Protein AF-A0A9X1UUW3-F1 (afdb_monomer_lite)

Secondary structure (DSSP, 8-state):
---------------------PPP--------------S----PPPPSS--S---B-S-EEETTS----PPPPPTT-BTTEEE-S-EEEE-SSPP-STTSPP-EEPBPSS-TTBBTT--B--TT-TT-EEEEETT-TTEEEB--EEE-SS-EE--EEEE-HHHHH--EETT-EEEEEEEEEEE-SS------EEEEE--GGG-EEEEEE-TTS-B-GGG----EEEEE-TTEEEEEEEBSS-TT-GGGGGEEEETTTTEEEE-S--SS--BPPPSEEEEGGG--SSTT--EEEE-TTS-EEEEEEEETTTS--SSEEEEEEEEE-S--TT-SS--EE--TT-EEEPP--------TT------S--EEEETTTTEEEEEEEEE------------------------

Structure (mmCIF, N/CA/C/O backbone):
data_AF-A0A9X1UUW3-F1
#
_entry.id   AF-A0A9X1UUW3-F1
#
loop_
_atom_site.group_PDB
_atom_site.id
_atom_site.type_symbol
_atom_site.label_atom_id
_atom_site.label_alt_id
_atom_site.label_comp_id
_atom_site.label_asym_id
_atom_site.label_entity_id
_atom_site.label_seq_id
_atom_site.pdbx_PDB_ins_code
_atom_site.Cartn_x
_atom_site.Cartn_y
_atom_site.Cartn_z
_atom_site.occupancy
_atom_site.B_iso_or_equiv
_atom_site.auth_seq_id
_atom_site.auth_comp_id
_atom_site.auth_asym_id
_atom_site.auth_atom_id
_atom_site.pdbx_PDB_model_num
ATOM 1 N N . MET A 1 1 ? -31.898 76.668 -15.099 1.00 36.47 1 MET A N 1
ATOM 2 C CA . MET A 1 1 ? -30.989 77.221 -14.068 1.00 36.47 1 MET A CA 1
ATOM 3 C C . MET A 1 1 ? -30.314 76.024 -13.413 1.00 36.47 1 MET A C 1
ATOM 5 O O . MET A 1 1 ? -30.986 75.347 -12.660 1.00 36.47 1 MET A O 1
ATOM 9 N N . LYS A 1 2 ? -29.194 75.471 -13.904 1.00 32.31 2 LYS A N 1
ATOM 10 C CA . LYS A 1 2 ? -27.795 75.962 -13.923 1.00 32.31 2 LYS A CA 1
ATOM 11 C C . LYS A 1 2 ? -27.327 76.510 -12.574 1.00 32.31 2 LYS A C 1
ATOM 13 O O . LYS A 1 2 ? -28.020 77.369 -12.048 1.00 32.31 2 LYS A O 1
ATOM 18 N N . PHE A 1 3 ? -26.129 76.051 -12.176 1.00 35.19 3 PHE A N 1
ATOM 19 C CA . PHE A 1 3 ? -25.320 76.288 -10.965 1.00 35.19 3 PHE A CA 1
ATOM 20 C C . PHE A 1 3 ? -25.298 75.047 -10.045 1.00 35.19 3 PHE A C 1
ATOM 22 O O . PHE A 1 3 ? -26.351 74.533 -9.716 1.00 35.19 3 PHE A O 1
ATOM 29 N N . PHE A 1 4 ? -24.172 74.455 -9.640 1.00 36.53 4 PHE A N 1
ATOM 30 C CA . PHE A 1 4 ? -22.791 74.931 -9.577 1.00 36.53 4 PHE A CA 1
ATOM 31 C C . PHE A 1 4 ? -21.811 73.777 -9.832 1.00 36.53 4 PHE A C 1
ATOM 33 O O . PHE A 1 4 ? -22.020 72.647 -9.404 1.00 36.53 4 PHE A O 1
ATOM 40 N N . ASN A 1 5 ? -20.744 74.106 -10.548 1.00 30.06 5 ASN A N 1
ATOM 41 C CA . ASN A 1 5 ? -19.620 73.249 -10.883 1.00 30.06 5 ASN A CA 1
ATOM 42 C C . ASN A 1 5 ? -18.495 73.467 -9.851 1.00 30.06 5 ASN A C 1
ATOM 44 O O . ASN A 1 5 ? -18.429 74.533 -9.236 1.00 30.06 5 ASN A O 1
ATOM 48 N N . THR A 1 6 ? -17.540 72.532 -9.821 1.00 32.22 6 THR A N 1
ATOM 49 C CA . THR A 1 6 ? -16.154 72.658 -9.310 1.00 32.22 6 THR A CA 1
ATOM 50 C C . THR A 1 6 ? -15.916 72.806 -7.802 1.00 32.22 6 THR A C 1
ATOM 52 O O . THR A 1 6 ? -16.119 73.875 -7.250 1.00 32.22 6 THR A O 1
ATOM 55 N N . PHE A 1 7 ? -15.243 71.813 -7.201 1.00 33.31 7 PHE A N 1
ATOM 56 C CA . PHE A 1 7 ? -14.024 72.074 -6.423 1.00 33.31 7 PHE A CA 1
ATOM 57 C C . PHE A 1 7 ? -13.068 70.868 -6.438 1.00 33.31 7 PHE A C 1
ATOM 59 O O . PHE A 1 7 ? -13.474 69.710 -6.410 1.00 33.31 7 PHE A O 1
ATOM 66 N N . ARG A 1 8 ? -11.780 71.186 -6.581 1.00 32.50 8 ARG A N 1
ATOM 67 C CA . ARG A 1 8 ? -10.626 70.295 -6.751 1.00 32.50 8 ARG A CA 1
ATOM 68 C C . ARG A 1 8 ? -10.105 69.765 -5.403 1.00 32.50 8 ARG A C 1
ATOM 70 O O . ARG A 1 8 ? -10.098 70.503 -4.430 1.00 32.50 8 ARG A O 1
ATOM 77 N N . LYS A 1 9 ? -9.575 68.534 -5.451 1.00 28.09 9 LYS A N 1
ATOM 78 C CA . LYS A 1 9 ? -8.333 67.990 -4.842 1.00 28.09 9 LYS A CA 1
ATOM 79 C C . LYS A 1 9 ? -7.758 68.661 -3.575 1.00 28.09 9 LYS A C 1
ATOM 81 O O . LYS A 1 9 ? -7.273 69.775 -3.697 1.00 28.09 9 LYS A O 1
ATOM 86 N N . THR A 1 10 ? -7.668 67.885 -2.479 1.00 29.88 10 THR A N 1
ATOM 87 C CA . THR A 1 10 ? -6.488 67.520 -1.624 1.00 29.88 10 THR A CA 1
ATOM 88 C C . THR A 1 10 ? -7.012 67.118 -0.234 1.00 29.88 10 THR A C 1
ATOM 90 O O . THR A 1 10 ? -7.621 67.944 0.426 1.00 29.88 10 THR A O 1
ATOM 93 N N . ALA A 1 11 ? -7.018 65.833 0.135 1.00 27.17 11 ALA A N 1
ATOM 94 C CA . ALA A 1 11 ? -5.960 65.080 0.836 1.00 27.17 11 ALA A CA 1
ATOM 95 C C . ALA A 1 11 ? -6.249 64.954 2.352 1.00 27.17 11 ALA A C 1
ATOM 97 O O . ALA A 1 11 ? -6.713 65.910 2.957 1.00 27.17 11 ALA A O 1
ATOM 98 N N . ILE A 1 12 ? -5.864 63.799 2.922 1.00 29.11 12 ILE A N 1
ATOM 99 C CA . ILE A 1 12 ? -5.675 63.484 4.359 1.00 29.11 12 ILE A CA 1
ATOM 100 C C . ILE A 1 12 ? -6.842 62.743 5.064 1.00 29.11 12 ILE A C 1
ATOM 102 O O . ILE A 1 12 ? -7.765 63.341 5.597 1.00 29.11 12 ILE A O 1
ATOM 106 N N . LEU A 1 13 ? -6.671 61.410 5.107 1.00 25.09 13 LEU A N 1
ATOM 107 C CA . LEU A 1 13 ? -6.538 60.583 6.323 1.00 25.09 13 LEU A CA 1
ATOM 108 C C . LEU A 1 13 ? -7.792 60.150 7.119 1.00 25.09 13 LEU A C 1
ATOM 110 O O . LEU A 1 13 ? -8.532 60.958 7.661 1.00 25.09 13 LEU A O 1
ATOM 114 N N . ALA A 1 14 ? -7.853 58.824 7.300 1.00 25.06 14 ALA A N 1
ATOM 115 C CA . ALA A 1 14 ? -8.456 58.065 8.401 1.00 25.06 14 ALA A CA 1
ATOM 116 C C . ALA A 1 14 ? -9.987 58.051 8.554 1.00 25.06 14 ALA A C 1
ATOM 118 O O . ALA A 1 14 ? -10.568 58.884 9.233 1.00 25.06 14 ALA A O 1
ATOM 119 N N . MET A 1 15 ? -10.606 56.989 8.033 1.00 27.41 15 MET A N 1
ATOM 120 C CA . MET A 1 15 ? -11.449 56.030 8.774 1.00 27.41 15 MET A CA 1
ATOM 121 C C . MET A 1 15 ? -12.343 55.314 7.770 1.00 27.41 15 MET A C 1
ATOM 123 O O . MET A 1 15 ? -13.319 55.889 7.309 1.00 27.41 15 MET A O 1
ATOM 127 N N . LEU A 1 16 ? -12.004 54.068 7.452 1.00 29.06 16 LEU A N 1
ATOM 128 C CA . LEU A 1 16 ? -12.957 53.001 7.139 1.00 29.06 16 LEU A CA 1
ATOM 129 C C . LEU A 1 16 ? -12.163 51.690 7.107 1.00 29.06 16 LEU A C 1
ATOM 131 O O . LEU A 1 16 ? -11.809 51.160 6.059 1.00 29.06 16 LEU A O 1
ATOM 135 N N . MET A 1 17 ? -11.823 51.217 8.308 1.00 26.77 17 MET A N 1
ATOM 136 C CA . MET A 1 17 ? -11.746 49.783 8.559 1.00 26.77 17 MET A CA 1
ATOM 137 C C . MET A 1 17 ? -13.181 49.270 8.691 1.00 26.77 17 MET A C 1
ATOM 139 O O . MET A 1 17 ? -13.965 49.882 9.416 1.00 26.77 17 MET A O 1
ATOM 143 N N . ILE A 1 18 ? -13.490 48.181 7.989 1.00 33.41 18 ILE A N 1
ATOM 144 C CA . ILE A 1 18 ? -14.095 46.920 8.471 1.00 33.41 18 ILE A CA 1
ATOM 145 C C . ILE A 1 18 ? -14.423 46.110 7.197 1.00 33.41 18 ILE A C 1
ATOM 147 O O . ILE A 1 18 ? -15.259 46.538 6.408 1.00 33.41 18 ILE A O 1
ATOM 151 N N . PHE A 1 19 ? -13.521 45.194 6.802 1.00 26.83 19 PHE A N 1
ATOM 152 C CA . PHE A 1 19 ? -13.622 43.714 6.912 1.00 26.83 19 PHE A CA 1
ATOM 153 C C . PHE A 1 19 ? -14.745 43.134 6.016 1.00 26.83 19 PHE A C 1
ATOM 155 O O . PHE A 1 19 ? -15.886 43.558 6.131 1.00 26.83 19 PHE A O 1
ATOM 162 N N . PHE A 1 20 ? -14.529 42.216 5.065 1.00 28.72 20 PHE A N 1
ATOM 163 C CA . PHE A 1 20 ? -13.783 40.947 5.100 1.00 28.72 20 PHE A CA 1
ATOM 164 C C . PHE A 1 20 ? -13.345 40.547 3.663 1.00 28.72 20 PHE A C 1
ATOM 166 O O . PHE A 1 20 ? -14.151 40.598 2.739 1.00 28.72 20 PHE A O 1
ATOM 173 N N . THR A 1 21 ? -12.035 40.436 3.403 1.00 30.75 21 THR A N 1
ATOM 174 C CA . THR A 1 21 ? -11.243 39.188 3.222 1.00 30.75 21 THR A CA 1
ATOM 175 C C . THR A 1 21 ? -11.519 38.400 1.934 1.00 30.75 21 THR A C 1
ATOM 177 O O . THR A 1 21 ? -12.375 37.520 1.894 1.00 30.75 21 THR A O 1
ATOM 180 N N . GLY A 1 22 ? -10.702 38.659 0.909 1.00 25.22 22 GLY A N 1
ATOM 181 C CA . GLY A 1 22 ? -10.221 37.594 0.030 1.00 25.22 22 GLY A CA 1
ATOM 182 C C . GLY A 1 22 ? -9.043 36.921 0.730 1.00 25.22 22 GLY A C 1
ATOM 183 O O . GLY A 1 22 ? -8.157 37.624 1.211 1.00 25.22 22 GLY A O 1
ATOM 184 N N . CYS A 1 23 ? -9.078 35.596 0.855 1.00 24.11 23 CYS A N 1
ATOM 185 C CA . CYS A 1 23 ? -7.956 34.834 1.386 1.00 24.11 23 CYS A CA 1
ATOM 186 C C . CYS A 1 23 ? -7.031 34.481 0.222 1.00 24.11 23 CYS A C 1
ATOM 188 O O . CYS A 1 23 ? -7.434 33.809 -0.731 1.00 24.11 23 CYS A O 1
ATOM 190 N N . GLU A 1 24 ? -5.823 35.025 0.298 1.00 29.81 24 GLU A N 1
ATOM 191 C CA . GLU A 1 24 ? -4.675 34.688 -0.525 1.00 29.81 24 GLU A CA 1
ATOM 192 C C . GLU A 1 24 ? -4.335 33.201 -0.370 1.00 29.81 24 GLU A C 1
ATOM 194 O O . GLU A 1 24 ? -4.554 32.594 0.678 1.00 29.81 24 GLU A O 1
ATOM 199 N N . LYS A 1 25 ? -3.800 32.620 -1.447 1.00 27.27 25 LYS A N 1
ATOM 200 C CA . LYS A 1 25 ? -3.092 31.344 -1.399 1.00 27.27 25 LYS A CA 1
ATOM 201 C C . LYS A 1 25 ? -1.880 31.531 -0.486 1.00 27.27 25 LYS A C 1
ATOM 203 O O . LYS A 1 25 ? -0.915 32.172 -0.892 1.00 27.27 25 LYS A O 1
ATOM 208 N N . GLU A 1 26 ? -1.939 30.993 0.724 1.00 27.48 26 GLU A N 1
ATOM 209 C CA . GLU A 1 26 ? -0.745 30.812 1.543 1.00 27.48 26 GLU A CA 1
ATOM 210 C C . GLU A 1 26 ? 0.043 29.625 0.984 1.00 27.48 26 GLU A C 1
ATOM 212 O O . GLU A 1 26 ? -0.280 28.458 1.202 1.00 27.48 26 GLU A O 1
ATOM 217 N N . GLU A 1 27 ? 1.077 29.955 0.213 1.00 28.78 27 GLU A N 1
ATOM 218 C CA . GLU A 1 27 ? 2.251 29.114 0.021 1.00 28.78 27 GLU A CA 1
ATOM 219 C C . GLU A 1 27 ? 2.901 28.908 1.398 1.00 28.78 27 GLU A C 1
ATOM 221 O O . GLU A 1 27 ? 3.612 29.768 1.916 1.00 28.78 27 GLU A O 1
ATOM 226 N N . LEU A 1 28 ? 2.592 27.781 2.038 1.00 24.81 28 LEU A N 1
ATOM 227 C CA . LEU A 1 28 ? 3.236 27.365 3.277 1.00 24.81 28 LEU A CA 1
ATOM 228 C C . LEU A 1 28 ? 4.598 26.753 2.943 1.00 24.81 28 LEU A C 1
ATOM 230 O O . LEU A 1 28 ? 4.688 25.651 2.404 1.00 24.81 28 LEU A O 1
ATOM 234 N N . ASN A 1 29 ? 5.639 27.518 3.276 1.00 26.28 29 ASN A N 1
ATOM 235 C CA . ASN A 1 29 ? 7.049 27.146 3.321 1.00 26.28 29 ASN A CA 1
ATOM 236 C C . ASN A 1 29 ? 7.274 25.667 3.686 1.00 26.28 29 ASN A C 1
ATOM 238 O O . ASN A 1 29 ? 7.191 25.279 4.853 1.00 26.28 29 ASN A O 1
ATOM 242 N N . GLN A 1 30 ? 7.662 24.867 2.693 1.00 28.95 30 GLN A N 1
ATOM 243 C CA . GLN A 1 30 ? 8.438 23.644 2.891 1.00 28.95 30 GLN A CA 1
ATOM 244 C C . GLN A 1 30 ? 9.898 24.037 3.159 1.00 28.95 30 GLN A C 1
ATOM 246 O O . GLN A 1 30 ? 10.763 23.924 2.295 1.00 28.95 30 GLN A O 1
ATOM 251 N N . GLU A 1 31 ? 10.176 24.534 4.363 1.00 29.08 31 GLU A N 1
ATOM 252 C CA . GLU A 1 31 ? 11.545 24.637 4.866 1.00 29.08 31 GLU A CA 1
ATOM 253 C C . GLU A 1 31 ? 11.855 23.425 5.755 1.00 29.08 31 GLU A C 1
ATOM 255 O O . GLU A 1 31 ? 11.334 23.279 6.857 1.00 29.08 31 GLU A O 1
ATOM 260 N N . GLN A 1 32 ? 12.706 22.556 5.202 1.00 31.47 32 GLN A N 1
ATOM 261 C CA . GLN A 1 32 ? 13.788 21.815 5.858 1.00 31.47 32 GLN A CA 1
ATOM 262 C C . GLN A 1 32 ? 13.478 21.049 7.157 1.00 31.47 32 GLN A C 1
ATOM 264 O O . GLN A 1 32 ? 13.509 21.586 8.261 1.00 31.47 32 GLN A O 1
ATOM 269 N N . PHE A 1 33 ? 13.435 19.724 7.025 1.00 28.89 33 PHE A N 1
ATOM 270 C CA . PHE A 1 33 ? 14.165 18.851 7.945 1.00 28.89 33 PHE A CA 1
ATOM 271 C C . PHE A 1 33 ? 15.251 18.129 7.140 1.00 28.89 33 PHE A C 1
ATOM 273 O O . PHE A 1 33 ? 15.048 17.046 6.605 1.00 28.89 33 PHE A O 1
ATOM 280 N N . GLU A 1 34 ? 16.400 18.792 6.989 1.00 29.78 34 GLU A N 1
ATOM 281 C CA . GLU A 1 34 ? 17.647 18.123 6.622 1.00 29.78 34 GLU A CA 1
ATOM 282 C C . GLU A 1 34 ? 18.142 17.400 7.879 1.00 29.78 34 GLU A C 1
ATOM 284 O O . GLU A 1 34 ? 18.567 18.039 8.844 1.00 29.78 34 GLU A O 1
ATOM 289 N N . TYR A 1 35 ? 18.069 16.069 7.890 1.00 29.83 35 TYR A N 1
ATOM 290 C CA . TYR A 1 35 ? 18.937 15.300 8.771 1.00 29.83 35 TYR A CA 1
ATOM 291 C C . TYR A 1 35 ? 20.356 15.453 8.223 1.00 29.83 35 TYR A C 1
ATOM 293 O O . TYR A 1 35 ? 20.645 15.128 7.072 1.00 29.83 35 TYR A O 1
ATOM 301 N N . GLN A 1 36 ? 21.213 16.078 9.021 1.00 28.09 36 GLN A N 1
ATOM 302 C CA . GLN A 1 36 ? 22.556 16.469 8.635 1.00 28.09 36 GLN A CA 1
ATOM 303 C C . GLN A 1 36 ? 23.489 15.254 8.752 1.00 28.09 36 GLN A C 1
ATOM 305 O O . GLN A 1 36 ? 24.253 15.147 9.706 1.00 28.09 36 GLN A O 1
ATOM 310 N N . THR A 1 37 ? 23.437 14.335 7.786 1.00 32.25 37 THR A N 1
ATOM 311 C CA . THR A 1 37 ? 24.520 13.371 7.554 1.00 32.25 37 THR A CA 1
ATOM 312 C C . THR A 1 37 ? 25.551 14.023 6.648 1.00 32.25 37 THR A C 1
ATOM 314 O O . THR A 1 37 ? 25.334 14.315 5.474 1.00 32.25 37 THR A O 1
ATOM 317 N N . THR A 1 38 ? 26.695 14.347 7.234 1.00 31.14 38 THR A N 1
ATOM 318 C CA . THR A 1 38 ? 27.854 14.865 6.520 1.00 31.14 38 THR A CA 1
ATOM 319 C C . THR A 1 38 ? 28.553 13.735 5.771 1.00 31.14 38 THR A C 1
ATOM 321 O O . THR A 1 38 ? 29.557 13.257 6.271 1.00 31.14 38 THR A O 1
ATOM 324 N N . GLU A 1 39 ? 28.067 13.351 4.589 1.00 30.06 39 GLU A N 1
ATOM 325 C CA . GLU A 1 39 ? 28.889 12.858 3.471 1.00 30.06 39 GLU A CA 1
ATOM 326 C C . GLU A 1 39 ? 28.221 13.252 2.144 1.00 30.06 39 GLU A C 1
ATOM 328 O O . GLU A 1 39 ? 27.009 13.149 1.963 1.00 30.06 39 GLU A O 1
ATOM 333 N N . ALA A 1 40 ? 29.012 13.821 1.236 1.00 30.80 40 ALA A N 1
ATOM 334 C CA . ALA A 1 40 ? 28.548 14.438 0.003 1.00 30.80 40 ALA A CA 1
ATOM 335 C C . ALA A 1 40 ? 28.162 13.382 -1.046 1.00 30.80 40 ALA A C 1
ATOM 337 O O . ALA A 1 40 ? 28.913 13.140 -1.988 1.00 30.80 40 ALA A O 1
ATOM 338 N N . PHE A 1 41 ? 26.974 12.796 -0.918 1.00 34.94 41 PHE A N 1
ATOM 339 C CA . PHE A 1 41 ? 26.324 12.138 -2.045 1.00 34.94 41 PHE A CA 1
ATOM 340 C C . PHE A 1 41 ? 25.781 13.217 -2.985 1.00 34.94 41 PHE A C 1
ATOM 342 O O . PHE A 1 41 ? 25.045 14.123 -2.582 1.00 34.94 41 PHE A O 1
ATOM 349 N N . LEU A 1 42 ? 26.229 13.175 -4.240 1.00 31.75 42 LEU A N 1
ATOM 350 C CA . LEU A 1 42 ? 25.769 14.053 -5.310 1.00 31.75 42 LEU A CA 1
ATOM 351 C C . LEU A 1 42 ? 24.235 14.021 -5.348 1.00 31.75 42 LEU A C 1
ATOM 353 O O . LEU A 1 42 ? 23.643 12.991 -5.647 1.00 31.75 42 LEU A O 1
ATOM 357 N N . LYS A 1 43 ? 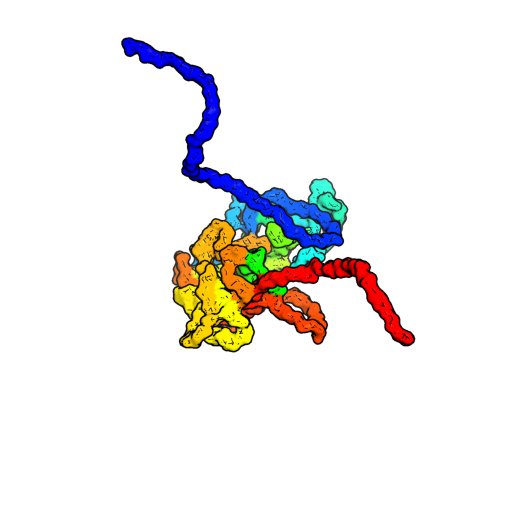23.593 15.155 -5.030 1.00 33.72 43 LYS A N 1
ATOM 358 C CA . LYS A 1 43 ? 22.144 15.345 -5.183 1.00 33.72 43 LYS A CA 1
ATOM 359 C C . LYS A 1 43 ? 21.805 15.228 -6.672 1.00 33.72 43 LYS A C 1
ATOM 361 O O . LYS A 1 43 ? 21.830 16.230 -7.389 1.00 33.72 43 LYS A O 1
ATOM 366 N N . VAL A 1 44 ? 21.516 14.018 -7.146 1.00 39.62 44 VAL A N 1
ATOM 367 C CA . VAL A 1 44 ? 20.904 13.828 -8.459 1.00 39.62 44 VAL A CA 1
ATOM 368 C C . VAL A 1 44 ? 19.493 14.398 -8.363 1.00 39.62 44 VAL A C 1
ATOM 370 O O . VAL A 1 44 ? 18.722 14.079 -7.459 1.00 39.62 44 VAL A O 1
ATOM 373 N N . LYS A 1 45 ? 19.197 15.367 -9.226 1.00 35.56 45 LYS A N 1
ATOM 374 C CA . LYS A 1 45 ? 17.942 16.111 -9.189 1.00 35.56 45 LYS A CA 1
ATOM 375 C C . LYS A 1 45 ? 16.831 15.200 -9.711 1.00 35.56 45 LYS A C 1
ATOM 377 O O . LYS A 1 45 ? 16.900 14.779 -10.860 1.00 35.56 45 LYS A O 1
ATOM 382 N N . ALA A 1 46 ? 15.813 14.940 -8.890 1.00 41.38 46 ALA A N 1
ATOM 383 C CA . ALA A 1 46 ? 14.595 14.268 -9.336 1.00 41.38 46 ALA A CA 1
ATOM 384 C C . ALA A 1 46 ? 14.018 14.974 -10.588 1.00 41.38 46 ALA A C 1
ATOM 386 O O . ALA A 1 46 ? 14.155 16.204 -10.702 1.00 41.38 46 ALA A O 1
ATOM 387 N N . PRO A 1 47 ? 13.391 14.236 -11.526 1.00 42.06 47 PRO A N 1
ATOM 388 C CA . PRO A 1 47 ? 12.798 14.816 -12.726 1.00 42.06 47 PRO A CA 1
ATOM 389 C C . PRO A 1 47 ? 11.904 16.015 -12.396 1.00 42.06 47 PRO A C 1
ATOM 391 O O . PRO A 1 47 ? 11.174 16.037 -11.404 1.00 42.06 47 PRO A O 1
ATOM 394 N N . ALA A 1 48 ? 11.998 17.056 -13.220 1.00 42.31 48 ALA A N 1
ATOM 395 C CA . ALA A 1 48 ? 11.266 18.291 -13.003 1.00 42.31 48 ALA A CA 1
ATOM 396 C C . ALA A 1 48 ? 9.774 18.098 -13.325 1.00 42.31 48 ALA A C 1
ATOM 398 O O . ALA A 1 48 ? 9.413 17.997 -14.492 1.00 42.31 48 ALA A O 1
ATOM 399 N N . VAL A 1 49 ? 8.943 18.181 -12.278 1.00 42.28 49 VAL A N 1
ATOM 400 C CA . VAL A 1 49 ? 7.468 18.245 -12.289 1.00 42.28 49 VAL A CA 1
ATOM 401 C C . VAL A 1 49 ? 6.789 16.899 -12.576 1.00 42.28 49 VAL A C 1
ATOM 403 O O . VAL A 1 49 ? 6.859 16.376 -13.683 1.00 42.28 49 VAL A O 1
ATOM 406 N N . GLU A 1 50 ? 6.071 16.372 -11.577 1.00 55.03 50 GLU A N 1
ATOM 407 C CA . GLU A 1 50 ? 5.135 15.256 -11.761 1.00 55.03 50 GLU A CA 1
ATOM 408 C C . GLU A 1 50 ? 4.123 15.630 -12.852 1.00 55.03 50 GLU A C 1
ATOM 410 O O . GLU A 1 50 ? 3.359 16.587 -12.713 1.00 55.03 50 GLU A O 1
ATOM 415 N N . SER A 1 51 ? 4.168 14.913 -13.974 1.00 66.19 51 SER A N 1
ATOM 416 C CA . SER A 1 51 ? 3.343 15.215 -15.152 1.00 66.19 51 SER A CA 1
ATOM 417 C C . SER A 1 51 ? 2.143 14.277 -15.285 1.00 66.19 51 SER A C 1
ATOM 419 O O . SER A 1 51 ? 1.213 14.571 -16.039 1.00 66.19 51 SER A O 1
ATOM 421 N N . ALA A 1 52 ? 2.146 13.170 -14.535 1.00 83.38 52 ALA A N 1
ATOM 422 C CA . ALA A 1 52 ? 1.085 12.176 -14.477 1.00 83.38 52 ALA A CA 1
ATOM 423 C C . ALA A 1 52 ? 1.051 11.456 -13.112 1.00 83.38 52 ALA A C 1
ATOM 425 O O . ALA A 1 52 ? 1.991 11.557 -12.326 1.00 83.38 52 ALA A O 1
ATOM 426 N N . GLY A 1 53 ? -0.035 10.722 -12.841 1.00 87.50 53 GLY A N 1
ATOM 427 C CA . GLY A 1 53 ? -0.163 9.869 -11.653 1.00 87.50 53 GLY A CA 1
ATOM 428 C C . GLY A 1 53 ? 0.684 8.591 -11.724 1.00 87.50 53 GLY A C 1
ATOM 429 O O . GLY A 1 53 ? 1.345 8.319 -12.729 1.00 87.50 53 GLY A O 1
ATOM 430 N N . ASN A 1 54 ? 0.640 7.791 -10.657 1.00 93.25 54 ASN A N 1
ATOM 431 C CA . ASN A 1 54 ? 1.309 6.489 -10.614 1.00 93.25 54 ASN A CA 1
ATOM 432 C C . ASN A 1 54 ? 0.684 5.499 -11.609 1.00 93.25 54 ASN A C 1
ATOM 434 O O . ASN A 1 54 ? -0.503 5.582 -11.930 1.00 93.25 54 ASN A O 1
ATOM 438 N N . ASN A 1 55 ? 1.508 4.580 -12.104 1.00 96.12 55 ASN A N 1
ATOM 439 C CA . ASN A 1 55 ? 1.074 3.444 -12.904 1.00 96.12 55 ASN A CA 1
ATOM 440 C C . ASN A 1 55 ? 0.748 2.280 -11.963 1.00 96.12 55 ASN A C 1
ATOM 442 O O . ASN A 1 55 ? 1.270 2.215 -10.851 1.00 96.12 55 ASN A O 1
ATOM 446 N N . LEU A 1 56 ? -0.105 1.358 -12.399 1.00 96.88 56 LEU A N 1
ATOM 447 C CA . LEU A 1 56 ? -0.356 0.138 -11.639 1.00 96.88 56 LEU A CA 1
ATOM 448 C C . LEU A 1 56 ? 0.689 -0.904 -12.052 1.00 96.88 56 LEU A C 1
ATOM 450 O O . LEU A 1 56 ? 0.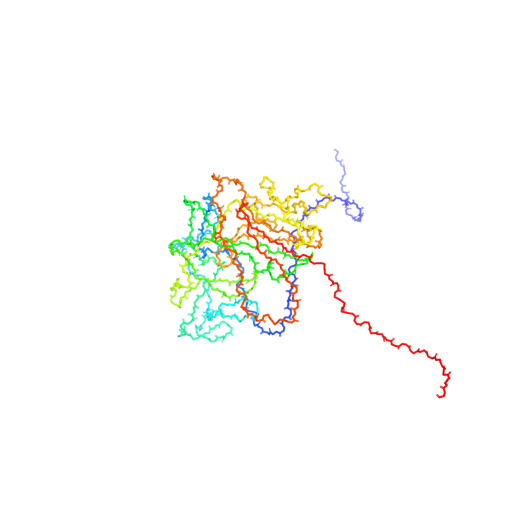684 -1.357 -13.193 1.00 96.88 56 LEU A O 1
ATOM 454 N N . SER A 1 57 ? 1.580 -1.277 -11.139 1.00 97.50 57 SER A N 1
ATOM 455 C CA . SER A 1 57 ? 2.644 -2.263 -11.383 1.00 97.50 57 SER A CA 1
ATOM 456 C C . SER A 1 57 ? 2.387 -3.588 -10.680 1.00 97.50 57 SER A C 1
ATOM 458 O O . SER A 1 57 ? 2.832 -4.625 -11.164 1.00 97.50 57 SER A O 1
ATOM 460 N N . PHE A 1 58 ? 1.670 -3.556 -9.558 1.00 97.88 58 PHE A N 1
ATOM 461 C CA . PHE A 1 58 ? 1.328 -4.725 -8.761 1.00 97.88 58 PHE A CA 1
ATOM 462 C C . PHE A 1 58 ? -0.130 -5.127 -9.024 1.00 97.88 58 PHE A C 1
ATOM 464 O O . PHE A 1 58 ? -0.973 -4.231 -9.146 1.00 97.88 58 PHE A O 1
ATOM 471 N N . PRO A 1 59 ? -0.454 -6.429 -9.120 1.00 98.31 59 PRO A N 1
ATOM 472 C CA . PRO A 1 59 ? -1.819 -6.864 -9.370 1.00 98.31 59 PRO A CA 1
ATOM 473 C C . PRO A 1 59 ? -2.797 -6.384 -8.292 1.00 98.31 59 PRO A C 1
ATOM 475 O O . PRO A 1 59 ? -2.416 -6.182 -7.136 1.00 98.31 59 PRO A O 1
ATOM 478 N N . VAL A 1 60 ? -4.070 -6.218 -8.649 1.00 98.31 60 VAL A N 1
ATOM 479 C CA . VAL A 1 60 ? -5.113 -5.819 -7.691 1.00 98.31 60 VAL A CA 1
ATOM 480 C C . VAL A 1 60 ? -6.424 -6.572 -7.894 1.00 98.31 60 VAL A C 1
ATOM 482 O O . VAL A 1 60 ? -6.867 -6.808 -9.021 1.00 98.31 60 VAL A O 1
ATOM 485 N N . ILE A 1 61 ? -7.070 -6.902 -6.780 1.00 98.38 61 ILE A N 1
ATOM 486 C CA . ILE A 1 61 ? -8.424 -7.445 -6.722 1.00 98.38 61 ILE A CA 1
ATOM 487 C C . ILE A 1 61 ? -9.361 -6.377 -6.150 1.00 98.38 61 ILE A C 1
ATOM 489 O O . ILE A 1 61 ? -9.154 -5.873 -5.045 1.00 98.38 61 ILE A O 1
ATOM 493 N N . TRP A 1 62 ? -10.410 -6.036 -6.900 1.00 97.75 62 TRP A N 1
ATOM 494 C CA . TRP A 1 62 ? -11.495 -5.163 -6.446 1.00 97.75 62 TRP A CA 1
ATOM 495 C C . TRP A 1 62 ? -12.560 -6.022 -5.758 1.00 97.75 62 TRP A C 1
ATOM 497 O O . TRP A 1 62 ? -13.435 -6.596 -6.416 1.00 97.75 62 TRP A O 1
ATOM 507 N N . ALA A 1 63 ? -12.462 -6.149 -4.437 1.00 97.38 63 ALA A N 1
ATOM 508 C CA . ALA A 1 63 ? -13.150 -7.196 -3.692 1.00 97.38 63 ALA A CA 1
ATOM 509 C C . ALA A 1 63 ? -14.681 -7.089 -3.747 1.00 97.38 63 ALA A C 1
ATOM 511 O O . ALA A 1 63 ? -15.354 -8.100 -3.919 1.00 97.38 63 ALA A O 1
ATOM 512 N N . GLU A 1 64 ? -15.252 -5.881 -3.684 1.00 96.25 64 GLU A N 1
ATOM 513 C CA . GLU A 1 64 ? -16.710 -5.682 -3.797 1.00 96.25 64 GLU A CA 1
ATOM 514 C C . GLU A 1 64 ? -17.173 -5.282 -5.207 1.00 96.25 64 GLU A C 1
ATOM 516 O O . GLU A 1 64 ? -18.270 -4.750 -5.389 1.00 96.25 64 GLU A O 1
ATOM 521 N N . GLY A 1 65 ? -16.337 -5.502 -6.226 1.00 92.62 65 GLY A N 1
ATOM 522 C CA . GLY A 1 65 ? -16.667 -5.186 -7.619 1.00 92.62 65 GLY A CA 1
ATOM 523 C C . GLY A 1 65 ? -16.709 -3.689 -7.945 1.00 92.62 65 GLY A C 1
ATOM 524 O O . GLY A 1 65 ? -17.197 -3.296 -9.009 1.00 92.62 65 GLY A O 1
ATOM 525 N N . ILE A 1 66 ? -16.203 -2.850 -7.039 1.00 92.06 66 ILE A N 1
ATOM 526 C CA . ILE A 1 66 ? -16.047 -1.409 -7.229 1.00 92.06 66 ILE A CA 1
ATOM 527 C C . ILE A 1 66 ? -14.560 -1.106 -7.357 1.00 92.06 66 ILE A C 1
ATOM 529 O O . ILE A 1 66 ? -13.815 -1.141 -6.379 1.00 92.06 66 ILE A O 1
ATOM 533 N N . ALA A 1 67 ? -14.141 -0.773 -8.572 1.00 92.25 67 ALA A N 1
ATOM 534 C CA . ALA A 1 67 ? -12.772 -0.373 -8.840 1.00 92.25 67 ALA A CA 1
ATOM 535 C C . ALA A 1 67 ? -12.529 1.095 -8.467 1.00 92.25 67 ALA A C 1
ATOM 537 O O . ALA A 1 67 ? -13.378 1.965 -8.693 1.00 92.25 67 ALA A O 1
ATOM 538 N N . LYS A 1 68 ? -11.325 1.389 -7.968 1.00 89.75 68 LYS A N 1
ATOM 539 C CA . LYS A 1 68 ? -10.830 2.766 -7.897 1.00 89.75 68 LYS A CA 1
ATOM 540 C C . LYS A 1 68 ? -10.477 3.251 -9.306 1.00 89.75 68 LYS A C 1
ATOM 542 O O . LYS A 1 68 ? -9.992 2.489 -10.137 1.00 89.75 68 LYS A O 1
ATOM 547 N N . THR A 1 69 ? -10.663 4.543 -9.568 1.00 91.06 69 THR A N 1
ATOM 548 C CA . THR A 1 69 ? -10.164 5.166 -10.800 1.00 91.06 69 THR A CA 1
ATOM 549 C C . THR A 1 69 ? -8.639 5.070 -10.865 1.00 91.06 69 THR A C 1
ATOM 551 O O . THR A 1 69 ? -7.942 5.693 -10.062 1.00 91.06 69 THR A O 1
ATOM 554 N N . LEU A 1 70 ? -8.135 4.311 -11.837 1.00 92.94 70 LEU A N 1
ATOM 555 C CA . LEU A 1 70 ? -6.717 4.242 -12.180 1.00 92.94 70 LEU A CA 1
ATOM 556 C C . LEU A 1 70 ? -6.309 5.396 -13.105 1.00 92.94 70 LEU A C 1
ATOM 558 O O . LEU A 1 70 ? -7.144 6.151 -13.615 1.00 92.94 70 LEU A O 1
ATOM 562 N N . ARG A 1 71 ? -4.999 5.539 -13.328 1.00 91.50 71 ARG A N 1
ATOM 563 C CA . ARG A 1 71 ? -4.456 6.502 -14.287 1.00 91.50 71 ARG A CA 1
ATOM 564 C C . ARG A 1 71 ? -5.030 6.224 -15.676 1.00 91.50 71 ARG A C 1
ATOM 566 O O . ARG A 1 71 ? -4.925 5.120 -16.189 1.00 91.50 71 ARG A O 1
ATOM 573 N N . THR A 1 72 ? -5.566 7.257 -16.321 1.00 90.12 72 THR A N 1
ATOM 574 C CA . THR A 1 72 ? -6.064 7.138 -17.693 1.00 90.12 72 THR A CA 1
ATOM 575 C C . THR A 1 72 ? -4.926 6.769 -18.655 1.00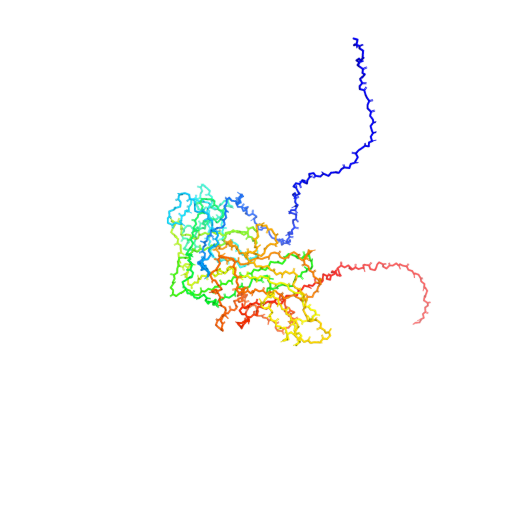 90.12 72 THR A C 1
ATOM 577 O O . THR A 1 72 ? -3.933 7.506 -18.705 1.00 90.12 72 THR A O 1
ATOM 580 N N . PRO A 1 73 ? -5.076 5.700 -19.461 1.00 90.31 73 PRO A N 1
ATOM 581 C CA . PRO A 1 73 ? -4.100 5.354 -20.484 1.00 90.31 73 PRO A CA 1
ATOM 582 C C . PRO A 1 73 ? -3.909 6.502 -21.490 1.00 90.31 73 PRO A C 1
ATOM 584 O O . PRO A 1 73 ? -4.896 7.106 -21.932 1.00 90.31 73 PRO A O 1
ATOM 587 N N . PRO A 1 74 ? -2.667 6.825 -21.890 1.00 88.31 74 PRO A N 1
ATOM 588 C CA . PRO A 1 74 ? -2.427 7.752 -22.987 1.00 88.31 74 PRO A CA 1
ATOM 589 C C . PRO A 1 74 ? -2.989 7.181 -24.297 1.00 88.31 74 PRO A C 1
ATOM 591 O O . PRO A 1 74 ? -3.043 5.971 -24.494 1.00 88.31 74 PRO A O 1
ATOM 594 N N . ALA A 1 75 ? -3.383 8.056 -25.228 1.00 86.06 75 ALA A N 1
ATOM 595 C CA . ALA A 1 75 ? -4.047 7.657 -26.478 1.00 86.06 75 ALA A CA 1
ATOM 596 C C . ALA A 1 75 ? -3.220 6.701 -27.363 1.00 86.06 75 ALA A C 1
ATOM 598 O O . ALA A 1 75 ? -3.777 6.051 -28.246 1.00 86.06 75 ALA A O 1
ATOM 599 N N . ASN A 1 76 ? -1.908 6.641 -27.134 1.00 83.75 76 ASN A N 1
ATOM 600 C CA . ASN A 1 76 ? -0.960 5.850 -27.907 1.00 83.75 76 ASN A CA 1
ATOM 601 C C . ASN A 1 76 ? -0.587 4.535 -27.196 1.00 83.75 76 ASN A C 1
ATOM 603 O O . ASN A 1 76 ? 0.132 3.727 -27.784 1.00 83.75 76 ASN A O 1
ATOM 607 N N . ALA A 1 77 ? -1.047 4.318 -25.954 1.00 85.62 77 ALA A N 1
ATOM 608 C CA . ALA A 1 77 ? -0.794 3.074 -25.241 1.00 85.62 77 ALA A CA 1
ATOM 609 C C . ALA A 1 77 ? -1.415 1.909 -26.009 1.00 85.62 77 ALA A C 1
ATOM 611 O O . ALA A 1 77 ? -2.594 1.931 -26.370 1.00 85.62 77 ALA A O 1
ATOM 612 N N . THR A 1 78 ? -0.603 0.889 -26.253 1.00 83.69 78 THR A N 1
ATOM 613 C CA . THR A 1 78 ? -1.027 -0.339 -26.925 1.00 83.69 78 THR A CA 1
ATOM 614 C C . THR A 1 78 ? -0.991 -1.453 -25.894 1.00 83.69 78 THR A C 1
ATOM 616 O O . THR A 1 78 ? -0.010 -1.569 -25.167 1.00 83.69 78 THR A O 1
ATOM 619 N N . ASP A 1 79 ? -2.077 -2.220 -25.781 1.00 84.06 79 ASP A N 1
ATOM 620 C CA . ASP A 1 79 ? -2.209 -3.322 -24.815 1.00 84.06 79 ASP A CA 1
ATOM 621 C C . ASP A 1 79 ? -1.873 -2.924 -23.364 1.00 84.06 79 ASP A C 1
ATOM 623 O O . ASP A 1 79 ? -1.312 -3.699 -22.597 1.00 84.06 79 ASP A O 1
ATOM 627 N N . GLY A 1 80 ? -2.211 -1.685 -22.986 1.00 82.69 80 GLY A N 1
ATOM 628 C CA . GLY A 1 80 ? -1.965 -1.174 -21.638 1.00 82.69 80 GLY A CA 1
ATOM 629 C C . GLY A 1 80 ? -0.505 -0.823 -21.348 1.00 82.69 80 GLY A C 1
ATOM 630 O O . GLY A 1 80 ? -0.160 -0.708 -20.181 1.00 82.69 80 GLY A O 1
ATOM 631 N N . LEU A 1 81 ? 0.339 -0.629 -22.371 1.00 93.69 81 LEU A N 1
ATOM 632 C CA . LEU A 1 81 ? 1.762 -0.305 -22.229 1.00 93.69 81 LEU A CA 1
ATOM 633 C C . LEU A 1 81 ? 2.196 0.843 -23.164 1.00 93.69 81 LEU A C 1
ATOM 635 O O . LEU A 1 81 ? 1.808 0.908 -24.334 1.00 93.69 81 LEU A O 1
ATOM 639 N N . GLN A 1 82 ? 3.040 1.740 -22.653 1.00 94.56 82 GLN A N 1
ATOM 640 C CA . GLN A 1 82 ? 3.781 2.757 -23.404 1.00 94.56 82 GLN A CA 1
ATOM 641 C C . GLN A 1 82 ? 5.087 3.084 -22.664 1.00 94.56 82 GLN A C 1
ATOM 643 O O . GLN A 1 82 ? 5.041 3.456 -21.498 1.00 94.56 82 GLN A O 1
ATOM 648 N N . LEU A 1 83 ? 6.239 2.981 -23.333 1.00 94.88 83 LEU A N 1
ATOM 649 C CA . LEU A 1 83 ? 7.567 3.239 -22.752 1.00 94.88 83 LEU A CA 1
ATOM 650 C C . LEU A 1 83 ? 8.360 4.214 -23.637 1.00 94.88 83 LEU A C 1
ATOM 652 O O . LEU A 1 83 ? 9.336 3.846 -24.287 1.00 94.88 83 LEU A O 1
ATOM 656 N N . GLU A 1 84 ? 7.890 5.459 -23.722 1.00 93.12 84 GLU A N 1
ATOM 657 C CA . GLU A 1 84 ? 8.480 6.508 -24.574 1.00 93.12 84 GLU A CA 1
ATOM 658 C C . GLU A 1 84 ? 9.094 7.667 -23.768 1.00 93.12 84 GLU A C 1
ATOM 660 O O . GLU A 1 84 ? 9.614 8.622 -24.349 1.00 93.12 84 GLU A O 1
ATOM 665 N N . GLY A 1 85 ? 8.998 7.612 -22.438 1.00 93.06 85 GLY A N 1
ATOM 666 C CA . GLY A 1 85 ? 9.423 8.663 -21.521 1.00 93.06 85 GLY A CA 1
ATOM 667 C C . GLY A 1 85 ? 10.838 8.496 -20.980 1.00 93.06 85 GLY A C 1
ATOM 668 O O . GLY A 1 85 ? 11.693 7.815 -21.554 1.00 93.06 85 GLY A O 1
ATOM 669 N N . VAL A 1 86 ? 11.088 9.156 -19.848 1.00 94.62 86 VAL A N 1
ATOM 670 C CA . VAL A 1 86 ? 12.381 9.115 -19.158 1.00 94.62 86 VAL A CA 1
ATOM 671 C C . VAL A 1 86 ? 12.675 7.701 -18.656 1.00 94.62 86 VAL A C 1
ATOM 673 O O . VAL A 1 86 ? 11.809 7.021 -18.103 1.00 94.62 86 VAL A O 1
ATOM 676 N N . TRP A 1 87 ? 13.925 7.273 -18.808 1.00 96.25 87 TRP A N 1
ATOM 677 C CA . TRP A 1 87 ? 14.445 6.034 -18.241 1.00 96.25 87 TRP A CA 1
ATOM 678 C C . TRP A 1 87 ? 15.850 6.249 -17.682 1.00 96.25 87 TRP A C 1
ATOM 680 O O . TRP A 1 87 ? 16.567 7.152 -18.117 1.00 96.25 87 TRP A O 1
ATOM 690 N N . TRP A 1 88 ? 16.214 5.447 -16.685 1.00 96.88 88 TRP A N 1
ATOM 691 C CA . TRP A 1 88 ? 17.509 5.484 -16.000 1.00 96.88 88 TRP A CA 1
ATOM 692 C C . TRP A 1 88 ? 18.200 4.129 -16.108 1.00 96.88 88 TRP A C 1
ATOM 694 O O . TRP A 1 88 ? 17.526 3.109 -16.253 1.00 96.88 88 TRP A O 1
ATOM 704 N N . TYR A 1 89 ? 19.529 4.103 -16.043 1.00 97.38 89 TYR A N 1
ATOM 705 C CA . TYR A 1 89 ? 20.241 2.854 -15.786 1.00 97.38 89 TYR A CA 1
ATOM 706 C C . TYR A 1 89 ? 20.036 2.466 -14.324 1.00 97.38 89 TYR A C 1
ATOM 708 O O . TYR A 1 89 ? 20.114 3.331 -13.452 1.00 97.38 89 TYR A O 1
ATOM 716 N N . VAL A 1 90 ? 19.797 1.183 -14.066 1.00 96.06 90 VAL A N 1
ATOM 717 C CA . VAL A 1 90 ? 19.734 0.603 -12.718 1.00 96.06 90 VAL A CA 1
ATOM 718 C C . VAL A 1 90 ? 20.504 -0.712 -12.691 1.00 96.06 90 VAL A C 1
ATOM 720 O O . VAL A 1 90 ? 20.542 -1.431 -13.691 1.00 96.06 90 VAL A O 1
ATOM 723 N N . TRP A 1 91 ? 21.142 -1.010 -11.566 1.00 94.44 91 TRP A N 1
ATOM 724 C CA . TRP A 1 91 ? 21.912 -2.237 -11.354 1.00 94.44 91 TRP A CA 1
ATOM 725 C C . TRP A 1 91 ? 21.908 -2.609 -9.869 1.00 94.44 91 TRP A C 1
ATOM 727 O O . TRP A 1 91 ? 21.277 -1.929 -9.065 1.00 94.44 91 TRP A O 1
ATOM 737 N N . GLY A 1 92 ? 22.590 -3.693 -9.499 1.00 90.94 92 GLY A N 1
ATOM 738 C CA . GLY A 1 92 ? 22.777 -4.072 -8.096 1.00 90.94 92 GLY A CA 1
ATOM 739 C C . GLY A 1 92 ? 21.481 -4.362 -7.329 1.00 90.94 92 GLY A C 1
ATOM 740 O O . GLY A 1 92 ? 20.425 -4.643 -7.902 1.00 90.94 92 GLY A O 1
ATOM 741 N N . GLU A 1 93 ? 21.577 -4.316 -6.006 1.00 88.44 93 GLU A N 1
ATOM 742 C CA . GLU A 1 93 ? 20.466 -4.603 -5.093 1.00 88.44 93 GLU A CA 1
ATOM 743 C C . GLU A 1 93 ? 19.532 -3.393 -4.935 1.00 88.44 93 GLU A C 1
ATOM 745 O O . GLU A 1 93 ? 19.904 -2.257 -5.231 1.00 88.44 93 GLU A O 1
ATOM 750 N N . GLU A 1 94 ? 18.286 -3.641 -4.533 1.00 86.19 94 GLU A N 1
ATOM 751 C CA . GLU A 1 94 ? 17.361 -2.563 -4.163 1.00 86.19 94 GLU A CA 1
ATOM 752 C C . GLU A 1 94 ? 17.842 -1.919 -2.854 1.00 86.19 94 GLU A C 1
ATOM 754 O O . GLU A 1 94 ? 18.176 -2.647 -1.919 1.00 86.19 94 GLU A O 1
ATOM 759 N N . PRO A 1 95 ? 17.876 -0.581 -2.750 1.00 85.00 95 PRO A N 1
ATOM 760 C CA . PRO A 1 95 ? 18.203 0.066 -1.491 1.00 85.00 95 PRO A CA 1
ATOM 761 C C . PRO A 1 95 ? 17.061 -0.155 -0.489 1.00 85.00 95 PRO A C 1
ATOM 763 O O . PRO A 1 95 ? 15.891 0.043 -0.820 1.00 85.00 95 PRO A O 1
ATOM 766 N N . ILE A 1 96 ? 17.410 -0.553 0.733 1.00 79.12 96 ILE A N 1
ATOM 767 C CA . ILE A 1 96 ? 16.439 -0.877 1.790 1.00 79.12 96 ILE A CA 1
ATOM 768 C C . ILE A 1 96 ? 16.074 0.390 2.574 1.00 79.12 96 ILE A C 1
ATOM 770 O O . ILE A 1 96 ? 14.921 0.588 2.946 1.00 79.12 96 ILE A O 1
ATOM 774 N N . ASP A 1 97 ? 17.040 1.293 2.761 1.00 80.88 97 ASP A N 1
ATOM 775 C CA . ASP A 1 97 ? 16.877 2.513 3.548 1.00 80.88 97 ASP A CA 1
ATOM 776 C C . ASP A 1 97 ? 17.674 3.709 2.979 1.00 80.88 97 ASP A C 1
ATOM 778 O O . ASP A 1 97 ? 18.521 3.545 2.094 1.00 80.88 97 ASP A O 1
ATOM 782 N N . PRO A 1 98 ? 17.472 4.936 3.500 1.00 83.81 98 PRO A N 1
ATOM 783 C CA . PRO A 1 98 ? 18.212 6.113 3.048 1.00 83.81 98 PRO A CA 1
ATOM 784 C C . PRO A 1 98 ? 19.734 6.085 3.225 1.00 83.81 98 PRO A C 1
ATOM 786 O O . PRO A 1 98 ? 20.409 6.946 2.654 1.00 83.81 98 PRO A O 1
ATOM 789 N N . ALA A 1 99 ? 20.276 5.164 4.025 1.00 83.56 99 ALA A N 1
ATOM 790 C CA . ALA A 1 99 ? 21.715 4.968 4.182 1.00 83.56 99 ALA A CA 1
ATOM 791 C C . ALA A 1 99 ? 22.287 4.002 3.129 1.00 83.56 99 ALA A C 1
ATOM 793 O O . ALA A 1 99 ? 23.496 4.011 2.875 1.00 83.56 99 ALA A O 1
ATOM 794 N N . SER A 1 100 ? 21.426 3.210 2.491 1.00 83.56 100 SER A N 1
ATOM 795 C CA . SER A 1 100 ? 21.777 2.236 1.469 1.00 83.56 100 SER A CA 1
ATOM 796 C C . SER A 1 100 ? 22.296 2.917 0.195 1.00 83.56 100 SER A C 1
ATOM 798 O O . SER A 1 100 ? 21.802 3.976 -0.212 1.00 83.56 100 SER A O 1
ATOM 800 N N . PRO A 1 101 ? 23.296 2.322 -0.480 1.00 86.88 101 PRO A N 1
ATOM 801 C CA . PRO A 1 101 ? 23.777 2.835 -1.754 1.00 86.88 101 PRO A CA 1
ATOM 802 C C . PRO A 1 101 ? 22.671 2.778 -2.815 1.00 86.88 101 PRO A C 1
ATOM 804 O O . PRO A 1 101 ? 21.995 1.768 -2.978 1.00 86.88 101 PRO A O 1
ATOM 807 N N . ILE A 1 102 ? 22.525 3.860 -3.581 1.00 88.75 102 ILE A N 1
ATOM 808 C CA . ILE A 1 102 ? 21.605 3.909 -4.721 1.00 88.75 102 ILE A CA 1
ATOM 809 C C . ILE A 1 102 ? 22.359 3.460 -5.975 1.00 88.75 102 ILE A C 1
ATOM 811 O O . ILE A 1 102 ? 23.325 4.101 -6.394 1.00 88.75 102 ILE A O 1
ATOM 815 N N . PHE A 1 103 ? 21.901 2.371 -6.587 1.00 92.44 103 PHE A N 1
ATOM 816 C CA . PHE A 1 103 ? 22.496 1.785 -7.790 1.00 92.44 103 PHE A CA 1
ATOM 817 C C . PHE A 1 103 ? 21.724 2.171 -9.053 1.00 92.44 103 PHE A C 1
ATOM 819 O O . PHE A 1 103 ? 21.092 1.348 -9.719 1.00 92.44 103 PHE A O 1
ATOM 826 N N . SER A 1 104 ? 21.765 3.461 -9.372 1.00 95.19 104 SER A N 1
ATOM 827 C CA . SER A 1 104 ? 21.108 4.012 -10.552 1.00 95.19 104 SER A CA 1
ATOM 828 C C . SER A 1 104 ? 21.819 5.256 -11.081 1.00 95.19 104 SER A C 1
ATOM 830 O O . SER A 1 104 ? 22.576 5.920 -10.369 1.00 95.19 104 SER A O 1
ATOM 832 N N . CYS A 1 105 ? 21.555 5.607 -12.339 1.00 94.69 105 CYS A N 1
ATOM 833 C CA . CYS A 1 105 ? 21.956 6.899 -12.881 1.00 94.69 105 CYS A CA 1
ATOM 834 C C . CYS A 1 105 ? 21.132 7.309 -14.111 1.00 94.69 105 CYS A C 1
ATOM 836 O O . CYS A 1 105 ? 20.639 6.475 -14.876 1.00 94.69 105 CYS A O 1
ATOM 838 N N . GLU A 1 106 ? 21.042 8.615 -14.353 1.00 94.81 106 GLU A N 1
ATOM 839 C CA . GLU A 1 106 ? 20.477 9.146 -15.594 1.00 94.81 106 GLU A CA 1
ATOM 840 C C . GLU A 1 106 ? 21.464 8.933 -16.760 1.00 94.81 106 GLU A C 1
ATOM 842 O O . GLU A 1 106 ? 22.651 9.256 -16.619 1.00 94.81 106 GLU A O 1
ATOM 847 N N . PRO A 1 107 ? 21.024 8.419 -17.923 1.00 95.00 107 PRO A N 1
ATOM 848 C CA . PRO A 1 107 ? 21.905 8.185 -19.062 1.00 95.00 107 PRO A CA 1
ATOM 849 C C . PRO A 1 107 ? 22.444 9.495 -19.647 1.00 95.00 107 PRO A C 1
ATOM 851 O O . PRO A 1 107 ? 21.740 10.500 -19.757 1.00 95.00 107 PRO A O 1
ATOM 854 N N . ASN A 1 108 ? 23.699 9.491 -20.100 1.00 94.25 108 ASN A N 1
ATOM 855 C CA . ASN A 1 108 ? 24.238 10.628 -20.834 1.00 94.25 108 ASN A CA 1
ATOM 856 C C . ASN A 1 108 ? 23.623 10.694 -22.249 1.00 94.25 108 ASN A C 1
ATOM 858 O O . ASN A 1 108 ? 23.685 9.709 -22.988 1.00 94.25 108 ASN A O 1
ATOM 862 N N . PRO A 1 109 ? 23.115 11.858 -22.696 1.00 90.88 109 PRO A N 1
ATOM 863 C CA . PRO A 1 109 ? 22.446 11.978 -23.995 1.00 90.88 109 PRO A CA 1
ATOM 864 C C . PRO A 1 109 ? 23.386 11.837 -25.205 1.00 90.88 109 PRO A C 1
ATOM 866 O O . PRO A 1 109 ? 22.915 11.725 -26.335 1.00 90.88 109 PRO A O 1
ATOM 869 N N . VAL A 1 110 ? 24.707 11.889 -25.001 1.00 93.44 110 VAL A N 1
ATOM 870 C CA . VAL A 1 110 ? 25.716 11.850 -26.072 1.00 93.44 110 VAL A CA 1
ATOM 871 C C . VAL A 1 110 ? 26.504 10.541 -26.075 1.00 93.44 110 VAL A C 1
ATOM 873 O O . VAL A 1 110 ? 26.871 10.062 -27.148 1.00 93.44 110 VAL A O 1
ATOM 876 N N . ASN A 1 111 ? 26.791 9.968 -24.903 1.00 91.62 111 ASN A N 1
ATOM 877 C CA . ASN A 1 111 ? 27.606 8.760 -24.785 1.00 91.62 111 ASN A CA 1
ATOM 878 C C . ASN A 1 111 ? 26.904 7.690 -23.932 1.00 91.62 111 ASN A C 1
ATOM 880 O O . ASN A 1 111 ? 26.901 7.826 -22.714 1.00 91.62 111 ASN A O 1
ATOM 884 N N . PRO A 1 112 ? 26.399 6.593 -24.523 1.00 88.69 112 PRO A N 1
ATOM 885 C CA . PRO A 1 112 ? 25.667 5.565 -23.780 1.00 88.69 112 PRO A CA 1
ATOM 886 C C . PRO A 1 112 ? 26.520 4.794 -22.759 1.00 88.69 112 PRO A C 1
ATOM 888 O O . PRO A 1 112 ? 25.951 4.133 -21.900 1.00 88.69 112 PRO A O 1
ATOM 891 N N . LEU A 1 113 ? 27.856 4.887 -22.828 1.00 93.62 113 LEU A N 1
ATOM 892 C CA . LEU A 1 113 ? 28.788 4.296 -21.853 1.00 93.62 113 LEU A CA 1
ATOM 893 C C . LEU A 1 113 ? 28.971 5.152 -20.592 1.00 93.62 113 LEU A C 1
ATOM 895 O O . LEU A 1 113 ? 29.781 4.814 -19.729 1.00 93.62 113 LEU A O 1
ATOM 899 N N . LEU A 1 114 ? 28.293 6.298 -20.520 1.00 94.00 114 LEU A N 1
ATOM 900 C CA . LEU A 1 114 ? 28.361 7.216 -19.397 1.00 94.00 114 LEU A CA 1
ATOM 901 C C . LEU A 1 114 ? 26.958 7.583 -18.927 1.00 94.00 114 LEU A C 1
ATOM 903 O O . LEU A 1 114 ? 26.022 7.732 -19.713 1.00 94.00 114 LEU A O 1
ATOM 907 N N . CYS A 1 115 ? 26.857 7.827 -17.635 1.00 94.56 115 CYS A N 1
ATOM 908 C CA . CYS A 1 115 ? 25.761 8.552 -17.027 1.00 94.56 115 CYS A CA 1
ATOM 909 C C . CYS A 1 115 ? 25.976 10.070 -17.165 1.00 94.56 115 CYS A C 1
ATOM 911 O O . CYS A 1 115 ? 27.062 10.553 -17.521 1.00 94.56 115 CYS A O 1
ATOM 913 N N . LEU A 1 116 ? 24.946 10.859 -16.868 1.00 92.88 116 LEU A N 1
ATOM 914 C CA . LEU A 1 116 ? 25.027 12.320 -16.883 1.00 92.88 116 LEU A CA 1
ATOM 915 C C . LEU A 1 116 ? 26.087 12.851 -15.898 1.00 92.88 116 LEU A C 1
ATOM 917 O O . LEU A 1 116 ? 26.816 13.794 -16.217 1.00 92.88 116 LEU A O 1
ATOM 921 N N . ASP A 1 117 ? 26.235 12.190 -14.751 1.00 90.50 117 ASP A N 1
ATOM 922 C CA . ASP A 1 117 ? 27.225 12.477 -13.705 1.00 90.50 117 ASP A CA 1
ATOM 923 C C . ASP A 1 117 ? 28.646 11.949 -14.007 1.00 90.50 117 ASP A C 1
ATOM 925 O O . ASP A 1 117 ? 29.542 12.100 -13.180 1.00 90.50 117 ASP A O 1
ATOM 929 N N . GLN A 1 118 ? 28.875 11.406 -15.211 1.00 92.12 118 GLN A N 1
ATOM 930 C CA . GLN A 1 118 ? 30.125 10.778 -15.666 1.00 92.12 118 GLN A CA 1
ATOM 931 C C . GLN A 1 118 ? 30.433 9.398 -15.062 1.00 92.12 118 GLN A C 1
ATOM 933 O O . GLN A 1 118 ? 31.519 8.869 -15.319 1.00 92.12 118 GLN A O 1
ATOM 938 N N . THR A 1 119 ? 29.499 8.785 -14.329 1.00 91.69 119 THR A N 1
ATOM 939 C CA . THR A 1 119 ? 29.611 7.376 -13.933 1.00 91.69 119 THR A CA 1
ATOM 940 C C . THR A 1 119 ? 29.737 6.500 -15.182 1.00 91.69 119 THR A C 1
ATOM 942 O O . THR A 1 119 ? 29.048 6.715 -16.181 1.00 91.69 119 THR A O 1
ATOM 945 N N . GLN A 1 120 ? 30.674 5.551 -15.162 1.00 94.56 120 GLN A N 1
ATOM 946 C CA . GLN A 1 120 ? 30.904 4.636 -16.279 1.00 94.56 120 GLN A CA 1
ATOM 947 C C . GLN A 1 120 ? 29.935 3.464 -16.219 1.00 94.56 120 GLN A C 1
ATOM 949 O O . GLN A 1 120 ? 29.735 2.882 -15.159 1.00 94.56 120 GLN A O 1
ATOM 954 N N . ILE A 1 121 ? 29.392 3.103 -17.377 1.00 95.00 121 ILE A N 1
ATOM 955 C CA . ILE A 1 121 ? 28.460 1.994 -17.534 1.00 95.00 121 ILE A CA 1
ATOM 956 C C . ILE A 1 121 ? 29.119 0.894 -18.364 1.00 95.00 121 ILE A C 1
ATOM 958 O O . ILE A 1 121 ? 29.589 1.143 -19.479 1.00 95.00 121 ILE A O 1
ATOM 962 N N . ASP A 1 122 ? 29.132 -0.327 -17.829 1.00 92.88 122 ASP A N 1
ATOM 963 C CA . ASP A 1 122 ? 29.476 -1.522 -18.596 1.00 92.88 122 ASP A CA 1
ATOM 964 C C . ASP A 1 122 ? 28.210 -2.107 -19.224 1.00 92.88 122 ASP A C 1
ATOM 966 O O . ASP A 1 122 ? 27.425 -2.785 -18.571 1.00 92.88 122 ASP A O 1
ATOM 970 N N . LEU A 1 123 ? 28.019 -1.863 -20.521 1.00 91.94 123 LEU A N 1
ATOM 971 C CA . LEU A 1 123 ? 26.871 -2.386 -21.270 1.00 91.94 123 LEU A CA 1
ATOM 972 C C . LEU A 1 123 ? 26.874 -3.918 -21.417 1.00 91.94 123 LEU A C 1
ATOM 974 O O . LEU A 1 123 ? 25.918 -4.464 -21.959 1.00 91.94 123 LEU A O 1
ATOM 978 N N . ASN A 1 124 ? 27.941 -4.605 -20.995 1.00 92.00 124 ASN A N 1
ATOM 979 C CA . ASN A 1 124 ? 28.003 -6.066 -20.987 1.00 92.00 124 ASN A CA 1
ATOM 980 C C . ASN A 1 124 ? 27.697 -6.665 -19.610 1.00 92.00 124 ASN A C 1
ATOM 982 O O . ASN A 1 124 ? 27.731 -7.890 -19.482 1.00 92.00 124 ASN A O 1
ATOM 986 N N . ASP A 1 125 ? 27.440 -5.839 -18.593 1.00 92.88 125 ASP A N 1
ATOM 987 C CA . ASP A 1 125 ? 27.042 -6.321 -17.277 1.00 92.88 125 ASP A CA 1
ATOM 988 C C . ASP A 1 125 ? 25.644 -6.964 -17.368 1.00 92.88 125 ASP A C 1
ATOM 990 O O . ASP A 1 125 ? 24.677 -6.276 -17.708 1.00 92.88 125 ASP A O 1
ATOM 994 N N . PRO A 1 126 ? 25.498 -8.272 -17.077 1.00 89.62 126 PRO A N 1
ATOM 995 C CA . PRO A 1 126 ? 24.194 -8.931 -17.085 1.00 89.62 126 PRO A CA 1
ATOM 996 C C . PRO A 1 126 ? 23.238 -8.405 -16.001 1.00 89.62 126 PRO A C 1
ATOM 998 O O . PRO A 1 126 ? 22.045 -8.686 -16.073 1.00 89.62 126 PRO A O 1
ATOM 1001 N N . GLY A 1 127 ? 23.741 -7.676 -14.999 1.00 92.31 127 GLY A N 1
ATOM 1002 C CA . GLY A 1 127 ? 22.950 -7.022 -13.958 1.00 92.31 127 GLY A CA 1
ATOM 1003 C C . GLY A 1 127 ? 22.527 -5.588 -14.289 1.00 92.31 127 GLY A C 1
ATOM 1004 O O . GLY A 1 127 ? 21.942 -4.930 -13.429 1.00 92.31 127 GLY A O 1
ATOM 1005 N N . LEU A 1 128 ? 22.828 -5.085 -15.492 1.00 95.94 128 LEU A N 1
ATOM 1006 C CA . LEU A 1 128 ? 22.460 -3.738 -15.919 1.00 95.94 128 LEU A CA 1
ATOM 1007 C C . LEU A 1 128 ? 21.112 -3.728 -16.646 1.00 95.94 128 LEU A C 1
ATOM 1009 O O . LEU A 1 128 ? 20.917 -4.389 -17.667 1.00 95.94 128 LEU A O 1
ATOM 1013 N N . PHE A 1 129 ? 20.212 -2.877 -16.169 1.00 96.94 129 PHE A N 1
ATOM 1014 C CA . PHE A 1 129 ? 18.863 -2.726 -16.699 1.00 96.94 129 PHE A CA 1
ATOM 1015 C C . PHE A 1 129 ? 18.530 -1.262 -16.981 1.00 96.94 129 PHE A C 1
ATOM 1017 O O . PHE A 1 129 ? 19.240 -0.336 -16.575 1.00 96.94 129 PHE A O 1
ATOM 1024 N N . LYS A 1 130 ? 17.406 -1.052 -17.667 1.00 97.50 130 LYS A N 1
ATOM 1025 C CA . LYS A 1 130 ? 16.727 0.244 -17.722 1.00 97.50 130 LYS A CA 1
ATOM 1026 C C . LYS A 1 130 ? 15.555 0.240 -16.750 1.00 97.50 130 LYS A C 1
ATOM 1028 O O . LYS A 1 130 ? 14.848 -0.757 -16.658 1.00 97.50 130 LYS A O 1
ATOM 1033 N N . ALA A 1 131 ? 15.314 1.369 -16.097 1.00 97.62 131 ALA A N 1
ATOM 1034 C CA . ALA A 1 131 ? 14.100 1.640 -15.341 1.00 97.62 131 ALA A CA 1
ATOM 1035 C C . ALA A 1 131 ? 13.354 2.815 -15.983 1.00 97.62 131 ALA A C 1
ATOM 1037 O O . ALA A 1 131 ? 13.816 3.955 -15.918 1.00 97.62 131 ALA A O 1
ATOM 1038 N N . PHE A 1 132 ? 12.212 2.548 -16.619 1.00 97.31 132 PHE A N 1
ATOM 1039 C CA . PHE A 1 132 ? 11.337 3.584 -17.173 1.00 97.31 132 PHE A CA 1
ATOM 1040 C C . PHE A 1 132 ? 10.561 4.255 -16.047 1.00 97.31 132 PHE A C 1
ATOM 1042 O O . PHE A 1 132 ? 9.741 3.627 -15.384 1.00 97.31 132 PHE A O 1
ATOM 1049 N N . VAL A 1 133 ? 10.842 5.533 -15.821 1.00 95.31 133 VAL A N 1
ATOM 1050 C CA . VAL A 1 133 ? 10.417 6.270 -14.630 1.00 95.31 133 VAL A CA 1
ATOM 1051 C C . VAL A 1 133 ? 8.893 6.403 -14.571 1.00 95.31 133 VAL A C 1
ATOM 1053 O O . VAL A 1 133 ? 8.242 6.749 -15.561 1.00 95.31 133 VAL A O 1
ATOM 1056 N N . GLN A 1 134 ? 8.318 6.141 -13.396 1.00 92.81 134 GLN A N 1
ATOM 1057 C CA . GLN A 1 134 ? 6.902 6.373 -13.117 1.00 92.81 134 GLN A CA 1
ATOM 1058 C C . GLN A 1 134 ? 6.578 7.875 -13.008 1.00 92.81 134 GLN A C 1
ATOM 1060 O O . GLN A 1 134 ? 7.471 8.705 -12.866 1.00 92.81 134 GLN A O 1
ATOM 1065 N N . LYS A 1 135 ? 5.289 8.245 -13.074 1.00 89.25 135 LYS A N 1
ATOM 1066 C CA . LYS A 1 135 ? 4.795 9.641 -13.061 1.00 89.25 135 LYS A CA 1
ATOM 1067 C C . LYS A 1 135 ? 5.257 10.486 -14.263 1.00 89.25 135 LYS A C 1
ATOM 1069 O O . LYS A 1 135 ? 5.062 11.707 -14.300 1.00 89.25 135 LYS A O 1
ATOM 1074 N N . ASP A 1 136 ? 5.816 9.831 -15.279 1.00 92.25 136 ASP A N 1
ATOM 1075 C CA . ASP A 1 136 ? 6.105 10.398 -16.593 1.00 92.25 136 ASP A CA 1
ATOM 1076 C C . ASP A 1 136 ? 4.899 10.184 -17.527 1.00 92.25 136 ASP A C 1
ATOM 1078 O O . ASP A 1 136 ? 4.367 9.076 -17.651 1.00 92.25 136 ASP A O 1
ATOM 1082 N N . ALA A 1 137 ? 4.432 11.250 -18.180 1.00 90.88 137 ALA A N 1
ATOM 1083 C CA . ALA A 1 137 ? 3.277 11.217 -19.077 1.00 90.88 137 ALA A CA 1
ATOM 1084 C C . ALA A 1 137 ? 3.447 10.276 -20.288 1.00 90.88 137 ALA A C 1
ATOM 1086 O O . ALA A 1 137 ? 2.443 9.805 -20.824 1.00 90.88 137 ALA A O 1
ATOM 1087 N N . LEU A 1 138 ? 4.686 10.000 -20.701 1.00 92.88 138 LEU A N 1
ATOM 1088 C CA . LEU A 1 138 ? 5.051 9.137 -21.828 1.00 92.88 138 LEU A CA 1
ATOM 1089 C C . LEU A 1 138 ? 5.387 7.699 -21.407 1.00 92.88 138 LEU A C 1
ATOM 1091 O O . LEU A 1 138 ? 5.632 6.853 -22.268 1.00 92.88 138 LEU A O 1
ATOM 1095 N N . ASN A 1 139 ? 5.371 7.420 -20.102 1.00 95.06 139 ASN A N 1
ATOM 1096 C CA . ASN A 1 139 ? 5.484 6.077 -19.554 1.00 95.06 139 ASN A CA 1
ATOM 1097 C C . ASN A 1 139 ? 4.162 5.652 -18.907 1.00 95.06 139 ASN A C 1
ATOM 1099 O O . ASN A 1 139 ? 3.719 6.239 -17.914 1.00 95.06 139 ASN A O 1
ATOM 1103 N N . PHE A 1 140 ? 3.543 4.608 -19.442 1.00 96.19 140 PHE A N 1
ATOM 1104 C CA . PHE A 1 140 ? 2.305 4.026 -18.942 1.00 96.19 140 PHE A CA 1
ATOM 1105 C C . PHE A 1 140 ? 2.399 2.505 -18.926 1.00 96.19 140 PHE A C 1
ATOM 1107 O O . PHE A 1 140 ? 2.883 1.901 -19.880 1.00 96.19 140 PHE A O 1
ATOM 1114 N N . TRP A 1 141 ? 1.903 1.899 -17.858 1.00 96.69 141 TRP A N 1
ATOM 1115 C CA . TRP A 1 141 ? 1.665 0.466 -17.769 1.00 96.69 141 TRP A CA 1
ATOM 1116 C C . TRP A 1 141 ? 0.547 0.207 -16.758 1.00 96.69 141 TRP A C 1
ATOM 1118 O O . TRP A 1 141 ? 0.321 1.015 -15.851 1.00 96.69 141 TRP A O 1
ATOM 1128 N N . GLU A 1 142 ? -0.158 -0.906 -16.919 1.00 96.38 142 GLU A N 1
ATOM 1129 C CA . GLU A 1 142 ? -1.215 -1.322 -15.999 1.00 96.38 142 GLU A CA 1
ATOM 1130 C C . GLU A 1 142 ? -1.165 -2.837 -15.787 1.00 96.38 142 GLU A C 1
ATOM 1132 O O . GLU A 1 142 ? -1.320 -3.615 -16.731 1.00 96.38 142 GLU A O 1
ATOM 1137 N N . ALA A 1 143 ? -0.883 -3.249 -14.551 1.00 97.25 143 ALA A N 1
ATOM 1138 C CA . ALA A 1 143 ? -0.865 -4.642 -14.123 1.00 97.25 143 ALA A CA 1
ATOM 1139 C C . ALA A 1 143 ? -2.268 -5.265 -14.148 1.00 97.25 143 ALA A C 1
ATOM 1141 O O . ALA A 1 143 ? -3.281 -4.587 -14.350 1.00 97.25 143 ALA A O 1
ATOM 1142 N N . PHE A 1 144 ? -2.327 -6.577 -13.917 1.00 97.38 144 PHE A N 1
ATOM 1143 C CA . PHE A 1 144 ? -3.593 -7.282 -13.778 1.00 97.38 144 PHE A CA 1
ATOM 1144 C C . PHE A 1 144 ? -4.480 -6.601 -12.732 1.00 97.38 144 PHE A C 1
ATOM 1146 O O . PHE A 1 144 ? -4.067 -6.368 -11.597 1.00 97.38 144 PHE A O 1
ATOM 1153 N N . ASN A 1 145 ? -5.717 -6.311 -13.114 1.00 97.12 145 ASN A N 1
ATOM 1154 C CA . ASN A 1 145 ? -6.731 -5.852 -12.188 1.00 97.12 145 ASN A CA 1
ATOM 1155 C C . ASN A 1 145 ? -8.086 -6.441 -12.564 1.00 97.12 145 ASN A C 1
ATOM 1157 O O . ASN A 1 145 ? -8.460 -6.453 -13.739 1.00 97.12 145 ASN A O 1
ATOM 1161 N N . ALA A 1 146 ? -8.808 -6.961 -11.576 1.00 97.00 146 ALA A N 1
ATOM 1162 C CA . ALA A 1 146 ? -10.101 -7.589 -11.803 1.00 97.00 146 ALA A CA 1
ATOM 1163 C C . ALA A 1 146 ? -11.015 -7.452 -10.587 1.00 97.00 146 ALA A C 1
ATOM 1165 O O . ALA A 1 146 ? -10.564 -7.359 -9.448 1.00 97.00 146 ALA A O 1
ATOM 1166 N N . ASN A 1 147 ? -12.320 -7.454 -10.847 1.00 97.44 147 ASN A N 1
ATOM 1167 C CA . ASN A 1 147 ? -13.310 -7.611 -9.791 1.00 97.44 147 ASN A CA 1
ATOM 1168 C C . ASN A 1 147 ? -13.283 -9.054 -9.288 1.00 97.44 147 ASN A C 1
ATOM 1170 O O . ASN A 1 147 ? -13.170 -9.977 -10.097 1.00 97.44 147 ASN A O 1
ATOM 1174 N N . ALA A 1 148 ? -13.432 -9.239 -7.979 1.00 96.44 148 ALA A N 1
ATOM 1175 C CA . ALA A 1 148 ? -13.597 -10.570 -7.418 1.00 96.44 148 ALA A CA 1
ATOM 1176 C C . ALA A 1 148 ? -14.924 -11.194 -7.883 1.00 96.44 148 ALA A C 1
ATOM 1178 O O . ALA A 1 148 ? -15.960 -10.526 -7.926 1.00 96.44 148 ALA A O 1
ATOM 1179 N N . GLU A 1 149 ? -14.886 -12.478 -8.237 1.00 93.88 149 GLU A N 1
ATOM 1180 C CA . GLU A 1 149 ? -16.087 -13.266 -8.554 1.00 93.88 149 GLU A CA 1
ATOM 1181 C C . GLU A 1 149 ? -16.606 -14.046 -7.334 1.00 93.88 149 GLU A C 1
ATOM 1183 O O . GLU A 1 149 ? -17.779 -14.407 -7.284 1.00 93.88 149 GLU A O 1
ATOM 1188 N N . GLU A 1 150 ? -15.742 -14.261 -6.341 1.00 94.88 150 GLU A N 1
ATOM 1189 C CA . GLU A 1 150 ? -15.982 -15.019 -5.111 1.00 94.88 150 GLU A CA 1
ATOM 1190 C C . GLU A 1 150 ? -15.530 -14.192 -3.890 1.00 94.88 150 GLU A C 1
ATOM 1192 O O . GLU A 1 150 ? -14.907 -13.137 -4.069 1.00 94.88 150 GLU A O 1
ATOM 1197 N N . PRO A 1 151 ? -15.840 -14.617 -2.651 1.00 97.25 151 PRO A N 1
ATOM 1198 C CA . PRO A 1 151 ? -15.277 -14.008 -1.449 1.00 97.25 151 PRO A CA 1
ATOM 1199 C C . PRO A 1 151 ? -13.752 -13.946 -1.485 1.00 97.25 151 PRO A C 1
ATOM 1201 O O . PRO A 1 151 ? -13.100 -14.945 -1.783 1.00 97.25 151 PRO A O 1
ATOM 1204 N N . VAL A 1 152 ? -13.213 -12.774 -1.153 1.00 98.19 152 VAL A N 1
ATOM 1205 C CA . VAL A 1 152 ? -11.776 -12.523 -1.050 1.00 98.19 152 VAL A CA 1
ATOM 1206 C C . VAL A 1 152 ? -11.330 -12.807 0.374 1.00 98.19 152 VAL A C 1
ATOM 1208 O O . VAL A 1 152 ? -11.816 -12.182 1.325 1.00 98.19 152 VAL A O 1
ATOM 1211 N N . TYR A 1 153 ? -10.394 -13.739 0.511 1.00 98.19 153 TYR A N 1
ATOM 1212 C CA . TYR A 1 153 ? -9.754 -14.052 1.780 1.00 98.19 153 TYR A CA 1
ATOM 1213 C C . TYR A 1 153 ? -8.350 -13.468 1.761 1.00 98.19 153 TYR A C 1
ATOM 1215 O O . TYR A 1 153 ? -7.525 -13.845 0.938 1.00 98.19 153 TYR A O 1
ATOM 1223 N N . VAL A 1 154 ? -8.092 -12.509 2.644 1.00 98.50 154 VAL A N 1
ATOM 1224 C CA . VAL A 1 154 ? -6.775 -11.877 2.727 1.00 98.50 154 VAL A CA 1
ATOM 1225 C C . VAL A 1 154 ? -5.796 -12.884 3.322 1.00 98.50 154 VAL A C 1
ATOM 1227 O O . VAL A 1 154 ? -6.027 -13.387 4.420 1.00 98.50 154 VAL A O 1
ATOM 1230 N N . ASP A 1 155 ? -4.696 -13.149 2.630 1.00 98.44 155 ASP A N 1
ATOM 1231 C CA . ASP A 1 155 ? -3.629 -14.024 3.117 1.00 98.44 155 ASP A CA 1
ATOM 1232 C C . ASP A 1 155 ? -2.604 -13.242 3.931 1.00 98.44 155 ASP A C 1
ATOM 1234 O O . ASP A 1 155 ? -2.133 -13.730 4.954 1.00 98.44 155 ASP A O 1
ATOM 1238 N N . PHE A 1 156 ? -2.297 -12.007 3.519 1.00 98.06 156 PHE A N 1
ATOM 1239 C CA . PHE A 1 156 ? -1.285 -11.199 4.187 1.00 98.06 156 PHE A CA 1
ATOM 1240 C C . PHE A 1 156 ? -1.711 -9.758 4.436 1.00 98.06 156 PHE A C 1
ATOM 1242 O O . PHE A 1 156 ? -2.389 -9.132 3.619 1.00 98.06 156 PHE A O 1
ATOM 1249 N N . ILE A 1 157 ? -1.242 -9.216 5.553 1.00 97.12 157 ILE A N 1
ATOM 1250 C CA . ILE A 1 157 ? -1.395 -7.820 5.948 1.00 97.12 157 ILE A CA 1
ATOM 1251 C C . ILE A 1 157 ? -0.003 -7.232 6.157 1.00 97.12 157 ILE A C 1
ATOM 1253 O O . ILE A 1 157 ? 0.817 -7.818 6.849 1.00 97.12 157 ILE A O 1
ATOM 1257 N N . ASP A 1 158 ? 0.250 -6.068 5.583 1.00 94.19 158 ASP A N 1
ATOM 1258 C CA . ASP A 1 158 ? 1.513 -5.330 5.676 1.00 94.19 158 ASP A CA 1
ATOM 1259 C C . ASP A 1 158 ? 1.196 -3.962 6.282 1.00 94.19 158 ASP A C 1
ATOM 1261 O O . ASP A 1 158 ? 0.560 -3.112 5.642 1.00 94.19 158 ASP A O 1
ATOM 1265 N N . TRP A 1 159 ? 1.535 -3.812 7.563 1.00 91.81 159 TRP A N 1
ATOM 1266 C CA . TRP A 1 159 ? 1.487 -2.540 8.273 1.00 91.81 159 TRP A CA 1
ATOM 1267 C C . TRP A 1 159 ? 2.771 -1.780 7.958 1.00 91.81 159 TRP A C 1
ATOM 1269 O O . TRP A 1 159 ? 3.855 -2.323 8.088 1.00 91.81 159 TRP A O 1
ATOM 1279 N N . GLY A 1 160 ? 2.663 -0.516 7.547 1.00 83.00 160 GLY A N 1
ATOM 1280 C CA . GLY A 1 160 ? 3.851 0.229 7.128 1.00 83.00 160 GLY A CA 1
ATOM 1281 C C . GLY A 1 160 ? 4.906 0.351 8.236 1.00 83.00 160 GLY A C 1
ATOM 1282 O O . GLY A 1 160 ? 4.596 0.828 9.331 1.00 83.00 160 GLY A O 1
ATOM 1283 N N . ASP A 1 161 ? 6.160 0.043 7.892 1.00 68.12 161 ASP A N 1
ATOM 1284 C CA . ASP A 1 161 ? 7.334 -0.076 8.779 1.00 68.12 161 ASP A CA 1
ATOM 1285 C C . ASP A 1 161 ? 7.497 1.058 9.811 1.00 68.12 161 ASP A C 1
ATOM 1287 O O . ASP A 1 161 ? 7.986 0.869 10.925 1.00 68.12 161 ASP A O 1
ATOM 1291 N N . ASN A 1 162 ? 7.085 2.285 9.473 1.00 75.69 162 ASN A N 1
ATOM 1292 C CA . ASN A 1 162 ? 7.221 3.433 10.375 1.00 75.69 162 ASN A CA 1
ATOM 1293 C C . ASN A 1 162 ? 6.332 3.330 11.630 1.00 75.69 162 ASN A C 1
ATOM 1295 O O . ASN A 1 162 ? 6.633 3.961 12.643 1.00 75.69 162 ASN A O 1
ATOM 1299 N N . LEU A 1 163 ? 5.211 2.606 11.571 1.00 81.56 163 LEU A N 1
ATOM 1300 C CA . LEU A 1 163 ? 4.371 2.382 12.752 1.00 81.56 163 LEU A CA 1
ATOM 1301 C C . LEU A 1 163 ? 4.981 1.343 13.700 1.00 81.56 163 LEU A C 1
ATOM 1303 O O . LEU A 1 163 ? 4.736 1.401 14.905 1.00 81.56 163 LEU A O 1
ATOM 1307 N N . GLU A 1 164 ? 5.798 0.444 13.163 1.00 77.06 164 GLU A N 1
ATOM 1308 C CA . GLU A 1 164 ? 6.383 -0.691 13.877 1.00 77.06 164 GLU A CA 1
ATOM 1309 C C . GLU A 1 164 ? 7.741 -0.360 14.507 1.00 77.06 164 GLU A C 1
ATOM 1311 O O . GLU A 1 164 ? 8.117 -0.970 15.498 1.00 77.06 164 GLU A O 1
ATOM 1316 N N . SER A 1 165 ? 8.456 0.643 13.987 1.00 72.19 165 SER A N 1
ATOM 1317 C CA . SER A 1 165 ? 9.868 0.890 14.330 1.00 72.19 165 SER A CA 1
ATOM 1318 C C . SER A 1 165 ? 10.129 2.067 15.278 1.00 72.19 165 SER A C 1
ATOM 1320 O O . SER A 1 165 ? 11.187 2.129 15.915 1.00 72.19 165 SER A O 1
ATOM 1322 N N . ILE A 1 166 ? 9.217 3.044 15.387 1.00 76.75 166 ILE A N 1
ATOM 1323 C CA . ILE A 1 166 ? 9.482 4.283 16.138 1.00 76.75 166 ILE A CA 1
ATOM 1324 C C . ILE A 1 166 ? 8.321 4.758 17.010 1.00 76.75 166 ILE A C 1
ATOM 1326 O O . ILE A 1 166 ? 7.150 4.706 16.639 1.00 76.75 166 ILE A O 1
ATOM 1330 N N . ASP A 1 167 ? 8.684 5.350 18.147 1.00 81.81 167 ASP A N 1
ATOM 1331 C CA . ASP A 1 167 ? 7.765 6.148 18.949 1.00 81.81 167 ASP A CA 1
ATOM 1332 C C . ASP A 1 167 ? 7.617 7.551 18.364 1.00 81.81 167 ASP A C 1
ATOM 1334 O O . ASP A 1 167 ? 8.583 8.224 17.977 1.00 81.81 167 ASP A O 1
ATOM 1338 N N . TRP A 1 168 ? 6.383 8.037 18.358 1.00 86.00 168 TRP A N 1
ATOM 1339 C CA . TRP A 1 168 ? 6.047 9.316 17.754 1.00 86.00 168 TRP A CA 1
ATOM 1340 C C . TRP A 1 168 ? 5.871 10.402 18.808 1.00 86.00 168 TRP A C 1
ATOM 1342 O O . TRP A 1 168 ? 5.687 10.150 19.994 1.00 86.00 168 TRP A O 1
ATOM 1352 N N . THR A 1 169 ? 5.914 11.662 18.380 1.00 89.12 169 THR A N 1
ATOM 1353 C CA . THR A 1 169 ? 5.754 12.808 19.282 1.00 89.12 169 THR A CA 1
ATOM 1354 C C . THR A 1 169 ? 4.521 13.615 18.913 1.00 89.12 169 THR A C 1
ATOM 1356 O O . THR A 1 169 ? 4.062 13.596 17.772 1.00 89.12 169 THR A O 1
ATOM 1359 N N . LEU A 1 170 ? 4.069 14.475 19.825 1.00 89.25 170 LEU A N 1
ATOM 1360 C CA . LEU A 1 170 ? 2.990 15.440 19.562 1.00 89.25 170 LEU A CA 1
ATOM 1361 C C . LEU A 1 170 ? 3.292 16.462 18.444 1.00 89.25 170 LEU A C 1
ATOM 1363 O O . LEU A 1 170 ? 2.447 17.286 18.099 1.00 89.25 170 LEU A O 1
ATOM 1367 N N . LYS A 1 171 ? 4.506 16.460 17.880 1.00 88.12 171 LYS A N 1
ATOM 1368 C CA . LYS A 1 171 ? 4.887 17.298 16.732 1.00 88.12 171 LYS A CA 1
ATOM 1369 C C . LYS A 1 171 ? 5.005 16.515 15.424 1.00 88.12 171 LYS A C 1
ATOM 1371 O O . LYS A 1 171 ? 5.323 17.134 14.405 1.00 88.12 171 LYS A O 1
ATOM 1376 N N . SER A 1 172 ? 4.790 15.206 15.461 1.00 87.94 172 SER A N 1
ATOM 1377 C CA . SER A 1 172 ? 4.943 14.320 14.317 1.00 87.94 172 SER A CA 1
ATOM 1378 C C . SER A 1 172 ? 3.764 14.420 13.348 1.00 87.94 172 SER A C 1
ATOM 1380 O O . SER A 1 172 ? 2.664 14.839 13.709 1.00 87.94 172 SER A O 1
ATOM 1382 N N . GLN A 1 173 ? 4.017 14.027 12.104 1.00 88.50 173 GLN A N 1
ATOM 1383 C CA . GLN A 1 173 ? 2.981 13.594 11.175 1.00 88.50 173 GLN A CA 1
ATOM 1384 C C . GLN A 1 173 ? 3.139 12.086 11.046 1.00 88.50 173 GLN A C 1
ATOM 1386 O O . GLN A 1 173 ? 4.124 11.631 10.467 1.00 88.50 173 GLN A O 1
ATOM 1391 N N . VAL A 1 174 ? 2.225 11.339 11.652 1.00 88.69 174 VAL A N 1
ATOM 1392 C CA . VAL A 1 174 ? 2.252 9.877 11.632 1.00 88.69 174 VAL A CA 1
ATOM 1393 C C . VAL A 1 174 ? 1.571 9.430 10.347 1.00 88.69 174 VAL A C 1
ATOM 1395 O O . VAL A 1 174 ? 0.447 9.844 10.066 1.00 88.69 174 VAL A O 1
ATOM 1398 N N . ARG A 1 175 ? 2.255 8.631 9.534 1.00 87.25 175 ARG A N 1
ATOM 1399 C CA . ARG A 1 175 ? 1.639 8.005 8.362 1.00 87.25 175 ARG A CA 1
ATOM 1400 C C . ARG A 1 175 ? 1.131 6.644 8.779 1.00 87.25 175 ARG A C 1
ATOM 1402 O O . ARG A 1 175 ? 1.914 5.823 9.238 1.00 87.25 175 ARG A O 1
ATOM 1409 N N . THR A 1 176 ? -0.168 6.435 8.643 1.00 89.88 176 THR A N 1
ATOM 1410 C CA . THR A 1 176 ? -0.761 5.118 8.823 1.00 89.88 176 THR A CA 1
ATOM 1411 C C . THR A 1 176 ? -0.930 4.508 7.448 1.00 89.88 176 THR A C 1
ATOM 1413 O O . THR A 1 176 ? -1.677 5.052 6.634 1.00 89.88 176 THR A O 1
ATOM 1416 N N . GLU A 1 177 ? -0.227 3.417 7.187 1.00 91.12 177 GLU A N 1
ATOM 1417 C CA . GLU A 1 177 ? -0.201 2.754 5.888 1.00 91.12 177 GLU A CA 1
ATOM 1418 C C . GLU A 1 177 ? -0.512 1.269 6.092 1.00 91.12 177 GLU A C 1
ATOM 1420 O O . GLU A 1 177 ? -0.015 0.669 7.044 1.00 91.12 177 GLU A O 1
ATOM 1425 N N . LEU A 1 178 ? -1.371 0.708 5.241 1.00 94.31 178 LEU A N 1
ATOM 1426 C CA . LEU A 1 178 ? -1.748 -0.704 5.281 1.00 94.31 178 LEU A CA 1
ATOM 1427 C C . LEU A 1 178 ? -1.890 -1.242 3.860 1.00 94.31 178 LEU A C 1
ATOM 1429 O O . LEU A 1 178 ? -2.527 -0.609 3.010 1.00 94.31 178 LEU A O 1
ATOM 1433 N N . VAL A 1 179 ? -1.360 -2.432 3.611 1.00 96.81 179 VAL A N 1
ATOM 1434 C CA . VAL A 1 179 ? -1.606 -3.188 2.384 1.00 96.81 179 VAL A CA 1
ATOM 1435 C C . VAL A 1 179 ? -2.173 -4.555 2.736 1.00 96.81 179 VAL A C 1
ATOM 1437 O O . VAL A 1 179 ? -1.733 -5.202 3.679 1.00 96.81 179 VAL A O 1
ATOM 1440 N N . LEU A 1 180 ? -3.175 -4.976 1.973 1.00 98.38 180 LEU A N 1
ATOM 1441 C CA . LEU A 1 180 ? -3.775 -6.301 2.059 1.00 98.38 180 LEU A CA 1
ATOM 1442 C C . LEU A 1 180 ? -3.355 -7.091 0.825 1.00 98.38 180 LEU A C 1
ATOM 1444 O O . LEU A 1 180 ? -3.390 -6.527 -0.271 1.00 98.38 180 LEU A O 1
ATOM 1448 N N . TYR A 1 181 ? -3.018 -8.368 0.977 1.00 98.38 181 TYR A N 1
ATOM 1449 C CA . TYR A 1 181 ? -2.675 -9.247 -0.138 1.00 98.38 181 TYR A CA 1
ATOM 1450 C C . TYR A 1 181 ? -3.481 -10.539 -0.126 1.00 98.38 181 TYR A C 1
ATOM 1452 O O . TYR A 1 181 ? -3.807 -11.077 0.929 1.00 98.38 181 TYR A O 1
ATOM 1460 N N . GLU A 1 182 ? -3.726 -11.055 -1.322 1.00 98.12 182 GLU A N 1
ATOM 1461 C CA . GLU A 1 182 ? -4.227 -12.401 -1.581 1.00 98.12 182 GLU A CA 1
ATOM 1462 C C . GLU A 1 182 ? -3.249 -13.112 -2.524 1.00 98.12 182 GLU A C 1
ATOM 1464 O O . GLU A 1 182 ? -2.718 -12.514 -3.470 1.00 98.12 182 GLU A O 1
ATOM 1469 N N . VAL A 1 183 ? -2.979 -14.384 -2.248 1.00 97.75 183 VAL A N 1
ATOM 1470 C CA . VAL A 1 183 ? -2.153 -15.259 -3.073 1.00 97.75 183 VAL A CA 1
ATOM 1471 C C . VAL A 1 183 ? -2.956 -15.695 -4.288 1.00 97.75 183 VAL A C 1
ATOM 1473 O O . VAL A 1 183 ? -4.040 -16.271 -4.201 1.00 97.75 183 VAL A O 1
ATOM 1476 N N . MET A 1 184 ? -2.381 -15.475 -5.462 1.00 96.44 184 MET A N 1
ATOM 1477 C CA . MET A 1 184 ? -3.008 -15.822 -6.721 1.00 96.44 184 MET A CA 1
ATOM 1478 C C . MET A 1 184 ? -2.853 -17.323 -7.003 1.00 96.44 184 MET A C 1
ATOM 1480 O O . MET A 1 184 ? -1.744 -17.859 -6.946 1.00 96.44 184 MET A O 1
ATOM 1484 N N . PRO A 1 185 ? -3.926 -18.028 -7.410 1.00 95.00 185 PRO A N 1
ATOM 1485 C CA . PRO A 1 185 ? -3.855 -19.458 -7.728 1.00 95.00 185 PRO A CA 1
ATOM 1486 C C . PRO A 1 185 ? -2.992 -19.757 -8.965 1.00 95.00 185 PRO A C 1
ATOM 1488 O O . PRO A 1 185 ? -2.574 -20.897 -9.180 1.00 95.00 185 PRO A O 1
ATOM 1491 N N . ALA A 1 186 ? -2.750 -18.746 -9.800 1.00 96.00 186 ALA A N 1
ATOM 1492 C CA . ALA A 1 186 ? -1.803 -18.775 -10.899 1.00 96.00 186 ALA A CA 1
ATOM 1493 C C . ALA A 1 186 ? -1.189 -17.377 -11.079 1.00 96.00 186 ALA A C 1
ATOM 1495 O O . ALA A 1 186 ? -1.906 -16.394 -10.883 1.00 96.00 186 ALA A O 1
ATOM 1496 N N . PRO A 1 187 ? 0.082 -17.287 -11.512 1.00 96.81 187 PRO A N 1
ATOM 1497 C CA . PRO A 1 187 ? 0.721 -16.029 -11.876 1.00 96.81 187 PRO A CA 1
ATOM 1498 C C . PRO A 1 187 ? -0.137 -15.149 -12.791 1.00 96.81 187 PRO A C 1
ATOM 1500 O O . PRO A 1 187 ? -0.601 -15.602 -13.844 1.00 96.81 187 PRO A O 1
ATOM 1503 N N . VAL A 1 188 ? -0.312 -13.886 -12.410 1.00 97.62 188 VAL A N 1
ATOM 1504 C CA . VAL A 1 188 ? -0.959 -12.842 -13.217 1.00 97.62 188 VAL A CA 1
ATOM 1505 C C . VAL A 1 188 ? 0.046 -11.767 -13.638 1.00 97.62 188 VAL A C 1
ATOM 1507 O O . VAL A 1 188 ? 1.203 -11.775 -13.234 1.00 97.62 188 VAL A O 1
ATOM 1510 N N . LEU A 1 189 ? -0.370 -10.839 -14.503 1.00 97.44 189 LEU A N 1
ATOM 1511 C CA . LEU A 1 189 ? 0.519 -9.784 -14.991 1.00 97.44 189 LEU A CA 1
ATOM 1512 C C . LEU A 1 189 ? 0.929 -8.835 -13.855 1.00 97.44 189 LEU A C 1
ATOM 1514 O O . LEU A 1 189 ? 0.100 -8.064 -13.374 1.00 97.44 189 LEU A O 1
ATOM 1518 N N . GLN A 1 190 ? 2.215 -8.835 -13.516 1.00 97.75 190 GLN A N 1
ATOM 1519 C CA . GLN A 1 190 ? 2.880 -7.872 -12.640 1.00 97.75 190 GLN A CA 1
ATOM 1520 C C . GLN A 1 190 ? 4.069 -7.260 -13.387 1.00 97.75 190 GLN A C 1
ATOM 1522 O O . GLN A 1 190 ? 4.740 -7.939 -14.162 1.00 97.75 190 GLN A O 1
ATOM 1527 N N . TYR A 1 191 ? 4.340 -5.977 -13.162 1.00 97.50 191 TYR A N 1
ATOM 1528 C CA . TYR A 1 191 ? 5.498 -5.303 -13.739 1.00 97.50 191 TYR A CA 1
ATOM 1529 C C . TYR A 1 191 ? 6.631 -5.198 -12.711 1.00 97.50 191 TYR A C 1
ATOM 1531 O O . TYR A 1 191 ? 6.386 -4.750 -11.587 1.00 97.50 191 TYR A O 1
ATOM 1539 N N . PRO A 1 192 ? 7.870 -5.571 -13.080 1.00 96.38 192 PRO A N 1
ATOM 1540 C CA . PRO A 1 192 ? 9.025 -5.444 -12.199 1.00 96.38 192 PRO A CA 1
ATOM 1541 C C . PRO A 1 192 ? 9.357 -3.966 -12.005 1.00 96.38 192 PRO A C 1
ATOM 1543 O O . PRO A 1 192 ? 9.607 -3.244 -12.972 1.00 96.38 192 PRO A O 1
ATOM 1546 N N . MET A 1 193 ? 9.345 -3.515 -10.756 1.00 95.75 193 MET A N 1
ATOM 1547 C CA . MET A 1 193 ? 9.674 -2.141 -10.391 1.00 95.75 193 MET A CA 1
ATOM 1548 C C . MET A 1 193 ? 11.063 -2.086 -9.777 1.00 95.75 193 MET A C 1
ATOM 1550 O O . MET A 1 193 ? 11.451 -2.991 -9.045 1.00 95.75 193 MET A O 1
ATOM 1554 N N . ARG A 1 194 ? 11.796 -1.020 -10.094 1.00 94.81 194 ARG A N 1
ATOM 1555 C CA . ARG A 1 194 ? 13.116 -0.738 -9.540 1.00 94.81 194 ARG A CA 1
ATOM 1556 C C . ARG A 1 194 ? 13.174 0.643 -8.924 1.00 94.81 194 ARG A C 1
ATOM 1558 O O . ARG A 1 194 ? 12.725 1.603 -9.562 1.00 94.81 194 ARG A O 1
ATOM 1565 N N . HIS A 1 195 ? 13.791 0.752 -7.749 1.00 93.88 195 HIS A N 1
ATOM 1566 C CA . HIS A 1 195 ? 14.144 2.051 -7.180 1.00 93.88 195 HIS A CA 1
ATOM 1567 C C . HIS A 1 195 ? 15.085 2.794 -8.135 1.00 93.88 195 HIS A C 1
ATOM 1569 O O . HIS A 1 195 ? 16.046 2.234 -8.667 1.00 93.88 195 HIS A O 1
ATOM 1575 N N . VAL A 1 196 ? 14.774 4.063 -8.387 1.00 94.19 196 VAL A N 1
ATOM 1576 C CA . VAL A 1 196 ? 15.569 4.946 -9.241 1.00 94.19 196 VAL A CA 1
ATOM 1577 C C . VAL A 1 196 ? 16.247 6.003 -8.390 1.00 94.19 196 VAL A C 1
ATOM 1579 O O . VAL A 1 196 ? 17.453 6.174 -8.488 1.00 94.19 196 VAL A O 1
ATOM 1582 N N . THR A 1 197 ? 15.521 6.768 -7.581 1.00 91.56 197 THR A N 1
ATOM 1583 C CA . THR A 1 197 ? 16.142 7.823 -6.769 1.00 91.56 197 THR A CA 1
ATOM 1584 C C . THR A 1 197 ? 15.213 8.312 -5.666 1.00 91.56 197 THR A C 1
ATOM 1586 O O . THR A 1 197 ? 14.015 8.049 -5.692 1.00 91.56 197 THR A O 1
ATOM 1589 N N . GLY A 1 198 ? 15.767 9.093 -4.739 1.00 88.38 198 GLY A N 1
ATOM 1590 C CA . GLY A 1 198 ? 15.017 9.782 -3.695 1.00 88.38 198 GLY A CA 1
ATOM 1591 C C . GLY A 1 198 ? 14.418 8.856 -2.638 1.00 88.38 198 GLY A C 1
ATOM 1592 O O . GLY A 1 198 ? 14.550 7.638 -2.689 1.00 88.38 198 GLY A O 1
ATOM 1593 N N . TRP A 1 199 ? 13.768 9.483 -1.660 1.00 83.50 199 TRP A N 1
ATOM 1594 C CA . TRP A 1 199 ? 13.152 8.822 -0.508 1.00 83.50 199 TRP A CA 1
ATOM 1595 C C . TRP A 1 199 ? 11.858 9.528 -0.111 1.00 83.50 199 TRP A C 1
ATOM 1597 O O . TRP A 1 199 ? 11.700 10.739 -0.341 1.00 83.50 199 TRP A O 1
ATOM 1607 N N . GLY A 1 200 ? 10.934 8.784 0.501 1.00 80.06 200 GLY A N 1
ATOM 1608 C CA . GLY A 1 200 ? 9.641 9.299 0.943 1.00 80.06 200 GLY A CA 1
ATOM 1609 C C . GLY A 1 200 ? 8.907 10.030 -0.184 1.00 80.06 200 GLY A C 1
ATOM 1610 O O . GLY A 1 200 ? 8.644 9.477 -1.243 1.00 80.06 200 GLY A O 1
ATOM 1611 N N . ILE A 1 201 ? 8.611 11.319 0.002 1.00 76.25 201 ILE A N 1
ATOM 1612 C CA . ILE A 1 201 ? 7.879 12.112 -1.009 1.00 76.25 201 ILE A CA 1
ATOM 1613 C C . ILE A 1 201 ? 8.657 12.353 -2.311 1.00 76.25 201 ILE A C 1
ATOM 1615 O O . ILE A 1 201 ? 8.069 12.776 -3.300 1.00 76.25 201 ILE A O 1
ATOM 1619 N N . THR A 1 202 ? 9.976 12.157 -2.297 1.00 84.56 202 THR A N 1
ATOM 1620 C CA . THR A 1 202 ? 10.840 12.329 -3.476 1.00 84.56 202 THR A CA 1
ATOM 1621 C C . THR A 1 202 ? 11.218 11.005 -4.121 1.00 84.56 202 THR A C 1
ATOM 1623 O O . THR A 1 202 ? 11.995 11.008 -5.071 1.00 84.56 202 THR A O 1
ATOM 1626 N N . GLU A 1 203 ? 10.711 9.893 -3.587 1.00 88.94 203 GLU A N 1
ATOM 1627 C CA . GLU A 1 203 ? 11.009 8.560 -4.083 1.00 88.94 203 GLU A CA 1
ATOM 1628 C C . GLU A 1 203 ? 10.485 8.383 -5.511 1.00 88.94 203 GLU A C 1
ATOM 1630 O O . GLU A 1 203 ? 9.372 8.793 -5.858 1.00 88.94 203 GLU A O 1
ATOM 1635 N N . VAL A 1 204 ? 11.314 7.768 -6.346 1.00 91.12 204 VAL A N 1
ATOM 1636 C CA . VAL A 1 204 ? 11.037 7.479 -7.746 1.00 91.12 204 VAL A CA 1
ATOM 1637 C C . VAL A 1 204 ? 11.390 6.028 -8.004 1.00 91.12 204 VAL A C 1
ATOM 1639 O O . VAL A 1 204 ? 12.511 5.599 -7.742 1.00 91.12 204 VAL A O 1
ATOM 1642 N N . HIS A 1 205 ? 10.441 5.304 -8.586 1.00 95.00 205 HIS A N 1
ATOM 1643 C CA . HIS A 1 205 ? 10.636 3.961 -9.119 1.00 95.00 205 HIS A CA 1
ATOM 1644 C C . HIS A 1 205 ? 10.357 3.944 -10.619 1.00 95.00 205 HIS A C 1
ATOM 1646 O O . HIS A 1 205 ? 9.710 4.852 -11.158 1.00 95.00 205 HIS A O 1
ATOM 1652 N N . GLY A 1 206 ? 10.821 2.902 -11.298 1.00 96.38 206 GLY A N 1
ATOM 1653 C CA . GLY A 1 206 ? 10.548 2.692 -12.712 1.00 96.38 206 GLY A CA 1
ATOM 1654 C C . GLY A 1 206 ? 10.396 1.227 -13.095 1.00 96.38 206 GLY A C 1
ATOM 1655 O O . GLY A 1 206 ? 10.895 0.341 -12.410 1.00 96.38 206 GLY A O 1
ATOM 1656 N N . LEU A 1 207 ? 9.713 0.992 -14.213 1.00 97.50 207 LEU A N 1
ATOM 1657 C CA . LEU A 1 207 ? 9.516 -0.336 -14.786 1.00 97.50 207 LEU A CA 1
ATOM 1658 C C . LEU A 1 207 ? 10.831 -0.855 -15.374 1.00 97.50 207 LEU A C 1
ATOM 1660 O O . LEU A 1 207 ? 11.449 -0.185 -16.206 1.00 97.50 207 LEU A O 1
ATOM 1664 N N . GLN A 1 208 ? 11.237 -2.054 -14.961 1.00 97.38 208 GLN A N 1
ATOM 1665 C CA . GLN A 1 208 ? 12.498 -2.671 -15.354 1.00 97.38 208 GLN A CA 1
ATOM 1666 C C . GLN A 1 208 ? 12.421 -3.361 -16.722 1.00 97.38 208 GLN A C 1
ATOM 1668 O O . GLN A 1 208 ? 11.595 -4.250 -16.955 1.00 97.38 208 GLN A O 1
ATOM 1673 N N . THR A 1 209 ? 13.363 -3.026 -17.601 1.00 97.75 209 THR A N 1
ATOM 1674 C CA . THR A 1 209 ? 13.620 -3.744 -18.854 1.00 97.75 209 THR A CA 1
ATOM 1675 C C . THR A 1 209 ? 15.096 -4.090 -18.987 1.00 97.75 209 THR A C 1
ATOM 1677 O O . THR A 1 209 ? 15.953 -3.461 -18.365 1.00 97.75 209 THR A O 1
ATOM 1680 N N . ASP A 1 210 ? 15.423 -5.037 -19.863 1.00 96.31 210 ASP A N 1
ATOM 1681 C CA . ASP A 1 210 ? 16.790 -5.138 -20.373 1.00 96.31 210 ASP A CA 1
ATOM 1682 C C . ASP A 1 210 ? 17.159 -3.897 -21.214 1.00 96.31 210 ASP A C 1
ATOM 1684 O O . ASP A 1 210 ? 16.363 -2.968 -21.421 1.00 96.31 210 ASP A O 1
ATOM 1688 N N . LEU A 1 211 ? 18.397 -3.865 -21.707 1.00 95.06 211 LEU A N 1
ATOM 1689 C CA . LEU A 1 211 ? 18.890 -2.761 -22.527 1.00 95.06 211 LEU A CA 1
ATOM 1690 C C . LEU A 1 211 ? 18.188 -2.654 -23.891 1.00 95.06 211 LEU A C 1
ATOM 1692 O O . LEU A 1 211 ? 18.151 -1.556 -24.456 1.00 95.06 211 LEU A O 1
ATOM 1696 N N . ASP A 1 212 ? 17.592 -3.737 -24.389 1.00 94.31 212 ASP A N 1
ATOM 1697 C CA . ASP A 1 212 ? 16.849 -3.779 -25.653 1.00 94.31 212 ASP A CA 1
ATOM 1698 C C . ASP A 1 212 ? 15.375 -3.361 -25.489 1.00 94.31 212 ASP A C 1
ATOM 1700 O O . ASP A 1 212 ? 14.694 -3.094 -26.480 1.00 94.31 212 ASP A O 1
ATOM 1704 N N . GLY A 1 213 ? 14.898 -3.218 -24.248 1.00 93.19 213 GLY A N 1
ATOM 1705 C CA . GLY A 1 213 ? 13.536 -2.798 -23.919 1.00 93.19 213 GLY A CA 1
ATOM 1706 C C . GLY A 1 213 ? 12.571 -3.952 -23.640 1.00 93.19 213 GLY A C 1
ATOM 1707 O O . GLY A 1 213 ? 11.370 -3.712 -23.536 1.00 93.19 213 GLY A O 1
ATOM 1708 N N . ASN A 1 214 ? 13.057 -5.188 -23.494 1.00 95.81 214 ASN A N 1
ATOM 1709 C CA . ASN A 1 214 ? 12.214 -6.309 -23.087 1.00 95.81 214 ASN A CA 1
ATOM 1710 C C . ASN A 1 214 ? 11.996 -6.278 -21.572 1.00 95.81 214 ASN A C 1
ATOM 1712 O O . ASN A 1 214 ? 12.942 -6.184 -20.785 1.00 95.81 214 ASN A O 1
ATOM 1716 N N . ILE A 1 215 ? 10.739 -6.386 -21.158 1.00 96.94 215 ILE A N 1
ATOM 1717 C CA . ILE A 1 215 ? 10.343 -6.356 -19.748 1.00 96.94 215 ILE A CA 1
ATOM 1718 C C . ILE A 1 215 ? 10.826 -7.623 -19.039 1.00 96.94 215 ILE A C 1
ATOM 1720 O O . ILE A 1 215 ? 10.679 -8.729 -19.558 1.00 96.94 215 ILE A O 1
ATOM 1724 N N . GLN A 1 216 ? 11.384 -7.457 -17.841 1.00 95.56 216 GLN A N 1
ATOM 1725 C CA . GLN A 1 216 ? 11.976 -8.544 -17.055 1.00 95.56 216 GLN A CA 1
ATOM 1726 C C . GLN A 1 216 ? 10.948 -9.201 -16.119 1.00 95.56 216 GLN A C 1
ATOM 1728 O O . GLN A 1 216 ? 11.074 -9.124 -14.899 1.00 95.56 216 GLN A O 1
ATOM 1733 N N . PHE A 1 217 ? 9.908 -9.822 -16.685 1.00 94.25 217 PHE A N 1
ATOM 1734 C CA . PHE A 1 217 ? 8.799 -10.412 -15.913 1.00 94.25 217 PHE A CA 1
ATOM 1735 C C . PHE A 1 217 ? 9.229 -11.485 -14.903 1.00 94.25 217 PHE A C 1
ATOM 1737 O O . PHE A 1 217 ? 8.555 -11.668 -13.898 1.00 94.25 217 PHE A O 1
ATOM 1744 N N . ASP A 1 218 ? 10.375 -12.137 -15.105 1.00 92.06 218 ASP A N 1
ATOM 1745 C CA . ASP A 1 218 ? 10.917 -13.107 -14.144 1.00 92.06 218 ASP A CA 1
ATOM 1746 C C . ASP A 1 218 ? 11.234 -12.477 -12.768 1.00 92.06 218 ASP A C 1
ATOM 1748 O O . ASP A 1 218 ? 11.281 -13.186 -11.767 1.00 92.06 218 ASP A O 1
ATOM 1752 N N . ASN A 1 219 ? 11.388 -11.147 -12.694 1.00 90.00 219 ASN A N 1
ATOM 1753 C CA . ASN A 1 219 ? 11.586 -10.394 -11.445 1.00 90.00 219 ASN A CA 1
ATOM 1754 C C . ASN A 1 219 ? 10.264 -9.935 -10.795 1.00 90.00 219 ASN A C 1
ATOM 1756 O O . ASN A 1 219 ? 10.274 -9.167 -9.836 1.00 90.00 219 ASN A O 1
ATOM 1760 N N . ALA A 1 220 ? 9.125 -10.349 -11.348 1.00 93.19 220 ALA A N 1
ATOM 1761 C CA . ALA A 1 220 ? 7.785 -9.974 -10.920 1.00 93.19 220 ALA A CA 1
ATOM 1762 C C . ALA A 1 220 ? 6.837 -11.170 -11.125 1.00 93.19 220 ALA A C 1
ATOM 1764 O O . ALA A 1 220 ? 6.096 -11.203 -12.110 1.00 93.19 220 ALA A O 1
ATOM 1765 N N . PRO A 1 221 ? 6.871 -12.170 -10.225 1.00 93.25 221 PRO A N 1
ATOM 1766 C CA . PRO A 1 221 ? 6.211 -13.454 -10.445 1.00 93.25 221 PRO A CA 1
ATOM 1767 C C . PRO A 1 221 ? 4.686 -13.355 -10.549 1.00 93.25 221 PRO A C 1
ATOM 1769 O O . PRO A 1 221 ? 4.081 -14.252 -11.130 1.00 93.25 221 PRO A O 1
ATOM 1772 N N . GLY A 1 222 ? 4.057 -12.298 -10.020 1.00 96.00 222 GLY A N 1
ATOM 1773 C CA . GLY A 1 222 ? 2.609 -12.109 -10.118 1.00 96.00 222 GLY A CA 1
ATOM 1774 C C . GLY A 1 222 ? 1.809 -13.159 -9.354 1.00 96.00 222 GLY A C 1
ATOM 1775 O O . GLY A 1 222 ? 0.679 -13.464 -9.726 1.00 96.00 222 GLY A O 1
ATOM 1776 N N . ASP A 1 223 ? 2.404 -13.747 -8.322 1.00 97.31 223 ASP A N 1
ATOM 1777 C CA . ASP A 1 223 ? 1.812 -14.757 -7.447 1.00 97.31 223 ASP A CA 1
ATOM 1778 C C . ASP A 1 223 ? 0.969 -14.152 -6.318 1.00 97.31 223 ASP A C 1
ATOM 1780 O O . ASP A 1 223 ? 0.323 -14.889 -5.578 1.00 97.31 223 ASP A O 1
ATOM 1784 N N . GLN A 1 224 ? 0.926 -12.825 -6.206 1.00 96.81 224 GLN A N 1
ATOM 1785 C CA . GLN A 1 224 ? 0.117 -12.094 -5.238 1.00 96.81 224 GLN A CA 1
ATOM 1786 C C . GLN A 1 224 ? -0.579 -10.902 -5.895 1.00 96.81 224 GLN A C 1
ATOM 1788 O O . GLN A 1 224 ? -0.068 -10.294 -6.839 1.00 96.81 224 GLN A O 1
ATOM 1793 N N . ALA A 1 225 ? -1.739 -10.537 -5.358 1.00 98.19 225 ALA A N 1
ATOM 1794 C CA . ALA A 1 225 ? -2.439 -9.306 -5.686 1.00 98.19 225 ALA A CA 1
ATOM 1795 C C . ALA A 1 225 ? -2.733 -8.509 -4.420 1.00 98.19 225 ALA A C 1
ATOM 1797 O O . ALA A 1 225 ? -3.034 -9.074 -3.373 1.00 98.19 225 ALA A O 1
ATOM 1798 N N . THR A 1 226 ? -2.681 -7.184 -4.528 1.00 98.50 226 THR A N 1
ATOM 1799 C CA . THR A 1 226 ? -3.226 -6.316 -3.483 1.00 98.50 226 THR A CA 1
ATOM 1800 C C . THR A 1 226 ? -4.748 -6.376 -3.475 1.00 98.50 226 THR A C 1
ATOM 1802 O O . THR A 1 226 ? -5.383 -6.418 -4.528 1.00 98.50 226 THR A O 1
ATOM 1805 N N . VAL A 1 227 ? -5.351 -6.352 -2.293 1.00 98.44 227 VAL A N 1
ATOM 1806 C CA . VAL A 1 227 ? -6.805 -6.376 -2.132 1.00 98.44 227 VAL A CA 1
ATOM 1807 C C . VAL A 1 227 ? -7.305 -4.969 -1.841 1.00 98.44 227 VAL A C 1
ATOM 1809 O O . VAL A 1 227 ? -6.876 -4.317 -0.889 1.00 98.44 227 VAL A O 1
ATOM 1812 N N . TYR A 1 228 ? -8.250 -4.509 -2.659 1.00 98.00 228 TYR A N 1
ATOM 1813 C CA . TYR A 1 228 ? -8.998 -3.286 -2.418 1.00 98.00 228 TYR A CA 1
ATOM 1814 C C . TYR A 1 228 ? -10.439 -3.612 -2.029 1.00 98.00 228 TYR A C 1
ATOM 1816 O O . TYR A 1 228 ? -11.235 -4.070 -2.850 1.00 98.00 228 TYR A O 1
ATOM 1824 N N . SER A 1 229 ? -10.775 -3.286 -0.788 1.00 97.06 229 SER A N 1
ATOM 1825 C CA . SER A 1 229 ? -12.129 -3.164 -0.274 1.00 97.06 229 SER A CA 1
ATOM 1826 C C . SER A 1 229 ? -12.591 -1.704 -0.154 1.00 97.06 229 SER A C 1
ATOM 1828 O O . SER A 1 229 ? -11.879 -0.837 0.361 1.00 97.06 229 SER A O 1
ATOM 1830 N N . THR A 1 230 ? -13.829 -1.448 -0.577 1.00 94.81 230 THR A N 1
ATOM 1831 C CA . THR A 1 230 ? -14.583 -0.195 -0.357 1.00 94.81 230 THR A CA 1
ATOM 1832 C C . THR A 1 230 ? -15.209 -0.093 1.036 1.00 94.81 230 THR A C 1
ATOM 1834 O O . THR A 1 230 ? -15.728 0.964 1.416 1.00 94.81 230 THR A O 1
ATOM 1837 N N . HIS A 1 231 ? -15.170 -1.187 1.796 1.00 95.88 231 HIS A N 1
ATOM 1838 C CA . HIS A 1 231 ? -15.697 -1.271 3.152 1.00 95.88 231 HIS A CA 1
ATOM 1839 C C . HIS A 1 231 ? -14.655 -0.905 4.210 1.00 95.88 231 HIS A C 1
ATOM 1841 O O . HIS A 1 231 ? -15.001 -0.790 5.381 1.00 95.88 231 HIS A O 1
ATOM 1847 N N . THR A 1 232 ? -13.394 -0.698 3.825 1.00 96.56 232 THR A N 1
ATOM 1848 C CA . THR A 1 232 ? -12.325 -0.394 4.776 1.00 96.56 232 THR A CA 1
ATOM 1849 C C . THR A 1 232 ? -12.578 0.918 5.517 1.00 96.56 232 THR A C 1
ATOM 1851 O O . THR A 1 232 ? -12.883 1.952 4.911 1.00 96.56 232 THR A O 1
ATOM 1854 N N . ARG A 1 233 ? -12.365 0.885 6.831 1.00 96.31 233 ARG A N 1
ATOM 1855 C CA . ARG A 1 233 ? -12.431 2.025 7.741 1.00 96.31 233 ARG A CA 1
ATOM 1856 C C . ARG A 1 233 ? -11.203 2.076 8.634 1.00 96.31 233 ARG A C 1
ATOM 1858 O O . ARG A 1 233 ? -10.753 1.046 9.130 1.00 96.31 233 ARG A O 1
ATOM 1865 N N . LEU A 1 234 ? -10.731 3.295 8.874 1.00 97.06 234 LEU A N 1
ATOM 1866 C CA . LEU A 1 234 ? -9.700 3.607 9.854 1.00 97.06 234 LEU A CA 1
ATOM 1867 C C . LEU A 1 234 ? -10.333 4.252 11.090 1.00 97.06 234 LEU A C 1
ATOM 1869 O O . LEU A 1 234 ? -10.951 5.315 10.977 1.00 97.06 234 LEU A O 1
ATOM 1873 N N . THR A 1 235 ? -10.123 3.648 12.258 1.00 97.62 235 THR A N 1
ATOM 1874 C CA . THR A 1 235 ? -10.490 4.210 13.565 1.00 97.62 235 THR A CA 1
ATOM 1875 C C . THR A 1 235 ? -9.233 4.460 14.401 1.00 97.62 235 THR A C 1
ATOM 1877 O O . THR A 1 235 ? -8.355 3.604 14.474 1.00 97.62 235 THR A O 1
ATOM 1880 N N . ILE A 1 236 ? -9.135 5.636 15.030 1.00 97.38 236 ILE A N 1
ATOM 1881 C CA . ILE A 1 236 ? -8.050 5.995 15.957 1.00 97.38 236 ILE A CA 1
ATOM 1882 C C . ILE A 1 236 ? -8.663 6.397 17.298 1.00 97.38 236 ILE A C 1
ATOM 1884 O O . ILE A 1 236 ? -9.472 7.328 17.356 1.00 97.38 236 ILE A O 1
ATOM 1888 N N . GLN A 1 237 ? -8.255 5.726 18.373 1.00 97.81 237 GLN A N 1
ATOM 1889 C CA . GLN A 1 237 ? -8.729 5.962 19.740 1.00 97.81 237 GLN A CA 1
ATOM 1890 C C . GLN A 1 237 ? -7.552 6.053 20.713 1.00 97.81 237 GLN A C 1
ATOM 1892 O O . GLN A 1 237 ? -6.565 5.336 20.570 1.00 97.81 237 GLN A O 1
ATOM 1897 N N . LYS A 1 238 ? -7.650 6.931 21.715 1.00 96.94 238 LYS A N 1
ATOM 1898 C CA . LYS A 1 238 ? -6.664 7.000 22.798 1.00 96.94 238 LYS A CA 1
ATOM 1899 C C . LYS A 1 238 ? -6.973 5.958 23.872 1.00 96.94 238 LYS A C 1
ATOM 1901 O O . LYS A 1 238 ? -8.116 5.872 24.327 1.00 96.94 238 LYS A O 1
ATOM 1906 N N . LEU A 1 239 ? -5.943 5.237 24.305 1.00 96.50 239 LEU A N 1
ATOM 1907 C CA . LEU A 1 239 ? -5.973 4.399 25.497 1.00 96.50 239 LEU A CA 1
ATOM 1908 C C . LEU A 1 239 ? -5.723 5.267 26.738 1.00 96.50 239 LEU A C 1
ATOM 1910 O O . LEU A 1 239 ? -4.867 6.156 26.748 1.00 96.50 239 LEU A O 1
ATOM 1914 N N . ASN A 1 240 ? -6.494 5.025 27.792 1.00 94.81 240 ASN A N 1
ATOM 1915 C CA . ASN A 1 240 ? -6.354 5.710 29.080 1.00 94.81 240 ASN A CA 1
ATOM 1916 C C . ASN A 1 240 ? -5.540 4.902 30.098 1.00 94.81 240 ASN A C 1
ATOM 1918 O O . ASN A 1 240 ? -5.277 5.388 31.200 1.00 94.81 240 ASN A O 1
ATOM 1922 N N . ILE A 1 241 ? -5.153 3.687 29.723 1.00 92.56 241 ILE A N 1
ATOM 1923 C CA . ILE A 1 241 ? -4.284 2.784 30.472 1.00 92.56 241 ILE A CA 1
ATOM 1924 C C . ILE A 1 241 ? -3.075 2.417 29.607 1.00 92.56 241 ILE A C 1
ATOM 1926 O O . ILE A 1 241 ? -3.022 2.776 28.429 1.00 92.56 241 ILE A O 1
ATOM 1930 N N . ASP A 1 242 ? -2.092 1.747 30.203 1.00 90.81 242 ASP A N 1
ATOM 1931 C CA . ASP A 1 242 ? -0.953 1.222 29.451 1.00 90.81 242 ASP A CA 1
ATOM 1932 C C . ASP A 1 242 ? -1.417 0.086 28.521 1.00 90.81 242 ASP A C 1
ATOM 1934 O O . ASP A 1 242 ? -2.271 -0.714 28.904 1.00 90.81 242 ASP A O 1
ATOM 1938 N N . ARG A 1 243 ? -0.875 0.024 27.299 1.00 89.88 243 ARG A N 1
ATOM 1939 C CA . ARG A 1 243 ? -1.235 -1.000 26.300 1.00 89.88 243 ARG A CA 1
ATOM 1940 C C . ARG A 1 243 ? -0.963 -2.448 26.743 1.00 89.88 243 ARG A C 1
ATOM 1942 O O . ARG A 1 243 ? -1.558 -3.355 26.171 1.00 89.88 243 ARG A O 1
ATOM 1949 N N . ASP A 1 244 ? -0.130 -2.653 27.764 1.00 89.50 244 ASP A N 1
ATOM 1950 C CA . ASP A 1 244 ? 0.159 -3.968 28.354 1.00 89.50 244 ASP A CA 1
ATOM 1951 C C . ASP A 1 244 ? -0.706 -4.280 29.598 1.00 89.50 244 ASP A C 1
ATOM 1953 O O . ASP A 1 244 ? -0.515 -5.302 30.267 1.00 89.50 244 ASP A O 1
ATOM 1957 N N . ASP A 1 245 ? -1.643 -3.397 29.961 1.00 91.44 245 ASP A N 1
ATOM 1958 C CA . ASP A 1 245 ? -2.512 -3.585 31.122 1.00 91.44 245 ASP A CA 1
ATOM 1959 C C . ASP A 1 245 ? -3.543 -4.712 30.872 1.00 91.44 245 ASP A C 1
ATOM 1961 O O . ASP A 1 245 ? -4.209 -4.724 29.835 1.00 91.44 245 ASP A O 1
ATOM 1965 N N . PRO A 1 246 ? -3.749 -5.653 31.816 1.00 90.25 246 PRO A N 1
ATOM 1966 C CA . PRO A 1 246 ? -4.722 -6.738 31.660 1.00 90.25 246 PRO A CA 1
ATOM 1967 C C . PRO A 1 246 ? -6.171 -6.291 31.420 1.00 90.25 246 PRO A C 1
ATOM 1969 O O . PRO A 1 246 ? -6.972 -7.081 30.925 1.00 90.25 246 PRO A O 1
ATOM 1972 N N . LEU A 1 247 ? -6.538 -5.054 31.773 1.00 89.81 247 LEU A N 1
ATOM 1973 C CA . LEU A 1 247 ? -7.867 -4.511 31.477 1.00 89.81 247 LEU A CA 1
ATOM 1974 C C . LEU A 1 247 ? -8.103 -4.317 29.970 1.00 89.81 247 LEU A C 1
ATOM 1976 O O . LEU A 1 247 ? -9.247 -4.149 29.558 1.00 89.81 247 LEU A O 1
ATOM 1980 N N . MET A 1 248 ? -7.068 -4.393 29.128 1.00 90.62 248 MET A N 1
ATOM 1981 C CA . MET A 1 248 ? -7.215 -4.351 27.670 1.00 90.62 248 MET A CA 1
ATOM 1982 C C . MET A 1 248 ? -8.081 -5.496 27.120 1.00 90.62 248 MET A C 1
ATOM 1984 O O . MET A 1 248 ? -8.777 -5.294 26.124 1.00 90.62 248 MET A O 1
ATOM 1988 N N . ASP A 1 249 ? -8.111 -6.653 27.793 1.00 88.75 249 ASP A N 1
ATOM 1989 C CA . ASP A 1 249 ? -8.908 -7.828 27.398 1.00 88.75 249 ASP A CA 1
ATOM 1990 C C . ASP A 1 249 ? -10.430 -7.595 27.489 1.00 88.75 249 ASP A C 1
ATOM 1992 O O . ASP A 1 249 ? -11.214 -8.411 27.002 1.00 88.75 249 ASP A O 1
ATOM 1996 N N . GLN A 1 250 ? -10.873 -6.503 28.126 1.00 88.88 250 GLN A N 1
ATOM 1997 C CA . GLN A 1 250 ? -12.296 -6.178 28.276 1.00 88.88 250 GLN A CA 1
ATOM 1998 C C . GLN A 1 250 ? -12.863 -5.332 27.131 1.00 88.88 250 GLN A C 1
ATOM 2000 O O . GLN A 1 250 ? -14.079 -5.127 27.058 1.00 88.88 250 GLN A O 1
ATOM 2005 N N . LEU A 1 251 ? -11.993 -4.799 26.268 1.00 93.44 251 LEU A N 1
ATOM 2006 C CA . LEU A 1 251 ? -12.416 -4.019 25.115 1.00 93.44 251 LEU A CA 1
ATOM 2007 C C . LEU A 1 251 ? -13.138 -4.924 24.118 1.00 93.44 251 LEU A C 1
ATOM 2009 O O . LEU A 1 251 ? -12.592 -5.937 23.687 1.00 93.44 251 LEU A O 1
ATOM 2013 N N . GLU A 1 252 ? -14.335 -4.525 23.691 1.00 94.12 252 GLU A N 1
ATOM 2014 C CA . GLU A 1 252 ? -15.005 -5.172 22.560 1.00 94.12 252 GLU A CA 1
ATOM 2015 C C . GLU A 1 252 ? -15.206 -4.179 21.423 1.00 94.12 252 GLU A C 1
ATOM 2017 O O . GLU A 1 252 ? -15.331 -2.964 21.616 1.00 94.12 252 GLU A O 1
ATOM 2022 N N . TRP A 1 253 ? -15.242 -4.718 20.212 1.00 96.31 253 TRP A N 1
ATOM 2023 C CA . TRP A 1 253 ? -15.530 -3.952 19.017 1.00 96.31 253 TRP A CA 1
ATOM 2024 C C . TRP A 1 253 ? -17.041 -3.766 18.844 1.00 96.31 253 TRP A C 1
ATOM 2026 O O . TRP A 1 253 ? -17.787 -4.724 18.635 1.00 96.31 253 TRP A O 1
ATOM 2036 N N . ASP A 1 254 ? -17.502 -2.518 18.876 1.00 95.62 254 ASP A N 1
ATOM 2037 C CA . ASP A 1 254 ? -18.857 -2.153 18.476 1.00 95.62 254 ASP A CA 1
ATOM 2038 C C . ASP A 1 254 ? -18.894 -1.904 16.966 1.00 95.62 254 ASP A C 1
ATOM 2040 O O . ASP A 1 254 ? -18.718 -0.781 16.486 1.00 95.62 254 ASP A O 1
ATOM 2044 N N . ALA A 1 255 ? -19.159 -2.964 16.203 1.00 93.25 255 ALA A N 1
ATOM 2045 C CA . ALA A 1 255 ? -19.235 -2.906 14.745 1.00 93.25 255 ALA A CA 1
ATOM 2046 C C . ALA A 1 255 ? -20.324 -1.957 14.207 1.00 93.25 255 ALA A C 1
ATOM 2048 O O . ALA A 1 255 ? -20.250 -1.545 13.052 1.00 93.25 255 ALA A O 1
ATOM 2049 N N . ALA A 1 256 ? -21.342 -1.603 15.004 1.00 91.69 256 ALA A N 1
ATOM 2050 C CA . ALA A 1 256 ? -22.391 -0.686 14.559 1.00 91.69 256 ALA A CA 1
ATOM 2051 C C . ALA A 1 256 ? -21.930 0.779 14.578 1.00 91.69 256 ALA A C 1
ATOM 2053 O O . ALA A 1 256 ? -22.423 1.583 13.784 1.00 91.69 256 ALA A O 1
ATOM 2054 N N . ASN A 1 257 ? -21.000 1.114 15.475 1.00 93.38 257 ASN A N 1
ATOM 2055 C CA . ASN A 1 257 ? -20.415 2.451 15.605 1.00 93.38 257 ASN A CA 1
ATOM 2056 C C . ASN A 1 257 ? -18.940 2.508 15.169 1.00 93.38 257 ASN A C 1
ATOM 2058 O O . ASN A 1 257 ? -18.326 3.574 15.215 1.00 93.38 257 ASN A O 1
ATOM 2062 N N . SER A 1 258 ? -18.386 1.376 14.733 1.00 95.31 258 SER A N 1
ATOM 2063 C CA . SER A 1 258 ? -17.010 1.205 14.269 1.00 95.31 258 SER A CA 1
ATOM 2064 C C . SER A 1 258 ? -15.971 1.748 15.251 1.00 95.31 258 SER A C 1
ATOM 2066 O O . SER A 1 258 ? -15.093 2.547 14.891 1.00 95.31 258 SER A O 1
ATOM 2068 N N . MET A 1 259 ? -16.101 1.331 16.509 1.00 96.81 259 MET A N 1
ATOM 2069 C CA . MET A 1 259 ? -15.229 1.749 17.598 1.00 96.81 259 MET A CA 1
ATOM 2070 C C . MET A 1 259 ? -15.073 0.671 18.665 1.00 96.81 259 MET A C 1
ATOM 2072 O O . MET A 1 259 ? -15.962 -0.147 18.880 1.00 96.81 259 MET A O 1
ATOM 2076 N N . TRP A 1 260 ? -13.962 0.726 19.387 1.00 97.00 260 TRP A N 1
ATOM 2077 C CA . TRP A 1 260 ? -13.775 -0.038 20.613 1.00 97.00 260 TRP A CA 1
ATOM 2078 C C . TRP A 1 260 ? -14.555 0.600 21.759 1.00 97.00 260 TRP A C 1
ATOM 2080 O O . TRP A 1 260 ? -14.495 1.821 21.947 1.00 97.00 260 TRP A O 1
ATOM 2090 N N . ILE A 1 261 ? -15.256 -0.226 22.529 1.00 94.38 261 ILE A N 1
ATOM 2091 C CA . ILE A 1 261 ? -15.991 0.170 23.728 1.00 94.38 261 ILE A CA 1
ATOM 2092 C C . ILE A 1 261 ? -15.489 -0.595 24.947 1.00 94.38 261 ILE A C 1
ATOM 2094 O O . ILE A 1 261 ? -14.985 -1.713 24.851 1.00 94.38 261 ILE A O 1
ATOM 2098 N N . ASP A 1 262 ? -15.656 0.037 26.099 1.00 88.88 262 ASP A N 1
ATOM 2099 C CA . ASP A 1 262 ? -15.429 -0.564 27.401 1.00 88.88 262 ASP A CA 1
ATOM 2100 C C . ASP A 1 262 ? -16.745 -1.179 27.902 1.00 88.88 262 ASP A C 1
ATOM 2102 O O . ASP A 1 262 ? -17.742 -0.466 28.047 1.00 88.88 262 ASP A O 1
ATOM 2106 N N . ASN A 1 263 ? -16.782 -2.498 28.105 1.00 73.75 263 ASN A N 1
ATOM 2107 C CA . ASN A 1 263 ? -18.013 -3.217 28.456 1.00 73.75 263 ASN A CA 1
ATOM 2108 C C . ASN A 1 263 ? -18.225 -3.443 29.950 1.00 73.75 263 ASN A C 1
ATOM 2110 O O . ASN A 1 263 ? -19.229 -4.050 30.341 1.00 73.75 263 ASN A O 1
ATOM 2114 N N . VAL A 1 264 ? -17.316 -2.970 30.799 1.00 68.00 264 VAL A N 1
ATOM 2115 C CA . VAL A 1 264 ? -17.435 -3.166 32.243 1.00 68.00 264 VAL A CA 1
ATOM 2116 C C . VAL A 1 264 ? -17.965 -1.885 32.887 1.00 68.00 264 VAL A C 1
ATOM 2118 O O . VAL A 1 264 ? -17.530 -0.785 32.570 1.00 68.00 264 VAL A O 1
ATOM 2121 N N . GLU A 1 265 ? -18.901 -2.014 33.836 1.00 63.25 265 GLU A N 1
ATOM 2122 C CA . GLU A 1 265 ? -19.376 -0.903 34.688 1.00 63.25 265 GLU A CA 1
ATOM 2123 C C . GLU A 1 265 ? -18.287 -0.377 35.657 1.00 63.25 265 GLU A C 1
ATOM 2125 O O . GLU A 1 265 ? -18.602 0.283 36.651 1.00 63.25 265 GLU A O 1
ATOM 2130 N N . ASP A 1 266 ? -17.013 -0.687 35.408 1.00 62.59 266 ASP A N 1
ATOM 2131 C CA . ASP A 1 266 ? -15.897 -0.232 36.223 1.00 62.59 266 ASP A CA 1
ATOM 2132 C C . ASP A 1 266 ? -15.748 1.294 36.128 1.00 62.59 266 ASP A C 1
ATOM 2134 O O . ASP A 1 266 ? -16.054 1.936 35.124 1.00 62.59 266 ASP A O 1
ATOM 2138 N N . GLU A 1 267 ? -15.271 1.911 37.211 1.00 69.12 267 GLU A N 1
ATOM 2139 C CA . GLU A 1 267 ? -15.080 3.368 37.269 1.00 69.12 267 GLU A CA 1
ATOM 2140 C C . GLU A 1 267 ? -13.937 3.862 36.356 1.00 69.12 267 GLU A C 1
ATOM 2142 O O . GLU A 1 267 ? -13.780 5.072 36.166 1.00 69.12 267 GLU A O 1
ATOM 2147 N N . VAL A 1 268 ? -13.120 2.949 35.814 1.00 80.44 268 VAL A N 1
ATOM 2148 C CA . VAL A 1 268 ? -11.939 3.263 35.002 1.00 80.44 268 VAL A CA 1
ATOM 2149 C C . VAL A 1 268 ? -12.271 3.087 33.528 1.00 80.44 268 VAL A C 1
ATOM 2151 O O . VAL A 1 268 ? -12.340 1.974 33.034 1.00 80.44 268 VAL A O 1
ATOM 2154 N N . LEU A 1 269 ? -12.426 4.206 32.824 1.00 88.00 269 LEU A N 1
ATOM 2155 C CA . LEU A 1 269 ? -12.598 4.227 31.374 1.00 88.00 269 LEU A CA 1
ATOM 2156 C C . LEU A 1 269 ? -11.300 3.796 30.680 1.00 88.00 269 LEU A C 1
ATOM 2158 O O . LEU A 1 269 ? -10.340 4.566 30.696 1.00 88.00 269 LEU A O 1
ATOM 2162 N N . VAL A 1 270 ? -11.278 2.633 30.027 1.00 93.31 270 VAL A N 1
ATOM 2163 C CA . VAL A 1 270 ? -10.073 2.098 29.357 1.00 93.31 270 VAL A CA 1
ATOM 2164 C C . VAL A 1 270 ? -9.731 2.822 28.055 1.00 93.31 270 VAL A C 1
ATOM 2166 O O . VAL A 1 270 ? -8.560 3.085 27.780 1.00 93.31 270 VAL A O 1
ATOM 2169 N N . ILE A 1 271 ? -10.738 3.190 27.263 1.00 95.44 271 ILE A N 1
ATOM 2170 C CA . ILE A 1 271 ? -10.552 3.765 25.926 1.00 95.44 271 ILE A CA 1
ATOM 2171 C C . ILE A 1 271 ? -11.478 4.960 25.694 1.00 95.44 271 ILE A C 1
ATOM 2173 O O . ILE A 1 271 ? -12.634 4.970 26.121 1.00 95.44 271 ILE A O 1
ATOM 2177 N N . ASN A 1 272 ? -10.973 5.987 25.014 1.00 95.62 272 ASN A N 1
ATOM 2178 C CA . ASN A 1 272 ? -11.769 7.158 24.655 1.00 95.62 272 ASN A CA 1
ATOM 2179 C C . ASN A 1 272 ? -12.631 6.916 23.414 1.00 95.62 272 ASN A C 1
ATOM 2181 O O . ASN A 1 272 ? -12.447 5.957 22.665 1.00 95.62 272 ASN A O 1
ATOM 2185 N N . GLN A 1 273 ? -13.564 7.836 23.171 1.00 95.75 273 GLN A N 1
ATOM 2186 C CA . GLN A 1 273 ? -14.276 7.910 21.895 1.00 95.75 273 GLN A CA 1
ATOM 2187 C C . GLN A 1 273 ? -13.288 8.110 20.727 1.00 95.75 273 GLN A C 1
ATOM 2189 O O . GLN A 1 273 ? -12.196 8.647 20.937 1.00 95.75 273 GLN A O 1
ATOM 2194 N N . PRO A 1 274 ? -13.652 7.717 19.493 1.00 96.56 274 PRO A N 1
ATOM 2195 C CA . PRO A 1 274 ? -12.791 7.903 18.334 1.00 96.56 274 PRO A CA 1
ATOM 2196 C C . PRO A 1 274 ? -12.400 9.361 18.116 1.00 96.56 274 PRO A C 1
ATOM 2198 O O . PRO A 1 274 ? -13.252 10.240 17.983 1.00 96.56 274 PRO A O 1
ATOM 2201 N N . LEU A 1 275 ? -11.095 9.596 17.994 1.00 95.06 275 LEU A N 1
ATOM 2202 C CA . LEU A 1 275 ? -10.563 10.838 17.434 1.00 95.06 275 LEU A CA 1
ATOM 2203 C C . LEU A 1 275 ? -10.828 10.905 15.935 1.00 95.06 275 LEU A C 1
ATOM 2205 O O . LEU A 1 275 ? -11.091 11.969 15.378 1.00 95.06 275 LEU A O 1
ATOM 2209 N N . LEU A 1 276 ? -10.751 9.742 15.297 1.00 94.06 276 LEU A N 1
ATOM 2210 C CA . LEU A 1 276 ? -11.020 9.533 13.891 1.00 94.06 276 LEU A CA 1
ATOM 2211 C C . LEU A 1 276 ? -11.803 8.234 13.744 1.00 94.06 276 LEU A C 1
ATOM 2213 O O . LEU A 1 276 ? -11.447 7.234 14.359 1.00 94.06 276 LEU A O 1
ATOM 2217 N N . SER A 1 277 ? -12.826 8.249 12.899 1.00 94.69 277 SER A N 1
ATOM 2218 C CA . SER A 1 277 ? -13.444 7.048 12.341 1.00 94.69 277 SER A CA 1
ATOM 2219 C C . SER A 1 277 ? -13.910 7.403 10.938 1.00 94.69 277 SER A C 1
ATOM 2221 O O . SER A 1 277 ? -14.888 8.132 10.769 1.00 94.69 277 SER A O 1
ATOM 2223 N N . ASN A 1 278 ? -13.145 7.009 9.925 1.00 93.50 278 ASN A N 1
ATOM 2224 C CA . ASN A 1 278 ? -13.383 7.393 8.533 1.00 93.50 278 ASN A CA 1
ATOM 2225 C C . ASN A 1 278 ? -13.396 6.150 7.657 1.00 93.50 278 ASN A C 1
ATOM 2227 O O . ASN A 1 278 ? -12.424 5.393 7.646 1.00 93.50 278 ASN A O 1
ATOM 2231 N N . ALA A 1 279 ? -14.475 5.964 6.903 1.00 92.38 279 ALA A N 1
ATOM 2232 C CA . ALA A 1 279 ? -14.511 4.951 5.864 1.00 92.38 279 ALA A CA 1
ATOM 2233 C C . ALA A 1 279 ? -13.927 5.481 4.558 1.00 92.38 279 ALA A C 1
ATOM 2235 O O . ALA A 1 279 ? -14.037 6.661 4.224 1.00 92.38 279 ALA A O 1
ATOM 2236 N N . ILE A 1 280 ? -13.353 4.580 3.768 1.00 90.62 280 ILE A N 1
ATOM 2237 C CA . ILE A 1 280 ? -12.732 4.942 2.495 1.00 90.62 280 ILE A CA 1
ATOM 2238 C C . ILE A 1 280 ? -13.720 5.552 1.492 1.00 90.62 280 ILE A C 1
ATOM 2240 O O . ILE A 1 280 ? -13.358 6.412 0.695 1.00 90.62 280 ILE A O 1
ATOM 2244 N N . HIS A 1 281 ? -14.988 5.149 1.533 1.00 85.50 281 HIS A N 1
ATOM 2245 C CA . HIS A 1 281 ? -16.023 5.697 0.656 1.00 85.50 281 HIS A CA 1
ATOM 2246 C C . HIS A 1 281 ? -16.509 7.094 1.087 1.00 85.50 281 HIS A C 1
ATOM 2248 O O . HIS A 1 281 ? -17.242 7.743 0.342 1.00 85.50 281 HIS A O 1
ATOM 2254 N N . GLU A 1 282 ? -16.114 7.559 2.276 1.00 85.62 282 GLU A N 1
ATOM 2255 C CA . GLU A 1 282 ? -16.336 8.926 2.767 1.00 85.62 282 GLU A CA 1
ATOM 2256 C C . GLU A 1 282 ? -15.182 9.863 2.363 1.00 85.62 282 GLU A C 1
ATOM 2258 O O . GLU A 1 282 ? -15.238 11.067 2.624 1.00 85.62 282 GLU A O 1
ATOM 2263 N N . ALA A 1 283 ? -14.133 9.322 1.729 1.00 77.00 283 ALA A N 1
ATOM 2264 C CA . ALA A 1 283 ? -12.950 10.071 1.341 1.00 77.00 283 ALA A CA 1
ATOM 2265 C C . ALA A 1 283 ? -13.260 11.171 0.316 1.00 77.00 283 ALA A C 1
ATOM 2267 O O . ALA A 1 283 ? -14.094 11.023 -0.580 1.0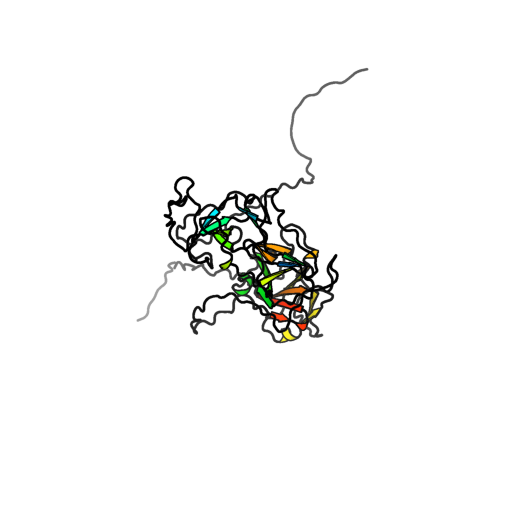0 77.00 283 ALA A O 1
ATOM 2268 N N . ALA A 1 284 ? -12.503 12.262 0.408 1.00 64.75 284 ALA A N 1
ATOM 2269 C CA . ALA A 1 284 ? -12.411 13.285 -0.623 1.00 64.75 284 ALA A CA 1
ATOM 2270 C C . ALA A 1 284 ? -10.938 13.562 -0.966 1.00 64.75 284 ALA A C 1
ATOM 2272 O O . ALA A 1 284 ? -10.023 13.069 -0.304 1.00 64.75 284 ALA A O 1
ATOM 2273 N N . ASP A 1 285 ? -10.702 14.361 -2.006 1.00 57.53 285 ASP A N 1
ATOM 2274 C CA . ASP A 1 285 ? -9.352 14.782 -2.378 1.00 57.53 285 ASP A CA 1
ATOM 2275 C C . ASP A 1 285 ? -8.791 15.794 -1.361 1.00 57.53 285 ASP A C 1
ATOM 2277 O O . ASP A 1 285 ? -9.430 16.802 -1.044 1.00 57.53 285 ASP A O 1
ATOM 2281 N N . GLY A 1 286 ? -7.561 15.561 -0.891 1.00 53.91 286 GLY A N 1
ATOM 2282 C CA . GLY A 1 286 ? -6.811 16.480 -0.030 1.00 53.91 286 GLY A CA 1
ATOM 2283 C C . GLY A 1 286 ? -6.264 15.841 1.255 1.00 53.91 286 GLY A C 1
ATOM 2284 O O . GLY A 1 286 ? -6.587 14.700 1.579 1.00 53.91 286 GLY A O 1
ATOM 2285 N N . PRO A 1 287 ? -5.407 16.562 2.002 1.00 52.78 287 PRO A N 1
ATOM 2286 C CA . PRO A 1 287 ? -4.830 16.060 3.246 1.00 52.78 287 PRO A CA 1
ATOM 2287 C C . PRO A 1 287 ? -5.905 15.898 4.331 1.00 52.78 287 PRO A C 1
ATOM 2289 O O . PRO A 1 287 ? -6.735 16.787 4.518 1.00 52.78 287 PRO A O 1
ATOM 2292 N N . GLY A 1 288 ? -5.840 14.797 5.086 1.00 64.06 288 GLY A N 1
ATOM 2293 C CA . GLY A 1 288 ? -6.738 14.531 6.216 1.00 64.06 288 GLY A CA 1
ATOM 2294 C C . GLY A 1 288 ? -7.937 13.629 5.909 1.00 64.06 288 GLY A C 1
ATOM 2295 O O . GLY A 1 288 ? -8.828 13.544 6.747 1.00 64.06 288 GLY A O 1
ATOM 2296 N N . TYR A 1 289 ? -7.953 12.948 4.761 1.00 76.94 289 TYR A N 1
ATOM 2297 C CA . TYR A 1 289 ? -8.884 11.851 4.491 1.00 76.94 289 TYR A CA 1
ATOM 2298 C C . TYR A 1 289 ? -8.156 10.517 4.534 1.00 76.94 289 TYR A C 1
ATOM 2300 O O . TYR A 1 289 ? -7.032 10.400 4.043 1.00 76.94 289 TYR A O 1
ATOM 2308 N N . PHE A 1 290 ? -8.810 9.516 5.114 1.00 89.88 290 PHE A N 1
ATOM 2309 C CA . PHE A 1 290 ? -8.418 8.129 4.934 1.00 89.88 290 PHE A CA 1
ATOM 2310 C C . PHE A 1 290 ? -8.779 7.700 3.509 1.00 89.88 290 PHE A C 1
ATOM 2312 O O . PHE A 1 290 ? -9.932 7.832 3.106 1.00 89.88 290 PHE A O 1
ATOM 2319 N N . ASN A 1 291 ? -7.805 7.242 2.725 1.00 91.00 291 ASN A N 1
ATOM 2320 C CA . ASN A 1 291 ? -8.017 6.865 1.327 1.00 91.00 291 ASN A CA 1
ATOM 2321 C C . ASN A 1 291 ? -7.154 5.652 0.968 1.00 91.00 291 ASN A C 1
ATOM 2323 O O . ASN A 1 291 ? -6.253 5.287 1.716 1.00 91.00 291 ASN A O 1
ATOM 2327 N N . ALA A 1 292 ? -7.400 5.057 -0.195 1.00 92.44 292 ALA A N 1
ATOM 2328 C CA . ALA A 1 292 ? -6.431 4.177 -0.832 1.00 92.44 292 ALA A CA 1
ATOM 2329 C C . ALA A 1 292 ? -5.880 4.827 -2.093 1.00 92.44 292 ALA A C 1
ATOM 2331 O O . ALA A 1 292 ? -6.613 5.509 -2.814 1.00 92.44 292 ALA A O 1
ATOM 2332 N N . GLU A 1 293 ? -4.617 4.585 -2.400 1.00 91.50 293 GLU A N 1
ATOM 2333 C CA . GLU A 1 293 ? -3.961 5.092 -3.598 1.00 91.50 293 GLU A CA 1
ATOM 2334 C C . GLU A 1 293 ? -3.026 4.057 -4.212 1.00 91.50 293 GLU A C 1
ATOM 2336 O O . GLU A 1 293 ? -2.598 3.110 -3.557 1.00 91.50 293 GLU A O 1
ATOM 2341 N N . VAL A 1 294 ? -2.724 4.244 -5.498 1.00 93.94 294 VAL A N 1
ATOM 2342 C CA . VAL A 1 294 ? -1.625 3.530 -6.145 1.00 93.94 294 VAL A CA 1
ATOM 2343 C C . VAL A 1 294 ? -0.341 4.232 -5.729 1.00 93.94 294 VAL A C 1
ATOM 2345 O O . VAL A 1 294 ? -0.183 5.421 -6.013 1.00 93.94 294 VAL A O 1
ATOM 2348 N N . ASN A 1 295 ? 0.563 3.526 -5.062 1.00 91.94 295 ASN A N 1
ATOM 2349 C CA . ASN A 1 295 ? 1.788 4.109 -4.522 1.00 91.94 295 ASN A CA 1
ATOM 2350 C C . ASN A 1 295 ? 2.930 4.176 -5.552 1.00 91.94 295 ASN A C 1
ATOM 2352 O O . ASN A 1 295 ? 2.763 3.824 -6.721 1.00 91.94 295 ASN A O 1
ATOM 2356 N N . VAL A 1 296 ? 4.120 4.618 -5.129 1.00 90.62 296 VAL A N 1
ATOM 2357 C CA . VAL A 1 296 ? 5.288 4.720 -6.024 1.00 90.62 296 VAL A CA 1
ATOM 2358 C C . VAL A 1 296 ? 5.794 3.359 -6.529 1.00 90.62 296 VAL A C 1
ATOM 2360 O O . VAL A 1 296 ? 6.359 3.283 -7.614 1.00 90.62 296 VAL A O 1
ATOM 2363 N N . LYS A 1 297 ? 5.529 2.262 -5.819 1.00 91.62 297 LYS A N 1
ATOM 2364 C CA . LYS A 1 297 ? 5.816 0.900 -6.299 1.00 91.62 297 LYS A CA 1
ATOM 2365 C C . LYS A 1 297 ? 4.696 0.345 -7.192 1.00 91.62 297 LYS A C 1
ATOM 2367 O O . LYS A 1 297 ? 4.810 -0.764 -7.698 1.00 91.62 297 LYS A O 1
ATOM 2372 N N . GLY A 1 298 ? 3.622 1.106 -7.406 1.00 94.56 298 GLY A N 1
ATOM 2373 C CA . GLY A 1 298 ? 2.501 0.729 -8.258 1.00 94.56 298 GLY A CA 1
ATOM 2374 C C . GLY A 1 298 ? 1.543 -0.284 -7.629 1.00 94.56 298 GLY A C 1
ATOM 2375 O O . GLY A 1 298 ? 0.874 -0.995 -8.375 1.00 94.56 298 GLY A O 1
ATOM 2376 N N . LYS A 1 299 ? 1.476 -0.373 -6.292 1.00 95.19 299 LYS A N 1
ATOM 2377 C CA . LYS A 1 299 ? 0.519 -1.219 -5.550 1.00 95.19 299 LYS A CA 1
ATOM 2378 C C . LYS A 1 299 ? -0.574 -0.381 -4.885 1.00 95.19 299 LYS A C 1
ATOM 2380 O O . LYS A 1 299 ? -0.333 0.791 -4.585 1.00 95.19 299 LYS A O 1
ATOM 2385 N N . ILE A 1 300 ? -1.759 -0.959 -4.658 1.00 96.12 300 ILE A N 1
ATOM 2386 C CA . ILE A 1 300 ? -2.796 -0.301 -3.852 1.00 96.12 300 ILE A CA 1
ATOM 2387 C C . ILE A 1 300 ? -2.390 -0.343 -2.384 1.00 96.12 300 ILE A C 1
ATOM 2389 O O . ILE A 1 300 ? -2.058 -1.400 -1.858 1.00 96.12 300 ILE A O 1
ATOM 2393 N N . MET A 1 301 ? -2.437 0.811 -1.728 1.00 94.50 301 MET A N 1
ATOM 2394 C CA . MET A 1 301 ? -2.228 0.940 -0.291 1.00 94.50 301 MET A CA 1
ATOM 2395 C C . MET A 1 301 ? -3.291 1.835 0.324 1.00 94.50 301 MET A C 1
ATOM 2397 O O . MET A 1 301 ? -3.692 2.829 -0.282 1.00 94.50 301 MET A O 1
ATOM 2401 N N . TYR A 1 302 ? -3.717 1.496 1.532 1.00 95.00 302 TYR A N 1
ATOM 2402 C CA . TYR A 1 302 ? -4.525 2.356 2.381 1.00 95.00 302 TYR A CA 1
ATOM 2403 C C . TYR A 1 302 ? -3.618 3.308 3.145 1.00 95.00 302 TYR A C 1
ATOM 2405 O O . TYR A 1 302 ? -2.556 2.908 3.613 1.00 95.00 302 TYR A O 1
ATOM 2413 N N . GLY A 1 303 ? -4.036 4.564 3.264 1.00 91.81 303 GLY A N 1
ATOM 2414 C CA . GLY A 1 303 ? -3.207 5.629 3.798 1.00 91.81 303 GLY A CA 1
ATOM 2415 C C . GLY A 1 303 ? -4.009 6.702 4.521 1.00 91.81 303 GLY A C 1
ATOM 2416 O O . GLY A 1 303 ? -5.069 7.136 4.064 1.00 91.81 303 GLY A O 1
ATOM 2417 N N . PHE A 1 304 ? -3.462 7.185 5.633 1.00 91.50 304 PHE A N 1
ATOM 2418 C CA . PHE A 1 304 ? -3.884 8.423 6.280 1.00 91.50 304 PHE A CA 1
ATOM 2419 C C . PHE A 1 304 ? -2.680 9.129 6.908 1.00 91.50 304 PHE A C 1
ATOM 2421 O O . PHE A 1 304 ? -1.812 8.514 7.523 1.00 91.50 304 PHE A O 1
ATOM 2428 N N . THR A 1 305 ? -2.611 10.451 6.741 1.00 90.69 305 THR A N 1
ATOM 2429 C CA . THR A 1 305 ? -1.605 11.277 7.420 1.00 90.69 305 THR A CA 1
ATOM 2430 C C . THR A 1 305 ? -2.220 11.891 8.667 1.00 90.69 305 THR A C 1
ATOM 2432 O O . THR A 1 305 ? -2.984 12.856 8.594 1.00 90.69 305 THR A O 1
ATOM 2435 N N . TRP A 1 306 ? -1.838 11.355 9.817 1.00 91.12 306 TRP A N 1
ATOM 2436 C CA . TRP A 1 306 ? -2.273 11.807 11.122 1.00 91.12 306 TRP A CA 1
ATOM 2437 C C . TRP A 1 306 ? -1.378 12.944 11.642 1.00 91.12 306 TRP A C 1
ATOM 2439 O O . TRP A 1 306 ? -0.234 12.755 12.057 1.00 91.12 306 TRP A O 1
ATOM 2449 N N . ASP A 1 307 ? -1.900 14.173 11.594 1.00 91.38 307 ASP A N 1
ATOM 2450 C CA . ASP A 1 307 ? -1.217 15.364 12.111 1.00 91.38 307 ASP A CA 1
ATOM 2451 C C . ASP A 1 307 ? -1.400 15.476 13.633 1.00 91.38 307 ASP A C 1
ATOM 2453 O O . ASP A 1 307 ? -2.394 16.034 14.117 1.00 91.38 307 ASP A O 1
ATOM 2457 N N . MET A 1 308 ? -0.403 14.998 14.387 1.00 90.56 308 MET A N 1
ATOM 2458 C CA . MET A 1 308 ? -0.420 15.001 15.854 1.00 90.56 308 MET A CA 1
ATOM 2459 C C . MET A 1 308 ? -0.530 16.401 16.446 1.00 90.56 308 MET A C 1
ATOM 2461 O O . MET A 1 308 ? -0.911 16.539 17.599 1.00 90.56 308 MET A O 1
ATOM 2465 N N . LYS A 1 309 ? -0.246 17.469 15.690 1.00 89.44 309 LYS A N 1
ATOM 2466 C CA . LYS A 1 309 ? -0.417 18.844 16.185 1.00 89.44 309 LYS A CA 1
ATOM 2467 C C . LYS A 1 309 ? -1.879 19.283 16.210 1.00 89.44 309 LYS A C 1
ATOM 2469 O O . LYS A 1 309 ? -2.189 20.282 16.856 1.00 89.44 309 LYS A O 1
ATOM 2474 N N . LYS A 1 310 ? -2.752 18.595 15.470 1.00 89.88 310 LYS A N 1
ATOM 2475 C CA . LYS A 1 310 ? -4.153 18.988 15.261 1.00 89.88 310 LYS A CA 1
ATOM 2476 C C . LYS A 1 310 ? -5.145 17.995 15.842 1.00 89.88 310 LYS A C 1
ATOM 2478 O O . LYS A 1 310 ? -6.170 18.427 16.357 1.00 89.88 310 LYS A O 1
ATOM 2483 N N . LEU A 1 311 ? -4.853 16.702 15.746 1.00 90.75 311 LEU A N 1
ATOM 2484 C CA . LEU A 1 311 ? -5.761 15.637 16.152 1.00 90.75 311 LEU A CA 1
ATOM 2485 C C . LEU A 1 311 ? -5.051 14.748 17.173 1.00 90.75 311 LEU A C 1
ATOM 2487 O O . LEU A 1 311 ? -4.323 13.850 16.791 1.00 90.75 311 LEU A O 1
ATOM 2491 N N . ASN A 1 312 ? -5.176 15.030 18.463 1.00 93.38 312 ASN A N 1
ATOM 2492 C CA . ASN A 1 312 ? -4.598 14.204 19.526 1.00 93.38 312 ASN A CA 1
ATOM 2493 C C . ASN A 1 312 ? -5.308 14.496 20.854 1.00 93.38 312 ASN A C 1
ATOM 2495 O O . ASN A 1 312 ? -5.958 15.531 21.001 1.00 93.38 312 ASN A O 1
ATOM 2499 N N . GLU A 1 313 ? -5.093 13.630 21.837 1.00 95.06 313 GLU A N 1
ATOM 2500 C CA . GLU A 1 313 ? -5.540 13.795 23.223 1.00 95.06 313 GLU A CA 1
ATOM 2501 C C . GLU A 1 313 ? -4.354 13.751 24.205 1.00 95.06 313 GLU A C 1
ATOM 2503 O O . GLU A 1 313 ? -4.467 13.281 25.337 1.00 95.06 313 GLU A O 1
ATOM 2508 N N . GLY A 1 314 ? -3.190 14.255 23.785 1.00 93.50 314 GLY A N 1
ATOM 2509 C CA . GLY A 1 314 ? -1.951 14.280 24.564 1.00 93.50 314 GLY A CA 1
ATOM 2510 C C . GLY A 1 314 ? -1.059 13.052 24.364 1.00 93.50 314 GLY A C 1
ATOM 2511 O O . GLY A 1 314 ? -1.275 12.243 23.466 1.00 93.50 314 GLY A O 1
ATOM 2512 N N . SER A 1 315 ? -0.018 12.938 25.182 1.00 93.75 315 SER A N 1
ATOM 2513 C CA . SER A 1 315 ? 0.855 11.758 25.221 1.00 93.75 315 SER A CA 1
ATOM 2514 C C . SER A 1 315 ? 0.112 10.519 25.734 1.00 93.75 315 SER A C 1
ATOM 2516 O O . SER A 1 315 ? -0.971 10.634 26.322 1.00 93.75 315 SER A O 1
ATOM 2518 N N . GLY A 1 316 ? 0.686 9.344 25.493 1.00 93.56 316 GLY A N 1
ATOM 2519 C CA . GLY A 1 316 ? 0.134 8.044 25.873 1.00 93.56 316 GLY A CA 1
ATOM 2520 C C . GLY A 1 316 ? -0.023 7.111 24.678 1.00 93.56 316 GLY A C 1
ATOM 2521 O O . GLY A 1 316 ? 0.469 7.405 23.586 1.00 93.56 316 GLY A O 1
ATOM 2522 N N . ASP A 1 317 ? -0.713 6.002 24.905 1.00 95.00 317 ASP A N 1
ATOM 2523 C CA . ASP A 1 317 ? -0.917 4.966 23.900 1.00 95.00 317 ASP A CA 1
ATOM 2524 C C . ASP A 1 317 ? -2.203 5.208 23.102 1.00 95.00 317 ASP A C 1
ATOM 2526 O O . ASP A 1 317 ? -3.204 5.726 23.607 1.00 95.00 317 ASP A O 1
ATOM 2530 N N . TYR A 1 318 ? -2.157 4.866 21.821 1.00 96.38 318 TYR A N 1
ATOM 2531 C CA . TYR A 1 318 ? -3.261 5.016 20.885 1.00 96.38 318 TYR A CA 1
ATOM 2532 C C . TYR A 1 318 ? -3.451 3.727 20.109 1.00 96.38 318 TYR A C 1
ATOM 2534 O O . TYR A 1 318 ? -2.487 3.180 19.579 1.00 96.38 318 TYR A O 1
ATOM 2542 N N . ARG A 1 319 ? -4.707 3.307 19.979 1.00 97.25 319 ARG A N 1
ATOM 2543 C CA . ARG A 1 319 ? -5.115 2.188 19.141 1.00 97.25 319 ARG A CA 1
ATOM 2544 C C . ARG A 1 319 ? -5.512 2.684 17.760 1.00 97.25 319 ARG A C 1
ATOM 2546 O O . ARG A 1 319 ? -6.416 3.513 17.628 1.00 97.25 319 ARG A O 1
ATOM 2553 N N . ILE A 1 320 ? -4.852 2.151 16.741 1.00 97.00 320 ILE A N 1
ATOM 2554 C CA . ILE A 1 320 ? -5.174 2.338 15.326 1.00 97.00 320 ILE A CA 1
ATOM 2555 C C . ILE A 1 320 ? -5.832 1.050 14.844 1.00 97.00 320 ILE A C 1
ATOM 2557 O O . ILE A 1 320 ? -5.264 -0.022 15.002 1.00 97.00 320 ILE A O 1
ATOM 2561 N N . THR A 1 321 ? -7.029 1.122 14.274 1.00 98.19 321 THR A N 1
ATOM 2562 C CA . THR A 1 321 ? -7.791 -0.053 13.828 1.00 98.19 321 THR A CA 1
ATOM 2563 C C . THR A 1 321 ? -8.199 0.094 12.374 1.00 98.19 321 THR A C 1
ATOM 2565 O O . THR A 1 321 ? -8.843 1.079 12.011 1.00 98.19 321 THR A O 1
ATOM 2568 N N . TYR A 1 322 ? -7.867 -0.911 11.568 1.00 97.81 322 TYR A N 1
ATOM 2569 C CA . TYR A 1 322 ? -8.440 -1.122 10.248 1.00 97.81 322 TYR A CA 1
ATOM 2570 C C . TYR A 1 322 ? -9.510 -2.199 10.342 1.00 97.81 322 TYR A C 1
ATOM 2572 O O . TYR A 1 322 ? -9.253 -3.322 10.769 1.00 97.81 322 TYR A O 1
ATOM 2580 N N . SER A 1 323 ? -10.722 -1.841 9.944 1.00 97.88 323 SER A N 1
ATOM 2581 C CA . SER A 1 323 ? -11.893 -2.715 9.997 1.00 97.88 323 SER A CA 1
ATOM 2582 C C . SER A 1 323 ? -12.657 -2.648 8.683 1.00 97.88 323 SER A C 1
ATOM 2584 O O . SER A 1 323 ? -12.440 -1.736 7.879 1.00 97.88 323 SER A O 1
ATOM 2586 N N . PHE A 1 324 ? -13.563 -3.597 8.472 1.00 97.56 324 PHE A N 1
ATOM 2587 C CA . PHE A 1 324 ? -14.498 -3.556 7.357 1.00 97.56 324 PHE A CA 1
ATOM 2588 C C . PHE A 1 324 ? -15.910 -3.245 7.850 1.00 97.56 324 PHE A C 1
ATOM 2590 O O . PHE A 1 324 ? -16.490 -3.993 8.637 1.00 97.56 324 PHE A O 1
ATOM 2597 N N . ASP A 1 325 ? -16.490 -2.158 7.350 1.00 95.81 325 ASP A N 1
ATOM 2598 C CA . ASP A 1 325 ? -17.891 -1.835 7.586 1.00 95.81 325 ASP A CA 1
ATOM 2599 C C . ASP A 1 325 ? -18.792 -2.929 6.990 1.00 95.81 325 ASP A C 1
ATOM 2601 O O . ASP A 1 325 ? -18.510 -3.500 5.938 1.00 95.81 325 ASP A O 1
ATOM 2605 N N . ALA A 1 326 ? -19.947 -3.194 7.602 1.00 92.69 326 ALA A N 1
ATOM 2606 C CA . ALA A 1 326 ? -20.895 -4.175 7.062 1.00 92.69 326 ALA A CA 1
ATOM 2607 C C . ALA A 1 326 ? -21.518 -3.733 5.718 1.00 92.69 326 ALA A C 1
ATOM 2609 O O . ALA A 1 326 ? -21.987 -4.560 4.932 1.00 92.69 326 ALA A O 1
ATOM 2610 N N . SER A 1 327 ? -21.532 -2.426 5.441 1.00 91.00 327 SER A N 1
ATOM 2611 C CA . SER A 1 327 ? -22.118 -1.840 4.234 1.00 91.00 327 SER A CA 1
ATOM 2612 C C . SER A 1 327 ? -21.303 -0.653 3.732 1.00 91.00 327 SER A C 1
ATOM 2614 O O . SER A 1 327 ? -20.929 0.201 4.530 1.00 91.00 327 SER A O 1
ATOM 2616 N N . ALA A 1 328 ? -21.142 -0.546 2.413 1.00 91.38 328 ALA A N 1
ATOM 2617 C CA . ALA A 1 328 ? -20.582 0.623 1.743 1.00 91.38 328 ALA A CA 1
ATOM 2618 C C . ALA A 1 328 ? -21.491 1.067 0.575 1.00 91.38 328 ALA A C 1
ATOM 2620 O O . ALA A 1 328 ? -22.228 0.249 0.009 1.00 91.38 328 ALA A O 1
ATOM 2621 N N . PRO A 1 329 ? -21.476 2.354 0.183 1.00 89.00 329 PRO A N 1
ATOM 2622 C CA . PRO A 1 329 ? -22.250 2.853 -0.946 1.00 89.00 329 PRO A CA 1
ATOM 2623 C C . PRO A 1 329 ? -21.930 2.114 -2.247 1.00 89.00 329 PRO A C 1
ATOM 2625 O O . PRO A 1 329 ? -20.772 1.920 -2.599 1.00 89.00 329 PRO A O 1
ATOM 2628 N N . SER A 1 330 ? -22.972 1.782 -3.011 1.00 86.62 330 SER A N 1
ATOM 2629 C CA . SER A 1 330 ? -22.883 1.113 -4.323 1.00 86.62 330 SER A CA 1
ATOM 2630 C C . SER A 1 330 ? -22.315 -0.313 -4.312 1.00 86.62 330 SER A C 1
ATOM 2632 O O . SER A 1 330 ? -22.258 -0.929 -5.374 1.00 86.62 330 SER A O 1
ATOM 2634 N N . SER A 1 331 ? -21.942 -0.845 -3.145 1.00 89.12 331 SER A N 1
ATOM 2635 C CA . SER A 1 331 ? -21.502 -2.229 -2.966 1.00 89.12 331 SER A CA 1
ATOM 2636 C C . SER A 1 331 ? -22.710 -3.159 -2.802 1.00 89.12 331 SER A C 1
ATOM 2638 O O . SER A 1 331 ? -23.751 -2.765 -2.269 1.00 89.12 331 SER A O 1
ATOM 2640 N N . ALA A 1 332 ? -22.581 -4.406 -3.266 1.00 88.38 332 ALA A N 1
ATOM 2641 C CA . ALA A 1 332 ? -23.579 -5.454 -3.039 1.00 88.38 332 ALA A CA 1
ATOM 2642 C C . ALA A 1 332 ? -23.522 -6.041 -1.612 1.00 88.38 332 ALA A C 1
ATOM 2644 O O . ALA A 1 332 ? -24.443 -6.752 -1.207 1.00 88.38 332 ALA A O 1
ATOM 2645 N N . GLY A 1 333 ? -22.465 -5.736 -0.858 1.00 93.56 333 GLY A N 1
ATOM 2646 C CA . GLY A 1 333 ? -22.176 -6.259 0.472 1.00 93.56 333 GLY A CA 1
ATOM 2647 C C . GLY A 1 333 ? -20.673 -6.443 0.677 1.00 93.56 333 GLY A C 1
ATOM 2648 O O . GLY A 1 333 ? -19.905 -6.425 -0.283 1.00 93.56 333 GLY A O 1
ATOM 2649 N N . LEU A 1 334 ? -20.266 -6.625 1.934 1.00 96.56 334 LEU A N 1
ATOM 2650 C CA . LEU A 1 334 ? -18.881 -6.942 2.276 1.00 96.56 334 LEU A CA 1
ATOM 2651 C C . LEU A 1 334 ? -18.470 -8.276 1.634 1.00 96.56 334 LEU A C 1
ATOM 2653 O O . LEU A 1 334 ? -19.175 -9.272 1.799 1.00 96.56 334 LEU A O 1
ATOM 2657 N N . ASN A 1 335 ? -17.331 -8.286 0.940 1.00 97.62 335 ASN A N 1
ATOM 2658 C CA . ASN A 1 335 ? -16.792 -9.473 0.269 1.00 97.62 335 ASN A CA 1
ATOM 2659 C C . ASN A 1 335 ? -15.309 -9.735 0.604 1.00 97.62 335 ASN A C 1
ATOM 2661 O O . ASN A 1 335 ? -14.668 -10.546 -0.054 1.00 97.62 335 ASN A O 1
ATOM 2665 N N . THR A 1 336 ? -14.774 -9.045 1.614 1.00 98.06 336 THR A N 1
ATOM 2666 C CA . THR A 1 336 ? -13.374 -9.138 2.050 1.00 98.06 336 THR A CA 1
ATOM 2667 C C . THR A 1 336 ? -13.311 -9.648 3.484 1.00 98.06 336 THR A C 1
ATOM 2669 O O . THR A 1 336 ? -13.976 -9.089 4.364 1.00 98.06 336 THR A O 1
ATOM 2672 N N . PHE A 1 337 ? -12.517 -10.691 3.727 1.00 98.31 337 PHE A N 1
ATOM 2673 C CA . PHE A 1 337 ? -12.459 -11.357 5.026 1.00 98.31 337 PHE A CA 1
ATOM 2674 C C . PHE A 1 337 ? -11.033 -11.725 5.436 1.00 98.31 337 PHE A C 1
ATOM 2676 O O . PHE A 1 337 ? -10.261 -12.266 4.645 1.00 98.31 337 PHE A O 1
ATOM 2683 N N . PHE A 1 338 ? -10.723 -11.494 6.705 1.00 98.44 338 PHE A N 1
ATOM 2684 C CA . PHE A 1 338 ? -9.621 -12.136 7.402 1.00 98.44 338 PHE A CA 1
ATOM 2685 C C . PHE A 1 338 ? -10.027 -13.538 7.851 1.00 98.44 338 PHE A C 1
ATOM 2687 O O . PHE A 1 338 ? -11.202 -13.836 8.082 1.00 98.44 338 PHE A O 1
ATOM 2694 N N . THR A 1 339 ? -9.039 -14.410 7.973 1.00 97.88 339 THR A N 1
ATOM 2695 C CA . THR A 1 339 ? -9.206 -15.806 8.371 1.00 97.88 339 THR A CA 1
ATOM 2696 C C . THR A 1 339 ? -8.109 -16.202 9.350 1.00 97.88 339 THR A C 1
ATOM 2698 O O . THR A 1 339 ? -7.135 -15.481 9.534 1.00 97.88 339 THR A O 1
ATOM 2701 N N . GLU A 1 340 ? -8.230 -17.387 9.945 1.00 97.00 340 GLU A N 1
ATOM 2702 C CA . GLU A 1 340 ? -7.187 -17.960 10.809 1.00 97.00 340 GLU A CA 1
ATOM 2703 C C . GLU A 1 340 ? -5.854 -18.214 10.076 1.00 97.00 340 GLU A C 1
ATOM 2705 O O . GLU A 1 340 ? -4.847 -18.475 10.727 1.00 97.00 340 GLU A O 1
ATOM 2710 N N . SER A 1 341 ? -5.841 -18.192 8.735 1.00 96.81 341 SER A N 1
ATOM 2711 C CA . SER A 1 341 ? -4.621 -18.294 7.923 1.00 96.81 341 SER A CA 1
ATOM 2712 C C . SER A 1 341 ? -4.084 -16.945 7.451 1.00 96.81 341 SER A C 1
ATOM 2714 O O . SER A 1 341 ? -3.073 -16.926 6.761 1.00 96.81 341 SER A O 1
ATOM 2716 N N . THR A 1 342 ? -4.747 -15.835 7.780 1.00 98.25 342 THR A N 1
ATOM 2717 C CA . THR A 1 342 ? -4.225 -14.501 7.480 1.00 98.25 342 THR A CA 1
ATOM 2718 C C . THR A 1 342 ? -3.026 -14.208 8.379 1.00 98.25 342 THR A C 1
ATOM 2720 O O . THR A 1 342 ? -3.111 -14.353 9.599 1.00 98.25 342 THR A O 1
ATOM 2723 N N . GLU A 1 343 ? -1.926 -13.742 7.795 1.00 96.81 343 GLU A N 1
ATOM 2724 C CA . GLU A 1 343 ? -0.686 -13.428 8.504 1.00 96.81 343 GLU A CA 1
ATOM 2725 C C . GLU A 1 343 ? -0.339 -11.936 8.391 1.00 96.81 343 GLU A C 1
ATOM 2727 O O . GLU A 1 343 ? -0.568 -11.299 7.363 1.00 96.81 343 GLU A O 1
ATOM 2732 N N . ILE A 1 344 ? 0.230 -11.361 9.452 1.00 94.50 344 ILE A N 1
ATOM 2733 C CA . ILE A 1 344 ? 0.816 -10.018 9.401 1.00 94.50 344 ILE A CA 1
ATOM 2734 C C . ILE A 1 344 ? 2.287 -10.182 9.022 1.00 94.50 344 ILE A C 1
ATOM 2736 O O . ILE A 1 344 ? 3.043 -10.843 9.735 1.00 94.50 344 ILE A O 1
ATOM 2740 N N . ILE A 1 345 ? 2.674 -9.614 7.884 1.00 90.50 345 ILE A N 1
ATOM 2741 C CA . ILE A 1 345 ? 4.058 -9.574 7.428 1.00 90.50 345 ILE A CA 1
ATOM 2742 C C . ILE A 1 345 ? 4.773 -8.525 8.267 1.00 90.50 345 ILE A C 1
ATOM 2744 O O . ILE A 1 345 ? 4.354 -7.372 8.299 1.00 90.50 345 ILE A O 1
ATOM 2748 N N . LEU A 1 346 ? 5.857 -8.939 8.913 1.00 77.94 346 LEU A N 1
ATOM 2749 C CA . LEU A 1 346 ? 6.806 -8.025 9.529 1.00 77.94 346 LEU A CA 1
ATOM 2750 C C . LEU A 1 346 ? 7.912 -7.712 8.517 1.00 77.94 346 LEU A C 1
ATOM 2752 O O . LEU A 1 346 ? 8.287 -8.607 7.742 1.00 77.94 346 LEU A O 1
ATOM 2756 N N . PRO A 1 347 ? 8.462 -6.490 8.514 1.00 64.75 347 PRO A N 1
ATOM 2757 C CA . PRO A 1 347 ? 9.643 -6.192 7.732 1.00 64.75 347 PRO A CA 1
ATOM 2758 C C . PRO A 1 347 ? 10.744 -7.185 8.102 1.00 64.75 347 PRO A C 1
ATOM 2760 O O . PRO A 1 347 ? 10.993 -7.477 9.274 1.00 64.75 347 PRO A O 1
ATOM 2763 N N . LEU A 1 348 ? 11.409 -7.717 7.077 1.00 51.00 348 LEU A N 1
ATOM 2764 C CA . LEU A 1 348 ? 12.680 -8.409 7.238 1.00 51.00 348 LEU A CA 1
ATOM 2765 C C . LEU A 1 348 ? 13.735 -7.349 7.579 1.00 51.00 348 LEU A C 1
ATOM 2767 O O . LEU A 1 348 ? 14.581 -7.027 6.748 1.00 51.00 348 LEU A O 1
ATOM 2771 N N . GLU A 1 349 ? 13.675 -6.766 8.776 1.00 49.91 349 GLU A N 1
ATOM 2772 C CA . GLU A 1 349 ? 14.904 -6.266 9.376 1.00 49.91 349 GLU A CA 1
ATOM 2773 C C . GLU A 1 349 ? 15.775 -7.511 9.553 1.00 49.91 349 GLU A C 1
ATOM 2775 O O . GLU A 1 349 ? 15.389 -8.462 10.239 1.00 49.91 349 GLU A O 1
ATOM 2780 N N . GLU A 1 350 ? 16.882 -7.573 8.804 1.00 42.16 350 GLU A N 1
ATOM 2781 C CA . GLU A 1 350 ? 17.889 -8.611 8.992 1.00 42.16 350 GLU A CA 1
ATOM 2782 C C . GLU A 1 350 ? 18.144 -8.755 10.489 1.00 42.16 350 GLU A C 1
ATOM 2784 O O . GLU A 1 350 ? 18.164 -7.760 11.209 1.00 42.16 350 GLU A O 1
ATOM 2789 N N . GLU A 1 351 ? 18.309 -9.997 10.941 1.00 35.22 351 GLU A N 1
ATOM 2790 C CA . GLU A 1 351 ? 18.755 -10.351 12.281 1.00 35.22 351 GLU A CA 1
ATOM 2791 C C . GLU A 1 351 ? 20.056 -9.590 12.629 1.00 35.22 351 GLU A C 1
ATOM 2793 O O . GLU A 1 351 ? 21.151 -10.153 12.597 1.00 35.22 351 GLU A O 1
ATOM 2798 N N . GLU A 1 352 ? 19.986 -8.306 12.984 1.00 32.75 352 GLU A N 1
ATOM 2799 C CA . GLU A 1 352 ? 20.988 -7.712 13.842 1.00 32.75 352 GLU A CA 1
ATOM 2800 C C . GLU A 1 352 ? 20.837 -8.485 15.141 1.00 32.75 352 GLU A C 1
ATOM 2802 O O . GLU A 1 352 ? 19.826 -8.376 15.837 1.00 32.75 352 GLU A O 1
ATOM 2807 N N . GLU A 1 353 ? 21.805 -9.372 15.398 1.00 30.94 353 GLU A N 1
ATOM 2808 C CA . GLU A 1 353 ? 21.953 -10.075 16.661 1.00 30.94 353 GLU A CA 1
ATOM 2809 C C . GLU A 1 353 ? 21.663 -9.077 17.783 1.00 30.94 353 GLU A C 1
ATOM 2811 O O . GLU A 1 353 ? 22.501 -8.231 18.101 1.00 30.94 353 GLU A O 1
ATOM 2816 N N . ILE A 1 354 ? 20.466 -9.175 18.373 1.00 34.47 354 ILE A N 1
ATOM 2817 C CA . ILE A 1 354 ? 20.107 -8.451 19.582 1.00 34.47 354 ILE A CA 1
ATOM 2818 C C . ILE A 1 354 ? 21.158 -8.868 20.600 1.00 34.47 354 ILE A C 1
ATOM 2820 O O . ILE A 1 354 ? 21.111 -9.961 21.174 1.00 34.47 354 ILE A O 1
ATOM 2824 N N . SER A 1 355 ? 22.169 -8.022 20.783 1.00 32.22 355 SER A N 1
ATOM 2825 C CA . SER A 1 355 ? 23.130 -8.202 21.850 1.00 32.22 355 SER A CA 1
ATOM 2826 C C . SER A 1 355 ? 22.312 -8.156 23.138 1.00 32.22 355 SER A C 1
ATOM 2828 O O . SER A 1 355 ? 21.673 -7.150 23.438 1.00 32.22 355 SER A O 1
ATOM 2830 N N . LEU A 1 356 ? 22.262 -9.284 23.846 1.00 39.09 356 LEU A N 1
ATOM 2831 C CA . LEU A 1 356 ? 21.432 -9.551 25.028 1.00 39.09 356 LEU A CA 1
ATOM 2832 C C . LEU A 1 356 ? 21.783 -8.684 26.264 1.00 39.09 356 LEU A C 1
ATOM 2834 O O . LEU A 1 356 ? 21.682 -9.160 27.393 1.00 39.09 356 LEU A O 1
ATOM 2838 N N . GLU A 1 357 ? 22.219 -7.434 26.096 1.00 37.12 357 GLU A N 1
ATOM 2839 C CA . GLU A 1 357 ? 22.640 -6.561 27.202 1.00 37.12 357 GLU A CA 1
ATOM 2840 C C . GLU A 1 357 ? 22.088 -5.123 27.170 1.00 37.12 357 GLU A C 1
ATOM 2842 O O . GLU A 1 357 ? 22.435 -4.329 28.047 1.00 37.12 357 GLU A O 1
ATOM 2847 N N . SER A 1 358 ? 21.158 -4.787 26.274 1.00 36.59 358 SER A N 1
ATOM 2848 C CA . SER A 1 358 ? 20.300 -3.608 26.448 1.00 36.59 358 SER A CA 1
ATOM 2849 C C . SER A 1 358 ? 18.840 -4.034 26.511 1.00 36.59 358 SER A C 1
ATOM 2851 O O . SER A 1 358 ? 18.329 -4.650 25.582 1.00 36.59 358 SER A O 1
ATOM 2853 N N . GLU A 1 359 ? 18.163 -3.707 27.614 1.00 36.72 359 GLU A N 1
ATOM 2854 C CA . GLU A 1 359 ? 16.701 -3.621 27.664 1.00 36.72 359 GLU A CA 1
ATOM 2855 C C . GLU A 1 359 ? 16.283 -2.509 26.686 1.00 36.72 359 GLU A C 1
ATOM 2857 O O . GLU A 1 359 ? 16.066 -1.366 27.085 1.00 36.72 359 GLU A O 1
ATOM 2862 N N . GLU A 1 360 ? 16.302 -2.788 25.381 1.00 44.34 360 GLU A N 1
ATOM 2863 C CA . GLU A 1 360 ? 15.742 -1.865 24.407 1.00 44.34 360 GLU A CA 1
ATOM 2864 C C . GLU A 1 360 ? 14.230 -1.855 24.619 1.00 44.34 360 GLU A C 1
ATOM 2866 O O . GLU A 1 360 ? 13.558 -2.877 24.482 1.00 44.34 360 GLU A O 1
ATOM 2871 N N . GLU A 1 361 ? 13.708 -0.700 25.035 1.00 53.47 361 GLU A N 1
ATOM 2872 C CA . GLU A 1 361 ? 12.277 -0.413 24.991 1.00 53.47 361 GLU A CA 1
ATOM 2873 C C . GLU A 1 361 ? 11.759 -0.808 23.605 1.00 53.47 361 GLU A C 1
ATOM 2875 O O . GLU A 1 361 ? 12.285 -0.328 22.599 1.00 53.47 361 GLU A O 1
ATOM 2880 N N . VAL A 1 362 ? 10.752 -1.685 23.554 1.00 55.09 362 VAL A N 1
ATOM 2881 C CA . VAL A 1 362 ? 10.058 -2.043 22.312 1.00 55.09 362 VAL A CA 1
ATOM 2882 C C . VAL A 1 362 ? 9.438 -0.762 21.750 1.00 55.09 362 VAL A C 1
ATOM 2884 O O . VAL A 1 362 ? 8.437 -0.267 22.275 1.00 55.09 362 VAL A O 1
ATOM 2887 N N . LYS A 1 363 ? 10.081 -0.190 20.729 1.00 69.12 363 LYS A N 1
ATOM 2888 C CA . LYS A 1 363 ? 9.616 1.008 20.021 1.00 69.12 363 LYS A CA 1
ATOM 2889 C C . LYS A 1 363 ? 8.547 0.617 19.010 1.00 69.12 363 LYS A C 1
ATOM 2891 O O . LYS A 1 363 ? 8.587 -0.488 18.485 1.00 69.12 363 LYS A O 1
ATOM 2896 N N . GLY A 1 364 ? 7.620 1.533 18.736 1.00 80.12 36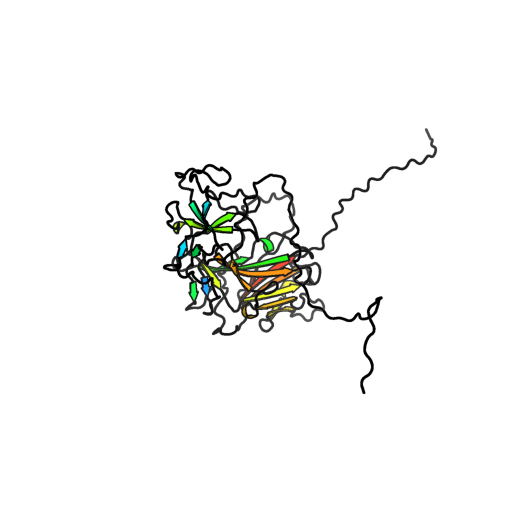4 GLY A N 1
ATOM 2897 C CA . GLY A 1 364 ? 6.548 1.290 17.769 1.00 80.12 364 GLY A CA 1
ATOM 2898 C C . GLY A 1 364 ? 5.453 0.361 18.299 1.00 80.12 364 GLY A C 1
ATOM 2899 O O . GLY A 1 364 ? 5.328 0.144 19.510 1.00 80.12 364 GLY A O 1
ATOM 2900 N N . GLY A 1 365 ? 4.585 -0.107 17.402 1.00 85.38 365 GLY A N 1
ATOM 2901 C CA . GLY A 1 365 ? 3.473 -1.004 17.715 1.00 85.38 365 GLY A CA 1
ATOM 2902 C C . GLY A 1 365 ? 3.613 -2.384 17.078 1.00 85.38 365 GLY A C 1
ATOM 2903 O O . GLY A 1 365 ? 4.365 -2.579 16.132 1.00 85.38 365 GLY A O 1
ATOM 2904 N N . THR A 1 366 ? 2.845 -3.343 17.589 1.00 90.12 366 THR A N 1
ATOM 2905 C CA . THR A 1 366 ? 2.723 -4.686 17.008 1.00 90.12 366 THR A CA 1
ATOM 2906 C C . THR A 1 366 ? 1.328 -4.852 16.427 1.00 90.12 366 THR A C 1
ATOM 2908 O O . THR A 1 366 ? 0.336 -4.567 17.104 1.00 90.12 366 THR A O 1
ATOM 2911 N N . GLY A 1 367 ? 1.247 -5.292 15.171 1.00 92.69 367 GLY A N 1
ATOM 2912 C CA . GLY A 1 367 ? -0.025 -5.596 14.531 1.00 92.69 367 GLY A CA 1
ATOM 2913 C C . GLY A 1 367 ? -0.703 -6.799 15.190 1.00 92.69 367 GLY A C 1
ATOM 2914 O O . GLY A 1 367 ? -0.076 -7.827 15.441 1.00 92.69 367 GLY A O 1
ATOM 2915 N N . ILE A 1 368 ? -1.998 -6.674 15.460 1.00 95.19 368 ILE A N 1
ATOM 2916 C CA . ILE A 1 368 ? -2.851 -7.723 16.014 1.00 95.19 368 ILE A CA 1
ATOM 2917 C C . ILE A 1 368 ? -3.996 -7.977 15.036 1.00 95.19 368 ILE A C 1
ATOM 2919 O O . ILE A 1 368 ? -4.571 -7.047 14.464 1.00 95.19 368 ILE A O 1
ATOM 2923 N N . LEU A 1 369 ? -4.321 -9.251 14.835 1.00 97.19 369 LEU A N 1
ATOM 2924 C CA . LEU A 1 369 ? -5.427 -9.699 14.001 1.00 97.19 369 LEU A CA 1
ATOM 2925 C C . LEU A 1 369 ? -6.579 -10.194 14.882 1.00 97.19 369 LEU A C 1
ATOM 2927 O O . LEU A 1 369 ? -6.390 -11.098 15.692 1.00 97.19 369 LEU A O 1
ATOM 2931 N N . ASP A 1 370 ? -7.777 -9.645 14.683 1.00 97.00 370 ASP A N 1
ATOM 2932 C CA . ASP A 1 370 ? -9.019 -10.168 15.255 1.00 97.00 370 ASP A CA 1
ATOM 2933 C C . ASP A 1 370 ? -9.916 -10.667 14.118 1.00 97.00 370 ASP A C 1
ATOM 2935 O O . ASP A 1 370 ? -10.724 -9.938 13.531 1.00 97.00 370 ASP A O 1
ATOM 2939 N N . VAL A 1 371 ? -9.751 -11.951 13.803 1.00 97.06 371 VAL A N 1
ATOM 2940 C CA . VAL A 1 371 ? -10.517 -12.650 12.762 1.00 97.06 371 VAL A CA 1
ATOM 2941 C C . VAL A 1 371 ? -12.012 -12.647 13.081 1.00 97.06 371 VAL A C 1
ATOM 2943 O O . VAL A 1 371 ? -12.839 -12.543 12.175 1.00 97.06 371 VAL A O 1
ATOM 2946 N N . SER A 1 372 ? -12.382 -12.723 14.363 1.00 95.56 372 SER A N 1
ATOM 2947 C CA . SER A 1 372 ? -13.782 -12.820 14.784 1.00 95.56 372 SER A CA 1
ATOM 2948 C C . SER A 1 372 ? -14.573 -11.548 14.478 1.00 95.56 372 SER A C 1
ATOM 2950 O O . SER A 1 372 ? -15.758 -11.624 14.144 1.00 95.56 372 SER A O 1
ATOM 2952 N N . GLN A 1 373 ? -13.899 -10.398 14.543 1.00 96.12 373 GLN A N 1
ATOM 2953 C CA . GLN A 1 373 ? -14.452 -9.079 14.234 1.00 96.12 373 GLN A CA 1
ATOM 2954 C C . GLN A 1 373 ? -14.075 -8.579 12.833 1.00 96.12 373 GLN A C 1
ATOM 2956 O O . GLN A 1 373 ? -14.491 -7.489 12.441 1.00 96.12 373 GLN A O 1
ATOM 2961 N N . ASN A 1 374 ? -13.322 -9.373 12.063 1.00 97.44 374 ASN A N 1
ATOM 2962 C CA . ASN A 1 374 ? -12.827 -9.026 10.732 1.00 97.44 374 ASN A CA 1
ATOM 2963 C C . ASN A 1 374 ? -12.069 -7.681 10.720 1.00 97.44 374 ASN A C 1
ATOM 2965 O O . ASN A 1 374 ? -12.340 -6.797 9.903 1.00 97.44 374 ASN A O 1
ATOM 2969 N N . LEU A 1 375 ? -11.141 -7.511 11.668 1.00 98.00 375 LEU A N 1
ATOM 2970 C CA . LEU A 1 375 ? -10.324 -6.306 11.810 1.00 98.00 375 LEU A CA 1
ATOM 2971 C C . LEU A 1 375 ? -8.868 -6.634 12.163 1.00 98.00 375 LEU A C 1
ATOM 2973 O O . LEU A 1 375 ? -8.546 -7.713 12.656 1.00 98.00 375 LEU A O 1
ATOM 2977 N N . THR A 1 376 ? -7.988 -5.662 11.946 1.00 98.25 376 THR A N 1
ATOM 2978 C CA . THR A 1 376 ? -6.619 -5.651 12.470 1.00 98.25 376 THR A CA 1
ATOM 2979 C C . THR A 1 376 ? -6.365 -4.322 13.167 1.00 98.25 376 THR A C 1
ATOM 2981 O O . THR A 1 376 ? -6.886 -3.280 12.757 1.00 98.25 376 THR A O 1
ATOM 2984 N N . TYR A 1 377 ? -5.591 -4.332 14.244 1.00 97.19 377 TYR A N 1
ATOM 2985 C CA . TYR A 1 377 ? -5.258 -3.121 14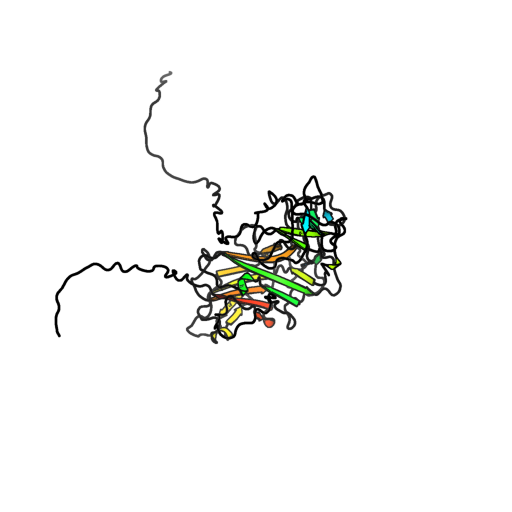.979 1.00 97.19 377 TYR A CA 1
ATOM 2986 C C . TYR A 1 377 ? -3.820 -3.131 15.475 1.00 97.19 377 TYR A C 1
ATOM 2988 O O . TYR A 1 377 ? -3.175 -4.170 15.533 1.00 97.19 377 TYR A O 1
ATOM 2996 N N . MET A 1 378 ? -3.328 -1.954 15.837 1.00 94.62 378 MET A N 1
ATOM 2997 C CA . MET A 1 378 ? -1.999 -1.752 16.389 1.00 94.62 378 MET A CA 1
ATOM 2998 C C . MET A 1 378 ? -2.057 -0.662 17.454 1.00 94.62 378 MET A C 1
ATOM 3000 O O . MET A 1 378 ? -2.671 0.388 17.240 1.00 94.62 378 MET A O 1
ATOM 3004 N N . ASP A 1 379 ? -1.388 -0.904 18.578 1.00 94.81 379 ASP A N 1
ATOM 3005 C CA . ASP A 1 379 ? -1.256 0.067 19.661 1.00 94.81 379 ASP A CA 1
ATOM 3006 C C . ASP A 1 379 ? 0.122 0.735 19.598 1.00 94.81 379 ASP A C 1
ATOM 3008 O O . ASP A 1 379 ? 1.153 0.078 19.755 1.00 94.81 379 ASP A O 1
ATOM 3012 N N . ILE A 1 380 ? 0.149 2.052 19.383 1.00 92.50 380 ILE A N 1
ATOM 3013 C CA . ILE A 1 380 ? 1.384 2.841 19.280 1.00 92.50 380 ILE A CA 1
ATOM 3014 C C . ILE A 1 380 ? 1.505 3.856 20.413 1.00 92.50 380 ILE A C 1
ATOM 3016 O O . ILE A 1 380 ? 0.506 4.394 20.898 1.00 92.50 380 ILE A O 1
ATOM 3020 N N . ARG A 1 381 ? 2.744 4.180 20.785 1.00 92.12 381 ARG A N 1
ATOM 3021 C CA . ARG A 1 381 ? 3.045 5.138 21.847 1.00 92.12 381 ARG A CA 1
ATOM 3022 C C . ARG A 1 381 ? 3.368 6.524 21.296 1.00 92.12 381 ARG A C 1
ATOM 3024 O O . ARG A 1 381 ? 4.211 6.701 20.414 1.00 92.12 381 ARG A O 1
ATOM 3031 N N . ILE A 1 382 ? 2.715 7.539 21.863 1.00 92.00 382 ILE A N 1
ATOM 3032 C CA . ILE A 1 382 ? 3.000 8.954 21.617 1.00 92.00 382 ILE A CA 1
ATOM 3033 C C . ILE A 1 382 ? 3.683 9.547 22.846 1.00 92.00 382 ILE A C 1
ATOM 3035 O O . ILE A 1 382 ? 3.067 9.732 23.898 1.00 92.00 382 ILE A O 1
ATOM 3039 N N . VAL A 1 383 ? 4.948 9.931 22.704 1.00 90.50 383 VAL A N 1
ATOM 3040 C CA . VAL A 1 383 ? 5.746 10.475 23.804 1.00 90.50 383 VAL A CA 1
ATOM 3041 C C . VAL A 1 383 ? 5.710 12.003 23.855 1.00 90.50 383 VAL A C 1
ATOM 3043 O O . VAL A 1 383 ? 5.718 12.722 22.845 1.00 90.50 383 VAL A O 1
ATOM 3046 N N . GLU A 1 384 ? 5.720 12.533 25.077 1.00 82.50 384 GLU A N 1
ATOM 3047 C CA . GLU A 1 384 ? 6.084 13.924 25.312 1.00 82.50 384 GLU A CA 1
ATOM 3048 C C . GLU A 1 384 ? 7.579 14.100 25.056 1.00 82.50 384 GLU A C 1
ATOM 3050 O O . GLU A 1 384 ? 8.408 13.322 25.522 1.00 82.50 384 GLU A O 1
ATOM 3055 N N . ARG A 1 385 ? 7.963 15.151 24.324 1.00 67.94 385 ARG A N 1
ATOM 3056 C CA . ARG A 1 385 ? 9.384 15.450 24.152 1.00 67.94 385 ARG A CA 1
ATOM 3057 C C . ARG A 1 385 ? 9.964 15.781 25.526 1.00 67.94 385 ARG A C 1
ATOM 3059 O O . ARG A 1 385 ? 9.682 16.859 26.051 1.00 67.94 385 ARG A O 1
ATOM 3066 N N . SER A 1 386 ? 10.841 14.934 26.061 1.00 46.00 386 SER A N 1
ATOM 3067 C CA . SER A 1 386 ? 11.751 15.393 27.103 1.00 46.00 386 SER A CA 1
ATOM 3068 C C . SER A 1 386 ? 12.575 16.523 26.480 1.00 46.00 386 SER A C 1
ATOM 3070 O O . SER A 1 386 ? 13.225 16.373 25.440 1.00 46.00 386 SER A O 1
ATOM 3072 N N . THR A 1 387 ? 12.470 17.734 27.024 1.00 39.59 387 THR A N 1
ATOM 3073 C CA . THR A 1 387 ? 13.428 18.788 26.692 1.00 39.59 387 THR A CA 1
ATOM 3074 C C . THR A 1 387 ? 14.798 18.222 27.014 1.00 39.59 387 THR A C 1
ATOM 3076 O O . THR A 1 387 ? 15.128 18.079 28.189 1.00 39.59 387 THR A O 1
ATOM 3079 N N . GLY A 1 388 ? 15.553 17.846 25.980 1.00 36.09 388 GLY A N 1
ATOM 3080 C CA . GLY A 1 388 ? 16.906 17.345 26.130 1.00 36.09 388 GLY A CA 1
ATOM 3081 C C . GLY A 1 388 ? 17.668 18.271 27.066 1.00 36.09 388 GLY A C 1
ATOM 3082 O O . GLY A 1 388 ? 17.854 19.453 26.767 1.00 36.09 388 GLY A O 1
ATOM 3083 N N . GLY A 1 389 ? 18.058 17.735 28.221 1.00 35.81 389 GLY A N 1
ATOM 3084 C CA . GLY A 1 389 ? 18.936 18.370 29.193 1.00 35.81 389 GLY A CA 1
ATOM 3085 C C . GLY A 1 389 ? 20.351 18.465 28.633 1.00 35.81 389 GLY A C 1
ATOM 3086 O O . GLY A 1 389 ? 21.278 17.868 29.160 1.00 35.81 389 GLY A O 1
ATOM 3087 N N . GLY A 1 390 ? 20.516 19.196 27.535 1.00 36.00 390 GLY A N 1
ATOM 3088 C CA . GLY A 1 390 ? 21.790 19.546 26.923 1.00 36.00 390 GLY A CA 1
ATOM 3089 C C . GLY A 1 390 ? 22.143 20.976 27.296 1.00 36.00 390 GLY A C 1
ATOM 3090 O O . GLY A 1 390 ? 22.091 21.878 26.469 1.00 36.00 390 GLY A O 1
ATOM 3091 N N . GLY A 1 391 ? 22.439 21.198 28.572 1.00 30.56 391 GLY A N 1
ATOM 3092 C CA . GLY A 1 391 ? 22.765 22.514 29.101 1.00 30.56 391 GLY A CA 1
ATOM 3093 C C . GLY A 1 391 ? 23.683 22.378 30.295 1.00 30.56 391 GLY A C 1
ATOM 3094 O O . GLY A 1 391 ? 23.273 22.643 31.420 1.00 30.56 391 GLY A O 1
ATOM 3095 N N . GLY A 1 392 ? 24.915 21.928 30.041 1.00 33.28 392 GLY A N 1
ATOM 3096 C CA . GLY A 1 392 ? 26.013 21.976 30.997 1.00 33.28 392 GLY A CA 1
ATOM 3097 C C . GLY A 1 392 ? 26.179 23.402 31.511 1.00 33.28 392 GLY A C 1
ATOM 3098 O O . GLY A 1 392 ? 26.827 24.238 30.884 1.00 33.28 392 GLY A O 1
ATOM 3099 N N . GLY A 1 393 ? 25.541 23.676 32.649 1.00 32.69 393 GLY A N 1
ATOM 3100 C CA . GLY A 1 393 ? 25.698 24.893 33.419 1.00 32.69 393 GLY A CA 1
ATOM 3101 C C . GLY A 1 393 ? 27.133 24.957 33.897 1.00 32.69 393 GLY A C 1
ATOM 3102 O O . GLY A 1 393 ? 27.498 24.353 34.903 1.00 32.69 393 GLY A O 1
ATOM 3103 N N . ASN A 1 394 ? 27.949 25.665 33.125 1.00 35.00 394 ASN A N 1
ATOM 3104 C CA . ASN A 1 394 ? 29.319 25.994 33.447 1.00 35.00 394 ASN A CA 1
ATOM 3105 C C . ASN A 1 394 ? 29.291 26.812 34.745 1.00 35.00 394 ASN A C 1
ATOM 3107 O O . ASN A 1 394 ? 28.993 28.008 34.743 1.00 35.00 394 ASN A O 1
ATOM 3111 N N . ASN A 1 395 ? 29.514 26.131 35.869 1.00 34.59 395 ASN A N 1
ATOM 3112 C CA . ASN A 1 395 ? 29.578 26.730 37.189 1.00 34.59 395 ASN A CA 1
ATOM 3113 C C . ASN A 1 395 ? 30.882 27.537 37.258 1.00 34.59 395 ASN A C 1
ATOM 3115 O O . ASN A 1 395 ? 31.934 27.044 37.665 1.00 34.59 395 ASN A O 1
ATOM 3119 N N . GLY A 1 396 ? 30.817 28.770 36.753 1.00 34.38 396 GLY A N 1
ATOM 3120 C CA . GLY A 1 396 ? 31.877 29.759 36.836 1.00 34.38 396 GLY A CA 1
ATOM 3121 C C . GLY A 1 396 ? 32.128 30.095 38.297 1.00 34.38 396 GLY A C 1
ATOM 3122 O O . GLY A 1 396 ? 31.395 30.877 38.900 1.00 34.38 396 GLY A O 1
ATOM 3123 N N . GLY A 1 397 ? 33.167 29.474 38.857 1.00 31.75 397 GLY A N 1
ATOM 3124 C CA . GLY A 1 397 ? 33.661 29.733 40.199 1.00 31.75 397 GLY A CA 1
ATOM 3125 C C . GLY A 1 397 ? 33.988 31.210 40.372 1.00 31.75 397 GLY A C 1
ATOM 3126 O O . GLY A 1 397 ? 34.939 31.723 39.783 1.00 31.75 397 GLY A O 1
ATOM 3127 N N . ASN A 1 398 ? 33.194 31.886 41.198 1.00 35.03 398 ASN A N 1
ATOM 3128 C CA . ASN A 1 398 ? 33.492 33.235 41.635 1.00 35.03 398 ASN A CA 1
ATOM 3129 C C . ASN A 1 398 ? 34.285 33.179 42.945 1.00 35.03 398 ASN A C 1
ATOM 3131 O O . ASN A 1 398 ? 33.858 32.590 43.939 1.00 35.03 398 ASN A O 1
ATOM 3135 N N . ASN A 1 399 ? 35.461 33.796 42.897 1.00 34.84 399 ASN A N 1
ATOM 3136 C CA . ASN A 1 399 ? 36.389 34.018 43.997 1.00 34.84 399 ASN A CA 1
ATOM 3137 C C . ASN A 1 399 ? 35.703 34.692 45.195 1.00 34.84 399 ASN A C 1
ATOM 3139 O O . ASN A 1 399 ? 35.057 35.728 45.047 1.00 34.84 399 ASN A O 1
ATOM 3143 N N . GLY A 1 400 ? 35.939 34.160 46.396 1.00 32.31 400 GLY A N 1
ATOM 3144 C CA . GLY A 1 400 ? 35.395 34.711 47.636 1.00 32.31 400 GLY A CA 1
ATOM 3145 C C . GLY A 1 400 ? 36.115 34.232 48.896 1.00 32.31 400 GLY A C 1
ATOM 3146 O O . GLY A 1 400 ? 35.561 33.465 49.665 1.00 32.31 400 GLY A O 1
ATOM 3147 N N . SER A 1 401 ? 37.361 34.686 49.065 1.00 29.92 401 SER A N 1
ATOM 3148 C CA . SER A 1 401 ? 38.008 35.108 50.324 1.00 29.92 401 SER A CA 1
ATOM 3149 C C . SER A 1 401 ? 37.433 34.617 51.671 1.00 29.92 401 SER A C 1
ATOM 3151 O O . SER A 1 401 ? 36.352 35.047 52.069 1.00 29.92 401 SER A O 1
ATOM 3153 N N . GLY A 1 402 ? 38.256 33.931 52.482 1.00 30.48 402 GLY A N 1
ATOM 3154 C CA . GLY A 1 402 ? 38.075 33.947 53.942 1.00 30.48 402 GLY A CA 1
ATOM 3155 C C . GLY A 1 402 ? 38.774 32.856 54.765 1.00 30.48 402 GLY A C 1
ATOM 3156 O O . GLY A 1 402 ? 38.153 31.854 55.070 1.00 30.48 402 GLY A O 1
ATOM 3157 N N . ASN A 1 403 ? 40.016 33.134 55.185 1.00 32.44 403 ASN A N 1
ATOM 3158 C CA . ASN A 1 403 ? 40.694 32.733 56.440 1.00 32.44 403 ASN A CA 1
ATOM 3159 C C . ASN A 1 403 ? 40.647 31.272 56.964 1.00 32.44 403 ASN A C 1
ATOM 3161 O O . ASN A 1 403 ? 39.610 30.768 57.375 1.00 32.44 403 ASN A O 1
ATOM 3165 N N . GLY A 1 404 ? 41.844 30.671 57.106 1.00 31.47 404 GLY A N 1
ATOM 3166 C CA . GLY A 1 404 ? 42.118 29.419 57.844 1.00 31.47 404 GLY A CA 1
ATOM 3167 C C . GLY A 1 404 ? 42.091 29.578 59.376 1.00 31.47 404 GLY A C 1
ATOM 3168 O O . GLY A 1 404 ? 41.289 30.357 59.883 1.00 31.47 404 GLY A O 1
ATOM 3169 N N . PRO A 1 405 ? 42.998 28.957 60.160 1.00 43.00 405 PRO A N 1
ATOM 3170 C CA . PRO A 1 405 ? 43.825 27.765 59.942 1.00 43.00 405 PRO A CA 1
ATOM 3171 C C . PRO A 1 405 ? 43.484 26.654 60.969 1.00 43.00 405 PRO A C 1
ATOM 3173 O O . PRO A 1 405 ? 42.723 26.900 61.905 1.00 43.00 405 PRO A O 1
ATOM 3176 N N . LYS A 1 406 ? 44.104 25.468 60.860 1.00 37.91 406 LYS A N 1
ATOM 3177 C CA . LYS A 1 406 ? 44.589 24.675 62.013 1.00 37.91 406 LYS A CA 1
ATOM 3178 C C . LYS A 1 406 ? 45.365 23.430 61.556 1.00 37.91 406 LYS A C 1
ATOM 3180 O O . LYS A 1 406 ? 44.769 22.537 60.973 1.00 37.91 406 LYS A O 1
ATOM 3185 N N . ASN A 1 407 ? 46.648 23.462 61.928 1.00 37.94 407 ASN A N 1
ATOM 3186 C CA . ASN A 1 407 ? 47.614 22.394 62.225 1.00 37.94 407 ASN A CA 1
ATOM 3187 C C . ASN A 1 407 ? 47.914 21.310 61.193 1.00 37.94 407 ASN A C 1
ATOM 3189 O O . ASN A 1 407 ? 47.022 20.490 60.903 1.00 37.94 407 ASN A O 1
#

Foldseek 3Di:
DDDDDDDDDDDDDDDDDDDDDDDDPPPDDPDDPDPDDPDDDPPPDFDPDLQFFFAAQFEEEAQLQDDDDGTDDDPPDDPFWFQPDFKKKAFDDAAPDPVGDGGIAGADPPDRQAGPVRDGDDLPPPRIKMFRKTSTPRGTHYWHYDYDPAFAEFQEKEWDQQQQAAAAALQDWDKTKMWTKDFDPAATGGFQKGWHDDDDVSTIIGGIDHPVRHTPCVNPRRRMATYDDQQKKKWKKFFPDAPPDPQVVQWDQPLVQRDIARPDPDPDGGIDDTLDIAGQLNDDDDAAHFHWDLDNSNHIMTIHTHRSNPGDDHWHKMKIKIAGRQDDPPGPGDRYAYDPSHYYDDDCPDCPPPPPPDPPDSRGWDWDDDRVRRMIMIMHGYDYDDPPPPDPPPPPDDDDDDDDDDD

Sequence (407 aa):
MKFFNTFRKTAILAMLMIFFTGCEKEELNQEQFEYQTTEAFLKVKAPAVESAGNNLSFPVIWAEGIAKTLRTPPANATDGLQLEGVWWYVWGEEPIDPASPIFSCEPNPVNPLLCLDQTQIDLNDPGLFKAFVQKDALNFWEAFNANAEEPVYVDFIDWGDNLESIDWTLKSQVRTELVLYEVMPAPVLQYPMRHVTGWGITEVHGLQTDLDGNIQFDNAPGDQATVYSTHTRLTIQKLNIDRDDPLMDQLEWDAANSMWIDNVEDEVLVINQPLLSNAIHEAADGPGYFNAEVNVKGKIMYGFTWDMKKLNEGSGDYRITYSFDASAPSSAGLNTFFTESTEIILPLEEEEEISLESEEEVKGGTGILDVSQNLTYMDIRIVERSTGGGGGGNNGGNNGSGNGPKN

Organism: NCBI:txid2904124

Radius of gyration: 28.67 Å; chains: 1; bounding box: 79×97×90 Å

pLDDT: mean 79.13, std 24.72, range [24.11, 98.5]